Protein AF-V5G9Q6-F1 (afdb_monomer_lite)

Radius of gyration: 32.0 Å; chains: 1; bounding box: 86×67×86 Å

Sequence (748 aa):
MSASTISAAQIDKFTLYQENVLREVGRLIDQWRGGLPEELFAPKRGAFNVWLRMKFRDGGSATIRFPCFGAPMFAEEKVRREVSAMHFLERHTISLYRMFFTTAFTEMHMNHLATQRNDAIESETDCRRKYVARCLFPKLTREHQLCRQDSGPCKLFCDDFRPGNFLANAEHHVVGSVDWEFSYAAPVGFAYSPPFWLLLELPEFWSEGLQNWTHHYEQGLEIFLSLLKEREDVGISRGILTEEHRLSNHMRENWESGDFWLNYAARKSWVFDMVYWAKVDKRFFGDGDFKDRLLLLTEEERDCMDGFIQRKLAEKKEHTSALGPPLQDTGLTYGCDEPENLSGTIDRLLTALKQHQAHLAYIKSDSVNADAFFSSQNLVRFVTSFFQHCYNGDSFVHQASFNVNTVSTAVLLAVILLGAMSASPYDAAIAQEYLTAAEYLVFEDTEFCQLLYSEGNPPRSRSNIELLQAAIIVAYLQYACDQVEIKRRIRTQRFPSLVSVVRSLKLTEAINDTLRSEEFVLQNFVDKETLVRSFLAYIYYDASLTDVLDRIISWVFLADTHFVIFYGCAAQFKIFEADFGLPQHDELFDAVDPLDIERILSQIPNRSKNFSLKSTLRLLMDDSPVQIEEILQDNNSLFALFLIIAALQSILFEIFSLRSCITGLELFTPIDCALDRWKLLWDSFHTCHDFPSASRSGYVMRASIEHWWLAKTLMKRRDLVDQEAGCAADSMNTFHNLVKRLMAEDTN

Structure (mmCIF, N/CA/C/O backbone):
data_AF-V5G9Q6-F1
#
_entry.id   AF-V5G9Q6-F1
#
loop_
_atom_site.group_PDB
_atom_site.id
_atom_site.type_symbol
_atom_site.label_atom_id
_atom_site.label_alt_id
_atom_site.label_comp_id
_atom_site.label_asym_id
_atom_site.label_entity_id
_atom_site.label_seq_id
_atom_site.pdbx_PDB_ins_code
_atom_site.Cartn_x
_atom_site.Cartn_y
_atom_site.Cartn_z
_atom_site.occupancy
_atom_site.B_iso_or_equiv
_atom_site.auth_seq_id
_atom_site.auth_comp_id
_atom_site.auth_asym_id
_atom_site.auth_atom_id
_atom_site.pdbx_PDB_model_num
ATOM 1 N N . MET A 1 1 ? -22.554 -30.509 -15.373 1.00 30.84 1 MET A N 1
ATOM 2 C CA . MET A 1 1 ? -21.409 -29.625 -15.076 1.00 30.84 1 MET A CA 1
ATOM 3 C C . MET A 1 1 ? -21.398 -29.396 -13.578 1.00 30.84 1 MET A C 1
ATOM 5 O O . MET A 1 1 ? -22.423 -29.013 -13.031 1.00 30.84 1 MET A O 1
ATOM 9 N N . SER A 1 2 ? -20.310 -29.806 -12.932 1.00 21.97 2 SER A N 1
ATOM 10 C CA . SER A 1 2 ? -20.097 -29.826 -11.483 1.00 21.97 2 SER A CA 1
ATOM 11 C C . SER A 1 2 ? -19.951 -28.421 -10.901 1.00 21.97 2 SER A C 1
ATOM 13 O O . SER A 1 2 ? -19.544 -27.497 -11.598 1.00 21.97 2 SER A O 1
ATOM 15 N N . ALA A 1 3 ? -20.249 -28.288 -9.609 1.00 26.44 3 ALA A N 1
ATOM 16 C CA . ALA A 1 3 ? -20.157 -27.082 -8.784 1.00 26.44 3 ALA A CA 1
ATOM 17 C C . ALA A 1 3 ? -18.709 -26.574 -8.552 1.00 26.44 3 ALA A C 1
ATOM 19 O O . ALA A 1 3 ? -18.352 -26.189 -7.446 1.00 26.44 3 ALA A O 1
ATOM 20 N N . SER A 1 4 ? -17.858 -26.600 -9.581 1.00 30.27 4 SER A N 1
ATOM 21 C CA . SER A 1 4 ? -16.409 -26.374 -9.495 1.00 30.27 4 SER A CA 1
ATOM 22 C C . SER A 1 4 ? -15.919 -25.077 -10.157 1.00 30.27 4 SER A C 1
ATOM 24 O O . SER A 1 4 ? -14.713 -24.871 -10.230 1.00 30.27 4 SER A O 1
ATOM 26 N N . THR A 1 5 ? -16.802 -24.194 -10.639 1.00 35.69 5 THR A N 1
ATOM 27 C CA . THR A 1 5 ? -16.390 -23.030 -11.462 1.00 35.69 5 THR A CA 1
ATOM 28 C C . THR A 1 5 ? -16.378 -21.686 -10.726 1.00 35.69 5 THR A C 1
ATOM 30 O O . THR A 1 5 ? -15.928 -20.695 -11.283 1.00 35.69 5 THR A O 1
ATOM 33 N N . ILE A 1 6 ? -16.782 -21.631 -9.455 1.00 43.00 6 ILE A N 1
ATOM 34 C CA . ILE A 1 6 ? -16.566 -20.440 -8.620 1.00 43.00 6 ILE A CA 1
ATOM 35 C C . ILE A 1 6 ? -15.650 -20.861 -7.477 1.00 43.00 6 ILE A C 1
ATOM 37 O O . ILE A 1 6 ? -16.090 -21.099 -6.354 1.00 43.00 6 ILE A O 1
ATOM 41 N N . SER A 1 7 ? -14.359 -21.031 -7.778 1.00 35.84 7 SER A N 1
ATOM 42 C CA . SER A 1 7 ? -13.367 -21.067 -6.708 1.00 35.84 7 SER A CA 1
ATOM 43 C C . SER A 1 7 ? -13.382 -19.694 -6.037 1.00 35.84 7 SER A C 1
ATOM 45 O O . SER A 1 7 ? -13.414 -18.658 -6.705 1.00 35.84 7 SER A O 1
ATOM 47 N N . ALA A 1 8 ? -13.360 -19.667 -4.707 1.00 38.88 8 ALA A N 1
ATOM 48 C CA . ALA A 1 8 ? -13.347 -18.447 -3.898 1.00 38.88 8 ALA A CA 1
ATOM 49 C C . ALA A 1 8 ? -12.104 -17.546 -4.133 1.00 38.88 8 ALA A C 1
ATOM 51 O O . ALA A 1 8 ? -11.881 -16.596 -3.390 1.00 38.88 8 ALA A O 1
ATOM 52 N N . ALA A 1 9 ? -11.294 -17.836 -5.157 1.00 37.69 9 ALA A N 1
ATOM 53 C CA . ALA A 1 9 ? -9.983 -17.266 -5.426 1.00 37.69 9 ALA A CA 1
ATOM 54 C C . ALA A 1 9 ? -9.945 -16.248 -6.586 1.00 37.69 9 ALA A C 1
ATOM 56 O O . ALA A 1 9 ? -8.858 -15.796 -6.929 1.00 37.69 9 ALA A O 1
ATOM 57 N N . GLN A 1 10 ? -11.068 -15.898 -7.235 1.00 44.12 10 GLN A N 1
ATOM 58 C CA . GLN A 1 10 ? -11.019 -15.119 -8.493 1.00 44.12 10 GLN A CA 1
ATOM 59 C C . GLN A 1 10 ? -12.007 -13.956 -8.636 1.00 44.12 10 GLN A C 1
ATOM 61 O O . GLN A 1 10 ? -12.236 -13.503 -9.759 1.00 44.12 10 GLN A O 1
ATOM 66 N N . ILE A 1 11 ? -12.571 -13.426 -7.549 1.00 48.81 11 ILE A N 1
ATOM 67 C CA . ILE A 1 11 ? -13.438 -12.247 -7.670 1.00 48.81 11 ILE A CA 1
ATOM 68 C C . ILE A 1 11 ? -12.708 -10.982 -7.207 1.00 48.81 11 ILE A C 1
ATOM 70 O O . ILE A 1 11 ? -12.762 -10.594 -6.043 1.00 48.81 11 ILE A O 1
ATOM 74 N N . ASP A 1 12 ? -11.991 -10.369 -8.151 1.00 49.03 12 ASP A N 1
ATOM 75 C CA . ASP A 1 12 ? -11.420 -9.023 -8.039 1.00 49.03 12 ASP A CA 1
ATOM 76 C C . ASP A 1 12 ? -12.532 -7.945 -8.113 1.00 49.03 12 ASP A C 1
ATOM 78 O O . ASP A 1 12 ? -13.637 -8.191 -8.610 1.00 49.03 12 ASP A O 1
ATOM 82 N N . LYS A 1 13 ? -12.235 -6.738 -7.606 1.00 42.59 13 LYS A N 1
ATOM 83 C CA . LYS A 1 13 ? -13.095 -5.547 -7.478 1.00 42.59 13 LYS A CA 1
ATOM 84 C C . LYS A 1 13 ? -13.897 -5.236 -8.750 1.00 42.59 13 LYS A C 1
ATOM 86 O O . LYS A 1 13 ? -15.014 -4.740 -8.632 1.00 42.59 13 LYS A O 1
ATOM 91 N N . PHE A 1 14 ? -13.366 -5.542 -9.938 1.00 46.47 14 PHE A N 1
ATOM 92 C CA . PHE A 1 14 ? -13.997 -5.242 -11.232 1.00 46.47 14 PHE A CA 1
ATOM 93 C C . PHE A 1 14 ? -14.829 -6.387 -11.810 1.00 46.47 14 PHE A C 1
ATOM 95 O O . PHE A 1 14 ? -15.813 -6.138 -12.506 1.00 46.47 14 PHE A O 1
ATOM 102 N N . THR A 1 15 ? -14.479 -7.640 -11.520 1.00 58.69 15 THR A N 1
ATOM 103 C CA . THR A 1 15 ? -15.142 -8.813 -12.109 1.00 58.69 15 THR A CA 1
ATOM 104 C C . THR A 1 15 ? -16.556 -8.994 -11.556 1.00 58.69 15 THR A C 1
ATOM 106 O O . THR A 1 15 ? -17.457 -9.412 -12.275 1.00 58.69 15 THR A O 1
ATOM 109 N N . LEU A 1 16 ? -16.778 -8.614 -10.294 1.00 58.56 16 LEU A N 1
ATOM 110 C CA . LEU A 1 16 ? -18.051 -8.775 -9.579 1.00 58.56 16 LEU A CA 1
ATOM 111 C C . LEU A 1 16 ? -19.176 -7.856 -10.105 1.00 58.56 16 LEU A C 1
ATOM 113 O O . LEU A 1 16 ? -20.348 -8.163 -9.907 1.00 58.56 16 LEU A O 1
ATOM 117 N N . TYR A 1 17 ? -18.833 -6.755 -10.789 1.00 62.97 17 TYR A N 1
ATOM 118 C CA . TYR A 1 17 ? -19.796 -5.819 -11.393 1.00 62.97 17 TYR A CA 1
ATOM 119 C C . TYR A 1 17 ? -20.100 -6.116 -12.866 1.00 62.97 17 TYR A C 1
ATOM 121 O O . TYR A 1 17 ? -20.950 -5.452 -13.458 1.00 62.97 17 TYR A O 1
ATOM 129 N N . GLN A 1 18 ? -19.430 -7.099 -13.476 1.00 69.19 18 GLN A N 1
ATOM 130 C CA . GLN A 1 18 ? -19.727 -7.481 -14.852 1.00 69.19 18 GLN A CA 1
ATOM 131 C C . GLN A 1 18 ? -21.105 -8.155 -14.925 1.00 69.19 18 GLN A C 1
ATOM 133 O O . GLN A 1 18 ? -21.438 -9.020 -14.113 1.00 69.19 18 GLN A O 1
ATOM 138 N N . GLU A 1 19 ? -21.920 -7.773 -15.910 1.00 72.12 19 GLU A N 1
ATOM 139 C CA . GLU A 1 19 ? -23.313 -8.226 -16.020 1.00 72.12 19 GLU A CA 1
ATOM 140 C C . GLU A 1 19 ? -23.436 -9.757 -16.131 1.00 72.12 19 GLU A C 1
ATOM 142 O O . GLU A 1 19 ? -24.340 -10.360 -15.555 1.00 72.12 19 GLU A O 1
ATOM 147 N N . ASN A 1 20 ? -22.507 -10.409 -16.835 1.00 73.69 20 ASN A N 1
ATOM 148 C CA . ASN A 1 20 ? -22.425 -11.868 -16.938 1.00 73.69 20 ASN A CA 1
ATOM 149 C C . ASN A 1 20 ? -22.177 -12.532 -15.573 1.00 73.69 20 ASN A C 1
ATOM 151 O O . ASN A 1 20 ? -22.866 -13.495 -15.243 1.00 73.69 20 ASN A O 1
ATOM 155 N N . VAL A 1 21 ? -21.265 -11.990 -14.762 1.00 68.56 21 VAL A N 1
ATOM 156 C CA . VAL A 1 21 ? -20.963 -12.497 -13.414 1.00 68.56 21 VAL A CA 1
ATOM 157 C C . VAL A 1 21 ? -22.147 -12.267 -12.478 1.00 68.56 21 VAL A C 1
ATOM 159 O O . VAL A 1 21 ? -22.565 -13.190 -11.785 1.00 68.56 21 VAL A O 1
ATOM 162 N N . LEU A 1 22 ? -22.771 -11.084 -12.514 1.00 74.25 22 LEU A N 1
ATOM 163 C CA . LEU A 1 22 ? -23.996 -10.802 -11.755 1.00 74.25 22 LEU A CA 1
ATOM 164 C C . LEU A 1 22 ? -25.135 -11.760 -12.129 1.00 74.25 22 LEU A C 1
ATOM 166 O O . LEU A 1 22 ? -25.847 -12.245 -11.250 1.00 74.25 22 LEU A O 1
ATOM 170 N N . ARG A 1 23 ? -25.288 -12.086 -13.419 1.00 78.06 23 ARG A N 1
ATOM 171 C CA . ARG A 1 23 ? -26.274 -13.070 -13.895 1.00 78.06 23 ARG A CA 1
ATOM 172 C C . ARG A 1 23 ? -25.967 -14.482 -13.399 1.00 78.06 23 ARG A C 1
ATOM 174 O O . ARG A 1 23 ? -26.899 -15.190 -13.028 1.00 78.06 23 ARG A O 1
ATOM 181 N N . GLU A 1 24 ? -24.706 -14.906 -13.378 1.00 77.50 24 GLU A N 1
ATOM 182 C CA . GLU A 1 24 ? -24.321 -16.218 -12.840 1.00 77.50 24 GLU A CA 1
ATOM 183 C C . GLU A 1 24 ? -24.516 -16.306 -11.327 1.00 77.50 24 GLU A C 1
ATOM 185 O O . GLU A 1 24 ? -25.109 -17.270 -10.841 1.00 77.50 24 GLU A O 1
ATOM 190 N N . VAL A 1 25 ? -24.109 -15.273 -10.588 1.00 71.00 25 VAL A N 1
ATOM 191 C CA . VAL A 1 25 ? -24.344 -15.174 -9.144 1.00 71.00 25 VAL A CA 1
ATOM 192 C C . VAL A 1 25 ? -25.847 -15.169 -8.848 1.00 71.00 25 VAL A C 1
ATOM 194 O O . VAL A 1 25 ? -26.300 -15.905 -7.976 1.00 71.00 25 VAL A O 1
ATOM 197 N N . GLY A 1 26 ? -26.645 -14.420 -9.616 1.00 74.56 26 GLY A N 1
ATOM 198 C CA . GLY A 1 26 ? -28.106 -14.422 -9.514 1.00 74.56 26 GLY A CA 1
ATOM 199 C C . GLY A 1 26 ? -28.721 -15.805 -9.755 1.00 74.56 26 GLY A C 1
ATOM 200 O O . GLY A 1 26 ? -29.536 -16.251 -8.951 1.00 74.56 26 GLY A O 1
ATOM 201 N N . ARG A 1 27 ? -28.283 -16.528 -10.799 1.00 78.25 27 ARG A N 1
ATOM 202 C CA . ARG A 1 27 ? -28.713 -17.920 -11.054 1.00 78.25 27 ARG A CA 1
ATOM 203 C C . ARG A 1 27 ? -28.355 -18.853 -9.903 1.00 78.25 27 ARG A C 1
ATOM 205 O O . ARG A 1 27 ? -29.143 -19.733 -9.581 1.00 78.25 27 ARG A O 1
ATOM 212 N N . LEU A 1 28 ? -27.194 -18.662 -9.279 1.00 70.94 28 LEU A N 1
ATOM 213 C CA . LEU A 1 28 ? -26.784 -19.462 -8.130 1.00 70.94 28 LEU A CA 1
ATOM 214 C C . LEU A 1 28 ? -27.686 -19.194 -6.916 1.00 70.94 28 LEU A C 1
ATOM 216 O O . LEU A 1 28 ? -28.148 -20.143 -6.286 1.00 70.94 28 LEU A O 1
ATOM 220 N N . ILE A 1 29 ? -27.988 -17.926 -6.609 1.00 68.44 29 ILE A N 1
ATOM 221 C CA . ILE A 1 29 ? -28.918 -17.582 -5.519 1.00 68.44 29 ILE A CA 1
ATOM 222 C C . ILE A 1 29 ? -30.312 -18.172 -5.798 1.00 68.44 29 ILE A C 1
ATOM 224 O O . ILE A 1 29 ? -30.946 -18.695 -4.882 1.00 68.44 29 ILE A O 1
ATOM 228 N N . ASP A 1 30 ? -30.779 -18.117 -7.049 1.00 73.69 30 ASP A N 1
ATOM 229 C CA . ASP A 1 30 ? -32.078 -18.659 -7.469 1.00 73.69 30 ASP A CA 1
ATOM 230 C C . ASP A 1 30 ? -32.121 -20.183 -7.316 1.00 73.69 30 ASP A C 1
ATOM 232 O O . ASP A 1 30 ? -33.038 -20.726 -6.704 1.00 73.69 30 ASP A O 1
ATOM 236 N N . GLN A 1 31 ? -31.067 -20.868 -7.767 1.00 71.12 31 GLN A N 1
ATOM 237 C CA . GLN A 1 31 ? -30.927 -22.317 -7.649 1.00 71.12 31 GLN A CA 1
ATOM 238 C C . GLN A 1 31 ? -30.950 -22.796 -6.189 1.00 71.12 31 GLN A C 1
ATOM 240 O O . GLN A 1 31 ? -31.527 -23.845 -5.908 1.00 71.12 31 GLN A O 1
ATOM 245 N N . TRP A 1 32 ? -30.313 -22.060 -5.272 1.00 64.94 32 TRP A N 1
ATOM 246 C CA . TRP A 1 32 ? -30.199 -22.464 -3.867 1.00 64.94 32 TRP A CA 1
ATOM 247 C C . TRP A 1 32 ? -31.392 -22.057 -3.002 1.00 64.94 32 TRP A C 1
ATOM 249 O O . TRP A 1 32 ? -31.785 -22.828 -2.129 1.00 64.94 32 TRP A O 1
ATOM 259 N N . ARG A 1 33 ? -31.970 -20.867 -3.208 1.00 66.75 33 ARG A N 1
ATOM 260 C CA . ARG A 1 33 ? -33.133 -20.417 -2.426 1.00 66.75 33 ARG A CA 1
ATOM 261 C C . ARG A 1 33 ? -34.448 -20.974 -2.984 1.00 66.75 33 ARG A C 1
ATOM 263 O O . ARG A 1 33 ? -35.306 -21.383 -2.205 1.00 66.75 33 ARG A O 1
ATOM 270 N N . GLY A 1 34 ? -34.611 -20.964 -4.309 1.00 58.56 34 GLY A N 1
ATOM 271 C CA . GLY A 1 34 ? -35.888 -21.180 -4.992 1.00 58.56 34 GLY A CA 1
ATOM 272 C C . GLY A 1 34 ? -36.873 -20.007 -4.841 1.00 58.56 34 GLY A C 1
ATOM 273 O O . GLY A 1 34 ? -36.788 -19.209 -3.905 1.00 58.56 34 GLY A O 1
ATOM 274 N N . GLY A 1 35 ? -37.821 -19.889 -5.779 1.00 69.38 35 GLY A N 1
ATOM 275 C CA . GLY A 1 35 ? -38.838 -18.826 -5.827 1.00 69.38 35 GLY A CA 1
ATOM 276 C C . GLY A 1 35 ? -38.859 -18.096 -7.176 1.00 69.38 35 GLY A C 1
ATOM 277 O O . GLY A 1 35 ? -38.248 -18.555 -8.130 1.00 69.38 35 GLY A O 1
ATOM 278 N N . LEU A 1 36 ? -39.581 -16.972 -7.279 1.00 81.00 36 LEU A N 1
ATOM 279 C CA . LEU A 1 36 ? -39.524 -16.087 -8.455 1.00 81.00 36 LEU A CA 1
ATOM 280 C C . LEU A 1 36 ? -38.631 -14.874 -8.144 1.00 81.00 36 LEU A C 1
ATOM 282 O O . LEU A 1 36 ? -39.078 -14.002 -7.385 1.00 81.00 36 LEU A O 1
ATOM 286 N N . PRO A 1 37 ? -37.409 -14.794 -8.711 1.00 82.88 37 PRO A N 1
ATOM 287 C CA . PRO A 1 37 ? -36.541 -13.631 -8.561 1.00 82.88 37 PRO A CA 1
ATOM 288 C C . PRO A 1 37 ? -37.234 -12.360 -9.060 1.00 82.88 37 PRO A C 1
ATOM 290 O O . PRO A 1 37 ? -37.880 -12.354 -10.109 1.00 82.88 37 PRO A O 1
ATOM 293 N N . GLU A 1 38 ? -37.114 -11.281 -8.294 1.00 85.81 38 GLU A N 1
ATOM 294 C CA . GLU A 1 38 ? -37.675 -9.967 -8.618 1.00 85.81 38 GLU A CA 1
ATOM 295 C C . GLU A 1 38 ? -36.564 -8.984 -8.988 1.00 85.81 38 GLU A C 1
ATOM 297 O O . GLU A 1 38 ? -36.615 -8.374 -10.052 1.00 85.81 38 GLU A O 1
ATOM 302 N N . GLU A 1 39 ? -35.544 -8.865 -8.137 1.00 84.88 39 GLU A N 1
ATOM 303 C CA . GLU A 1 39 ? -34.471 -7.883 -8.294 1.00 84.88 39 GLU A CA 1
ATOM 304 C C . GLU A 1 39 ? -33.172 -8.398 -7.666 1.00 84.88 39 GLU A C 1
ATOM 306 O O . GLU A 1 39 ? -33.171 -8.855 -6.522 1.00 84.88 39 GLU A O 1
ATOM 311 N N . LEU A 1 40 ? -32.058 -8.303 -8.395 1.00 81.88 40 LEU A N 1
ATOM 312 C CA . LEU A 1 40 ? -30.712 -8.487 -7.852 1.00 81.88 40 LEU A CA 1
ATOM 313 C C . LEU A 1 40 ? -30.102 -7.105 -7.605 1.00 81.88 40 LEU A C 1
ATOM 315 O O . LEU A 1 40 ? -29.871 -6.350 -8.547 1.00 81.88 40 LEU A O 1
ATOM 319 N N . PHE A 1 41 ? -29.835 -6.779 -6.344 1.00 78.62 41 PHE A N 1
ATOM 320 C CA . PHE A 1 41 ? -29.230 -5.504 -5.974 1.00 78.62 41 PHE A CA 1
ATOM 321 C C . PHE A 1 41 ? -27.739 -5.477 -6.311 1.00 78.62 41 PHE A C 1
ATOM 323 O O . PHE A 1 41 ? -27.054 -6.503 -6.261 1.00 78.62 41 PHE A O 1
ATOM 330 N N . ALA A 1 42 ? -27.230 -4.274 -6.590 1.00 74.56 42 ALA A N 1
ATOM 331 C CA . ALA A 1 42 ? -25.809 -4.051 -6.825 1.00 74.56 42 ALA A CA 1
ATOM 332 C C . ALA A 1 42 ? -24.955 -4.575 -5.650 1.00 74.56 42 ALA A C 1
ATOM 334 O O . ALA A 1 42 ? -25.364 -4.424 -4.489 1.00 74.56 42 ALA A O 1
ATOM 335 N N . PRO A 1 43 ? -23.770 -5.151 -5.928 1.00 74.06 43 PRO A N 1
ATOM 336 C CA . PRO A 1 43 ? -22.868 -5.618 -4.887 1.00 74.06 43 PRO A CA 1
ATOM 337 C C . PRO A 1 43 ? -22.535 -4.530 -3.864 1.00 74.06 43 PRO A C 1
ATOM 339 O O . PRO A 1 43 ? -22.357 -3.359 -4.203 1.00 74.06 43 PRO A O 1
ATOM 342 N N . LYS A 1 44 ? -22.419 -4.922 -2.597 1.00 63.53 44 LYS A N 1
ATOM 343 C CA . LYS A 1 44 ? -21.997 -4.053 -1.493 1.00 63.53 44 LYS A CA 1
ATOM 344 C C . LYS A 1 44 ? -20.739 -4.627 -0.854 1.00 63.53 44 LYS A C 1
ATOM 346 O O . LYS A 1 44 ? -20.656 -5.830 -0.623 1.00 63.53 44 LYS A O 1
ATOM 351 N N . ARG A 1 45 ? -19.750 -3.768 -0.597 1.00 62.69 45 ARG A N 1
ATOM 352 C CA . ARG A 1 45 ? -18.431 -4.146 -0.073 1.00 62.69 45 ARG A CA 1
ATOM 353 C C . ARG A 1 45 ? -18.234 -3.606 1.340 1.00 62.69 45 ARG A C 1
ATOM 355 O O . ARG A 1 45 ? -18.438 -2.420 1.572 1.00 62.69 45 ARG A O 1
ATOM 362 N N . GLY A 1 46 ? -17.793 -4.476 2.242 1.00 57.44 46 GLY A N 1
ATOM 363 C CA . GLY A 1 46 ? -17.198 -4.125 3.531 1.00 57.44 46 GLY A CA 1
ATOM 364 C C . GLY A 1 46 ? -15.677 -4.323 3.521 1.00 57.44 46 GLY A C 1
ATOM 365 O O . GLY A 1 46 ? -15.084 -4.599 2.478 1.00 57.44 46 GLY A O 1
ATOM 366 N N . ALA A 1 47 ? -15.039 -4.219 4.690 1.00 53.31 47 ALA A N 1
ATOM 367 C CA . ALA A 1 47 ? -13.584 -4.359 4.821 1.00 53.31 47 ALA A CA 1
ATOM 368 C C . ALA A 1 47 ? -13.067 -5.739 4.356 1.00 53.31 47 ALA A C 1
ATOM 370 O O . ALA A 1 47 ? -12.092 -5.814 3.611 1.00 53.31 47 ALA A O 1
ATOM 371 N N . PHE A 1 48 ? -13.769 -6.821 4.718 1.00 57.81 48 PHE A N 1
ATOM 372 C CA . PHE A 1 48 ? -13.320 -8.201 4.476 1.00 57.81 48 PHE A CA 1
ATOM 373 C C . PHE A 1 48 ? -14.229 -9.029 3.563 1.00 57.81 48 PHE A C 1
ATOM 375 O O . PHE A 1 48 ? -13.817 -10.102 3.126 1.00 57.81 48 PHE A O 1
ATOM 382 N N . ASN A 1 49 ? -15.443 -8.558 3.261 1.00 67.62 49 ASN A N 1
ATOM 383 C CA . ASN A 1 49 ? -16.436 -9.301 2.483 1.00 67.62 49 ASN A CA 1
ATOM 384 C C . ASN A 1 49 ? -17.156 -8.408 1.460 1.00 67.62 49 ASN A C 1
ATOM 386 O O . ASN A 1 49 ? -17.428 -7.237 1.728 1.00 67.62 49 ASN A O 1
ATOM 390 N N . VAL A 1 50 ? -17.550 -8.991 0.329 1.00 71.56 50 VAL A N 1
ATOM 391 C CA . VAL A 1 50 ? -18.530 -8.434 -0.616 1.00 71.56 50 VAL A CA 1
ATOM 392 C C . VAL A 1 50 ? -19.795 -9.282 -0.570 1.00 71.56 50 VAL A C 1
ATOM 394 O O . VAL A 1 50 ? -19.715 -10.505 -0.475 1.00 71.56 50 VAL A O 1
ATOM 397 N N . TRP A 1 51 ? -20.969 -8.659 -0.648 1.00 70.75 51 TRP A N 1
ATOM 398 C CA . TRP A 1 51 ? -22.245 -9.367 -0.695 1.00 70.75 51 TRP A CA 1
ATOM 399 C C . TRP A 1 51 ? -23.175 -8.851 -1.788 1.00 70.75 51 TRP A C 1
ATOM 401 O O . TRP A 1 51 ? -23.174 -7.665 -2.120 1.00 70.75 51 TRP A O 1
ATOM 411 N N . LEU A 1 52 ? -24.002 -9.750 -2.321 1.00 77.81 52 LEU A N 1
ATOM 412 C CA . LEU A 1 52 ? -25.108 -9.425 -3.221 1.00 77.81 52 LEU A CA 1
ATOM 413 C C . LEU A 1 52 ? -26.405 -9.938 -2.622 1.00 77.81 52 LEU A C 1
ATOM 415 O O . LEU A 1 52 ? -26.448 -11.044 -2.084 1.00 77.81 52 LEU A O 1
ATOM 419 N N . ARG A 1 53 ? -27.467 -9.147 -2.751 1.00 80.44 53 ARG A N 1
ATOM 420 C CA . ARG A 1 53 ? -28.804 -9.488 -2.265 1.00 80.44 53 ARG A CA 1
ATOM 421 C C . ARG A 1 53 ? -29.748 -9.645 -3.448 1.00 80.44 53 ARG A C 1
ATOM 423 O O . ARG A 1 53 ? -29.799 -8.768 -4.300 1.00 80.44 53 ARG A O 1
ATOM 430 N N . MET A 1 54 ? -30.546 -10.705 -3.452 1.00 78.50 54 MET A N 1
ATOM 431 C CA . MET A 1 54 ? -31.636 -10.912 -4.400 1.00 78.50 54 MET A CA 1
ATOM 432 C C . MET A 1 54 ? -32.982 -10.906 -3.677 1.00 78.50 54 MET A C 1
ATOM 434 O O . MET A 1 54 ? -33.185 -11.657 -2.720 1.00 78.50 54 MET A O 1
ATOM 438 N N . LYS A 1 55 ? -33.898 -10.048 -4.126 1.00 79.88 55 LYS A N 1
ATOM 439 C CA . LYS A 1 55 ? -35.299 -9.994 -3.701 1.00 79.88 55 LYS A CA 1
ATOM 440 C C . LYS A 1 55 ? -36.141 -10.910 -4.578 1.00 79.88 55 LYS A C 1
ATOM 442 O O . LYS A 1 55 ? -35.876 -11.055 -5.769 1.00 79.88 55 LYS A O 1
ATOM 447 N N . PHE A 1 56 ? -37.150 -11.522 -3.977 1.00 80.69 56 PHE A N 1
ATOM 448 C CA . PHE A 1 56 ? -38.081 -12.412 -4.651 1.00 80.69 56 PHE A CA 1
ATOM 449 C C . PHE A 1 56 ? -39.509 -11.903 -4.442 1.00 80.69 56 PHE A C 1
ATOM 451 O O . PHE A 1 56 ? -39.802 -11.232 -3.450 1.00 80.69 56 PHE A O 1
ATOM 458 N N . ARG A 1 57 ? -40.407 -12.247 -5.372 1.00 80.62 57 ARG A N 1
ATOM 459 C CA . ARG A 1 57 ? -41.797 -11.750 -5.387 1.00 80.62 57 ARG A CA 1
ATOM 460 C C . ARG A 1 57 ? -42.643 -12.186 -4.190 1.00 80.62 57 ARG A C 1
ATOM 462 O O . ARG A 1 57 ? -43.701 -11.615 -3.955 1.00 80.62 57 ARG A O 1
ATOM 469 N N . ASP A 1 58 ? -42.191 -13.197 -3.456 1.00 73.62 58 ASP A N 1
ATOM 470 C CA . ASP A 1 58 ? -42.802 -13.648 -2.203 1.00 73.62 58 ASP A CA 1
ATOM 471 C C . ASP A 1 58 ? -42.523 -12.697 -1.021 1.00 73.62 58 ASP A C 1
ATOM 473 O O . ASP A 1 58 ? -42.998 -12.934 0.086 1.00 73.62 58 ASP A O 1
ATOM 477 N N . GLY A 1 59 ? -41.757 -11.625 -1.249 1.00 66.25 59 GLY A N 1
ATOM 478 C CA . GLY A 1 59 ? -41.374 -10.637 -0.244 1.00 66.25 59 GLY A CA 1
ATOM 479 C C . GLY A 1 59 ? -40.089 -10.985 0.513 1.00 66.25 59 GLY A C 1
ATOM 480 O O . GLY A 1 59 ? -39.562 -10.132 1.226 1.00 66.25 59 GLY A O 1
ATOM 481 N N . GLY A 1 60 ? -39.539 -12.192 0.349 1.00 65.25 60 GLY A N 1
ATOM 482 C CA . GLY A 1 60 ? -38.280 -12.583 0.983 1.00 65.25 60 GLY A CA 1
ATOM 483 C C . GLY A 1 60 ? -37.049 -12.177 0.168 1.00 65.25 60 GLY A C 1
ATOM 484 O O . GLY A 1 60 ? -37.122 -11.905 -1.035 1.00 65.25 60 GLY A O 1
ATOM 485 N N . SER A 1 61 ? -35.868 -12.223 0.787 1.00 69.69 61 SER A N 1
ATOM 486 C CA . SER A 1 61 ? -34.590 -12.010 0.091 1.00 69.69 61 SER A CA 1
ATOM 487 C C . SER A 1 61 ? -33.522 -13.019 0.494 1.00 69.69 61 SER A C 1
ATOM 489 O O . SER A 1 61 ? -33.509 -13.468 1.634 1.00 69.69 61 SER A O 1
ATOM 491 N N . ALA A 1 62 ? -32.603 -13.320 -0.422 1.00 66.88 62 ALA A N 1
ATOM 492 C CA . ALA A 1 62 ? -31.414 -14.127 -0.159 1.00 66.88 62 ALA A CA 1
ATOM 493 C C . ALA A 1 62 ? -30.145 -13.319 -0.443 1.00 66.88 62 ALA A C 1
ATOM 495 O O . ALA A 1 62 ? -30.131 -12.484 -1.348 1.00 66.88 62 ALA A O 1
ATOM 496 N N . THR A 1 63 ? -29.090 -13.576 0.325 1.00 69.06 63 THR A N 1
ATOM 497 C CA . THR A 1 63 ? -27.801 -12.891 0.201 1.00 69.06 63 THR A CA 1
ATOM 498 C C . THR A 1 63 ? -26.701 -13.922 0.000 1.00 69.06 63 THR A C 1
ATOM 500 O O . THR A 1 63 ? -26.653 -14.914 0.721 1.00 69.06 63 THR A O 1
ATOM 503 N N . ILE A 1 64 ? -25.801 -13.670 -0.946 1.00 68.88 64 ILE A N 1
ATOM 504 C CA . ILE A 1 64 ? -24.567 -14.441 -1.134 1.00 68.88 64 ILE A CA 1
ATOM 505 C C . ILE A 1 64 ? -23.367 -13.556 -0.808 1.00 68.88 64 ILE A C 1
ATOM 507 O O . ILE A 1 64 ? -23.382 -12.359 -1.108 1.00 68.88 64 ILE A O 1
ATOM 511 N N . ARG A 1 65 ? -22.353 -14.125 -0.151 1.00 69.06 65 ARG A N 1
ATOM 512 C CA . ARG A 1 65 ? -21.186 -13.401 0.370 1.00 69.06 65 ARG A CA 1
ATOM 513 C C . ARG A 1 65 ? -19.894 -14.053 -0.120 1.00 69.06 65 ARG A C 1
ATOM 515 O O . ARG A 1 65 ? -19.806 -15.277 -0.169 1.00 69.06 65 ARG A O 1
ATOM 522 N N . PHE A 1 66 ? -18.901 -13.227 -0.433 1.00 67.88 66 PHE A N 1
ATOM 523 C CA . PHE A 1 66 ? -17.556 -13.632 -0.839 1.00 67.88 66 PHE A CA 1
ATOM 524 C C . PHE A 1 66 ? -16.513 -12.881 0.000 1.00 67.88 66 PHE A C 1
ATOM 526 O O . PHE A 1 66 ? -16.710 -11.690 0.256 1.00 67.88 66 PHE A O 1
ATOM 533 N N . PRO A 1 67 ? -15.397 -13.515 0.401 1.00 58.53 67 PRO A N 1
ATOM 534 C CA . PRO A 1 67 ? -14.281 -12.791 0.998 1.00 58.53 67 PRO A CA 1
ATOM 535 C C . PRO A 1 67 ? -13.653 -11.837 -0.032 1.00 58.53 67 PRO A C 1
ATOM 537 O O . PRO A 1 67 ? -13.515 -12.175 -1.206 1.00 58.53 67 PRO A O 1
ATOM 540 N N . CYS A 1 68 ? -13.263 -10.639 0.403 1.00 61.28 68 CYS A N 1
ATOM 541 C CA . CYS A 1 68 ? -12.518 -9.686 -0.420 1.00 61.28 68 CYS A CA 1
ATOM 542 C C . CYS A 1 68 ? -11.139 -10.268 -0.763 1.00 61.28 68 CYS A C 1
ATOM 544 O O . CYS A 1 68 ? -10.380 -10.597 0.143 1.00 61.28 68 CYS A O 1
ATOM 546 N N . PHE A 1 69 ? -10.781 -10.351 -2.044 1.00 54.91 69 PHE A N 1
ATOM 547 C CA . PHE A 1 69 ? -9.457 -10.822 -2.458 1.00 54.91 69 PHE A CA 1
ATOM 548 C C . PHE A 1 69 ? -8.333 -9.953 -1.857 1.00 54.91 69 PHE A C 1
ATOM 550 O O . PHE A 1 69 ? -8.427 -8.726 -1.861 1.00 54.91 69 PHE A O 1
ATOM 557 N N . GLY A 1 70 ? -7.296 -10.590 -1.302 1.00 49.59 70 GLY A N 1
ATOM 558 C CA . GLY A 1 70 ? -6.125 -9.925 -0.712 1.00 49.59 70 GLY A CA 1
ATOM 559 C C . GLY A 1 70 ? -6.327 -9.270 0.664 1.00 49.59 70 GLY A C 1
ATOM 560 O O . GLY A 1 70 ? -5.341 -8.865 1.269 1.00 49.59 70 GLY A O 1
ATOM 561 N N . ALA A 1 71 ? -7.558 -9.178 1.185 1.00 53.97 71 ALA A N 1
ATOM 562 C CA . ALA A 1 71 ? -7.814 -8.576 2.500 1.00 53.97 71 ALA A CA 1
ATOM 563 C C . ALA A 1 71 ? -7.641 -9.570 3.674 1.00 53.97 71 ALA A C 1
ATOM 565 O O . ALA A 1 71 ? -6.883 -9.271 4.595 1.00 53.97 71 ALA A O 1
ATOM 566 N N . PRO A 1 72 ? -8.276 -10.760 3.688 1.00 48.38 72 PRO A N 1
ATOM 567 C CA . PRO A 1 72 ? -7.968 -11.803 4.657 1.00 48.38 72 PRO A CA 1
ATOM 568 C C . PRO A 1 72 ? -6.819 -12.694 4.158 1.00 48.38 72 PRO A C 1
ATOM 570 O O . PRO A 1 72 ? -6.889 -13.259 3.067 1.00 48.38 72 PRO A O 1
ATOM 573 N N . MET A 1 73 ? -5.797 -12.884 5.000 1.00 51.28 73 MET A N 1
ATOM 574 C CA . MET A 1 73 ? -4.625 -13.733 4.719 1.00 51.28 73 MET A CA 1
ATOM 575 C C . MET A 1 73 ? -5.002 -15.190 4.382 1.00 51.28 73 MET A C 1
ATOM 577 O O . MET A 1 73 ? -4.374 -15.808 3.529 1.00 51.28 73 MET A O 1
ATOM 581 N N . PHE A 1 74 ? -6.064 -15.717 5.006 1.00 63.31 74 PHE A N 1
ATOM 582 C CA . PHE A 1 74 ? -6.566 -17.084 4.812 1.00 63.31 74 PHE A CA 1
ATOM 583 C C . PHE A 1 74 ? -8.068 -17.081 4.476 1.00 63.31 74 PHE A C 1
ATOM 585 O O . PHE A 1 74 ? -8.914 -17.489 5.273 1.00 63.31 74 PHE A O 1
ATOM 592 N N . ALA A 1 75 ? -8.414 -16.584 3.283 1.00 57.03 75 ALA A N 1
ATOM 593 C CA . ALA A 1 75 ? -9.800 -16.395 2.837 1.00 57.03 75 ALA A CA 1
ATOM 594 C C . ALA A 1 75 ? -10.662 -17.674 2.890 1.00 57.03 75 ALA A C 1
ATOM 596 O O . ALA A 1 75 ? -11.819 -17.625 3.305 1.00 57.03 75 ALA A O 1
ATOM 597 N N . GLU A 1 76 ? -10.108 -18.824 2.498 1.00 63.22 76 GLU A N 1
ATOM 598 C CA . GLU A 1 76 ? -10.834 -20.099 2.522 1.00 63.22 76 GLU A CA 1
ATOM 599 C C . GLU A 1 76 ? -11.103 -20.583 3.953 1.00 63.22 76 GLU A C 1
ATOM 601 O O . GLU A 1 76 ? -12.210 -21.025 4.268 1.00 63.22 76 GLU A O 1
ATOM 606 N N . GLU A 1 77 ? -10.113 -20.469 4.839 1.00 66.56 77 GLU A N 1
ATOM 607 C CA . GLU A 1 77 ? -10.254 -20.862 6.239 1.00 66.56 77 GLU A CA 1
ATOM 608 C C . GLU A 1 77 ? -11.307 -20.008 6.951 1.00 66.56 77 GLU A C 1
ATOM 610 O O . GLU A 1 77 ? -12.169 -20.545 7.647 1.00 66.56 77 GLU A O 1
ATOM 615 N N . LYS A 1 78 ? -11.291 -18.694 6.704 1.00 70.81 78 LYS A N 1
ATOM 616 C CA . LYS A 1 78 ? -12.303 -17.743 7.177 1.00 70.81 78 LYS A CA 1
ATOM 617 C C . LYS A 1 78 ? -13.722 -18.196 6.803 1.00 70.81 78 LYS A C 1
ATOM 619 O O . LYS A 1 78 ? -14.572 -18.336 7.680 1.00 70.81 78 LYS A O 1
ATOM 624 N N . VAL A 1 79 ? -13.966 -18.496 5.521 1.00 63.56 79 VAL A N 1
ATOM 625 C CA . VAL A 1 79 ? -15.287 -18.947 5.035 1.00 63.56 79 VAL A CA 1
ATOM 626 C C . VAL A 1 79 ? -15.684 -20.290 5.655 1.00 63.56 79 VAL A C 1
ATOM 628 O O . VAL A 1 79 ? -16.818 -20.446 6.106 1.00 63.56 79 VAL A O 1
ATOM 631 N N . ARG A 1 80 ? -14.761 -21.261 5.733 1.00 66.81 80 ARG A N 1
ATOM 632 C CA . ARG A 1 80 ? -15.036 -22.565 6.363 1.00 66.81 80 ARG A CA 1
ATOM 633 C C . ARG A 1 80 ? -15.407 -22.419 7.842 1.00 66.81 80 ARG A C 1
ATOM 635 O O . ARG A 1 80 ? -16.320 -23.113 8.291 1.00 66.81 80 ARG A O 1
ATOM 642 N N . ARG A 1 81 ? -14.742 -21.529 8.589 1.00 68.12 81 ARG A N 1
ATOM 643 C CA . ARG A 1 81 ? -15.058 -21.238 9.999 1.00 68.12 81 ARG A CA 1
ATOM 644 C C . ARG A 1 81 ? -16.445 -20.613 10.148 1.00 68.12 81 ARG A C 1
ATOM 646 O O . ARG A 1 81 ? -17.232 -21.109 10.949 1.00 68.12 81 ARG A O 1
ATOM 653 N N . GLU A 1 82 ? -16.770 -19.604 9.337 1.00 66.38 82 GLU A N 1
ATOM 654 C CA . GLU A 1 82 ? -18.089 -18.953 9.348 1.00 66.38 82 GLU A CA 1
ATOM 655 C C . GLU A 1 82 ? -19.224 -19.950 9.062 1.00 66.38 82 GLU A C 1
ATOM 657 O O . GLU A 1 82 ? -20.164 -20.068 9.847 1.00 66.38 82 GLU A O 1
ATOM 662 N N . VAL A 1 83 ? -19.104 -20.740 7.988 1.00 64.31 83 VAL A N 1
ATOM 663 C CA . VAL A 1 83 ? -20.101 -21.757 7.607 1.00 64.31 83 VAL A CA 1
ATOM 664 C C . VAL A 1 83 ? -20.229 -22.849 8.673 1.00 64.31 83 VAL A C 1
ATOM 666 O O . VAL A 1 83 ? -21.337 -23.294 8.973 1.00 64.31 83 VAL A O 1
ATOM 669 N N . SER A 1 84 ? -19.116 -23.262 9.287 1.00 65.81 84 SER A N 1
ATOM 670 C CA . SER A 1 84 ? -19.135 -24.239 10.383 1.00 65.81 84 SER A CA 1
ATOM 671 C C . SER A 1 84 ? -19.882 -23.700 11.602 1.00 65.81 84 SER A C 1
ATOM 673 O O . SER A 1 84 ? -20.689 -24.426 12.180 1.00 65.81 84 SER A O 1
ATOM 675 N N . ALA A 1 85 ? -19.672 -22.429 11.961 1.00 60.75 85 ALA A N 1
ATOM 676 C CA . ALA A 1 85 ? -20.407 -21.771 13.037 1.00 60.75 85 ALA A CA 1
ATOM 677 C C . ALA A 1 85 ? -21.907 -21.656 12.713 1.00 60.75 85 ALA A C 1
ATOM 679 O O . ALA A 1 85 ? -22.737 -21.952 13.568 1.00 60.75 85 ALA A O 1
ATOM 680 N N . MET A 1 86 ? -22.267 -21.320 11.469 1.00 64.81 86 MET A N 1
ATOM 681 C CA . MET A 1 86 ? -23.666 -21.264 11.023 1.00 64.81 86 MET A CA 1
ATOM 682 C C . MET A 1 86 ? -24.355 -22.639 11.069 1.00 64.81 86 MET A C 1
ATOM 684 O O . MET A 1 86 ? -25.457 -22.745 11.601 1.00 64.81 86 MET A O 1
ATOM 688 N N . HIS A 1 87 ? -23.711 -23.710 10.589 1.00 61.72 87 HIS A N 1
ATOM 689 C CA . HIS A 1 87 ? -24.245 -25.077 10.702 1.00 61.72 87 HIS A CA 1
ATOM 690 C C . HIS A 1 87 ? -24.286 -25.587 12.144 1.00 61.72 87 HIS A C 1
ATOM 692 O O . HIS A 1 87 ? -25.148 -26.392 12.498 1.00 61.72 87 HIS A O 1
ATOM 698 N N . PHE A 1 88 ? -23.349 -25.145 12.982 1.00 62.62 88 PHE A N 1
ATOM 699 C CA . PHE A 1 88 ? -23.365 -25.448 14.405 1.00 62.62 88 PHE A CA 1
ATOM 700 C C . PHE A 1 88 ? -24.571 -24.787 15.086 1.00 62.62 88 PHE A C 1
ATOM 702 O O . PHE A 1 88 ? -25.334 -25.489 15.747 1.00 62.62 88 PHE A O 1
ATOM 709 N N . LEU A 1 89 ? -24.792 -23.487 14.845 1.00 60.38 89 LEU A N 1
ATOM 710 C CA . LEU A 1 89 ? -25.965 -22.730 15.305 1.00 60.38 89 LEU A CA 1
ATOM 711 C C . LEU A 1 89 ? -27.288 -23.339 14.819 1.00 60.38 89 LEU A C 1
ATOM 713 O O . LEU A 1 89 ? -28.261 -23.362 15.566 1.00 60.38 89 LEU A O 1
ATOM 717 N N . GLU A 1 90 ? -27.316 -23.855 13.587 1.00 54.41 90 GLU A N 1
ATOM 718 C CA . GLU A 1 90 ? -28.478 -24.535 13.001 1.00 54.41 90 GLU A CA 1
ATOM 719 C C . GLU A 1 90 ? -28.823 -25.849 13.725 1.00 54.41 90 GLU A C 1
ATOM 721 O O . GLU A 1 90 ? -29.994 -26.213 13.819 1.00 54.41 90 GLU A O 1
ATOM 726 N N . ARG A 1 91 ? -27.819 -26.592 14.214 1.00 52.19 91 ARG A N 1
ATOM 727 C CA . ARG A 1 91 ? -27.992 -28.006 14.598 1.00 52.19 91 ARG A CA 1
ATOM 728 C C . ARG A 1 91 ? -27.838 -28.303 16.085 1.00 52.19 91 ARG A C 1
ATOM 730 O O . ARG A 1 91 ? -28.287 -29.364 16.510 1.00 52.19 91 ARG A O 1
ATOM 737 N N . HIS A 1 92 ? -27.181 -27.451 16.871 1.00 53.88 92 HIS A N 1
ATOM 738 C CA . HIS A 1 92 ? -26.730 -27.853 18.202 1.00 53.88 92 HIS A CA 1
ATOM 739 C C . HIS A 1 92 ? -26.636 -26.721 19.232 1.00 53.88 92 HIS A C 1
ATOM 741 O O . HIS A 1 92 ? -26.092 -25.650 18.991 1.00 53.88 92 HIS A O 1
ATOM 747 N N . THR A 1 93 ? -27.028 -27.058 20.460 1.00 45.69 93 THR A N 1
ATOM 748 C CA . THR A 1 93 ? -26.519 -26.475 21.707 1.00 45.69 93 THR A CA 1
ATOM 749 C C . THR A 1 93 ? -25.499 -27.452 22.300 1.00 45.69 93 THR A C 1
ATOM 751 O O . THR A 1 93 ? -25.907 -28.490 22.821 1.00 45.69 93 THR A O 1
ATOM 754 N N . ILE A 1 94 ? -24.189 -27.183 22.213 1.00 47.12 94 ILE A N 1
ATOM 755 C CA . ILE A 1 94 ? -23.156 -28.086 22.769 1.00 47.12 94 ILE A CA 1
ATOM 756 C C . ILE A 1 94 ? -22.208 -27.375 23.739 1.00 47.12 94 ILE A C 1
ATOM 758 O O . ILE A 1 94 ? -21.784 -26.245 23.514 1.00 47.12 94 ILE A O 1
ATOM 762 N N . SER A 1 95 ? -21.875 -28.129 24.792 1.00 39.91 95 SER A N 1
ATOM 763 C CA . SER A 1 95 ? -20.882 -27.909 25.842 1.00 39.91 95 SER A CA 1
ATOM 764 C C . SER A 1 95 ? -19.478 -28.412 25.471 1.00 39.91 95 SER A C 1
ATOM 766 O O . SER A 1 95 ? -19.351 -29.531 24.973 1.00 39.91 95 SER A O 1
ATOM 768 N N . LEU A 1 96 ? -18.427 -27.676 25.855 1.00 36.62 96 LEU A N 1
ATOM 769 C CA . LEU A 1 96 ? -17.048 -28.181 25.978 1.00 36.62 96 LEU A CA 1
ATOM 770 C C . LEU A 1 96 ? -16.299 -27.492 27.151 1.00 36.62 96 LEU A C 1
ATOM 772 O O . LEU A 1 96 ? -16.847 -26.593 27.778 1.00 36.62 96 LEU A O 1
ATOM 776 N N . TYR A 1 97 ? -15.101 -27.988 27.490 1.00 35.75 97 TYR A N 1
ATOM 777 C CA . TYR A 1 97 ? -14.433 -27.962 28.809 1.00 35.75 97 TYR A CA 1
ATOM 778 C C . TYR A 1 97 ? -13.877 -26.617 29.354 1.00 35.75 97 TYR A C 1
ATOM 780 O O . TYR A 1 97 ? -13.492 -25.710 28.627 1.00 35.75 97 TYR A O 1
ATOM 788 N N . ARG A 1 98 ? -13.747 -26.589 30.695 1.00 45.75 98 ARG A N 1
ATOM 789 C CA . ARG A 1 98 ? -13.830 -25.463 31.656 1.00 45.75 98 ARG A CA 1
ATOM 790 C C . ARG A 1 98 ? -12.499 -24.841 32.153 1.00 45.75 98 ARG A C 1
ATOM 792 O O . ARG A 1 98 ? -12.544 -23.953 32.988 1.00 45.75 98 ARG A O 1
ATOM 799 N N . MET A 1 99 ? -11.319 -25.278 31.693 1.00 37.34 99 MET A N 1
ATOM 800 C CA . MET A 1 99 ? -10.023 -24.821 32.266 1.00 37.34 99 MET A CA 1
ATOM 801 C C . MET A 1 99 ? -8.981 -24.327 31.242 1.00 37.34 99 MET A C 1
ATOM 803 O O . MET A 1 99 ? -7.954 -23.779 31.630 1.00 37.34 99 MET A O 1
ATOM 807 N N . PHE A 1 100 ? -9.239 -24.477 29.939 1.00 41.97 100 PHE A N 1
ATOM 808 C CA . PHE A 1 100 ? -8.287 -24.073 28.894 1.00 41.97 100 PHE A CA 1
ATOM 809 C C . PHE A 1 100 ? -8.340 -22.575 28.564 1.00 41.97 100 PHE A C 1
ATOM 811 O O . PHE A 1 100 ? -7.301 -21.992 28.280 1.00 41.97 100 PHE A O 1
ATOM 818 N N . PHE A 1 101 ? -9.512 -21.933 28.633 1.00 49.16 101 PHE A N 1
ATOM 819 C CA . PHE A 1 101 ? -9.691 -20.563 28.131 1.00 49.16 101 PHE A CA 1
ATOM 820 C C . PHE A 1 101 ? -8.917 -19.515 28.930 1.00 49.16 101 PHE A C 1
ATOM 822 O O . PHE A 1 101 ? -8.165 -18.737 28.353 1.00 49.16 101 PHE A O 1
ATOM 829 N N . THR A 1 102 ? -9.049 -19.522 30.253 1.00 48.06 102 THR A N 1
ATOM 830 C CA . THR A 1 102 ? -8.406 -18.536 31.128 1.00 48.06 102 THR A CA 1
ATOM 831 C C . THR A 1 102 ? -6.880 -18.592 31.031 1.00 48.06 102 THR A C 1
ATOM 833 O O . THR A 1 102 ? -6.234 -17.566 30.831 1.00 48.06 102 THR A O 1
ATOM 836 N N . THR A 1 103 ? -6.306 -19.798 31.073 1.00 49.47 103 THR A N 1
ATOM 837 C CA . THR A 1 103 ? -4.862 -20.013 30.910 1.00 49.47 103 THR A CA 1
ATOM 838 C C . THR A 1 103 ? -4.400 -19.611 29.508 1.00 49.47 103 THR A C 1
ATOM 840 O O . THR A 1 103 ? -3.453 -18.837 29.392 1.00 49.47 103 THR A O 1
ATOM 843 N N . ALA A 1 104 ? -5.121 -20.016 28.455 1.00 53.19 104 ALA A N 1
ATOM 844 C CA . ALA A 1 104 ? -4.773 -19.689 27.073 1.00 53.19 104 ALA A CA 1
ATOM 845 C C . ALA A 1 104 ? -4.794 -18.179 26.787 1.00 53.19 104 ALA A C 1
ATOM 847 O O . ALA A 1 104 ? -3.872 -17.687 26.148 1.00 53.19 104 ALA A O 1
ATOM 848 N N . PHE A 1 105 ? -5.779 -17.419 27.285 1.00 59.00 105 PHE A N 1
ATOM 849 C CA . PHE A 1 105 ? -5.801 -15.958 27.114 1.00 59.00 105 PHE A CA 1
ATOM 850 C C . PHE A 1 105 ? -4.637 -15.280 27.847 1.00 59.00 105 PHE A C 1
ATOM 852 O O . PHE A 1 105 ? -4.021 -14.357 27.316 1.00 59.00 105 PHE A O 1
ATOM 859 N N . THR A 1 106 ? -4.295 -15.748 29.050 1.00 59.25 106 THR A N 1
ATOM 860 C CA . THR A 1 106 ? -3.177 -15.179 29.819 1.00 59.25 106 THR A CA 1
ATOM 861 C C . THR A 1 106 ? -1.818 -15.488 29.185 1.00 59.25 106 THR A C 1
ATOM 863 O O . THR A 1 106 ? -0.986 -14.590 29.052 1.00 59.25 106 THR A O 1
ATOM 866 N N . GLU A 1 107 ? -1.621 -16.718 28.704 1.00 63.75 107 GLU A N 1
ATOM 867 C CA . GLU A 1 107 ? -0.442 -17.109 27.927 1.00 63.75 107 GLU A CA 1
ATOM 868 C C . GLU A 1 107 ? -0.390 -16.359 26.596 1.00 63.75 107 GLU A C 1
ATOM 870 O O . GLU A 1 107 ? 0.683 -15.935 26.180 1.00 63.75 107 GLU A O 1
ATOM 875 N N . MET A 1 108 ? -1.537 -16.116 25.954 1.00 69.06 108 MET A N 1
ATOM 876 C CA . MET A 1 108 ? -1.619 -15.359 24.706 1.00 69.06 108 MET A CA 1
ATOM 877 C C . MET A 1 108 ? -1.110 -13.928 24.871 1.00 69.06 108 MET A C 1
ATOM 879 O O . MET A 1 108 ? -0.383 -13.470 23.999 1.00 69.06 108 MET A O 1
ATOM 883 N N . HIS A 1 109 ? -1.418 -13.224 25.967 1.00 78.25 109 HIS A N 1
ATOM 884 C CA . HIS A 1 109 ? -0.913 -11.856 26.175 1.00 78.25 109 HIS A CA 1
ATOM 885 C C . HIS A 1 109 ? 0.606 -11.812 26.349 1.00 78.25 109 HIS A C 1
ATOM 887 O O . HIS A 1 109 ? 1.263 -10.917 25.809 1.00 78.25 109 HIS A O 1
ATOM 893 N N . MET A 1 110 ? 1.169 -12.784 27.075 1.00 81.19 110 MET A N 1
ATOM 894 C CA . MET A 1 110 ? 2.618 -12.889 27.248 1.00 81.19 110 MET A CA 1
ATOM 895 C C . MET A 1 110 ? 3.307 -13.330 25.954 1.00 81.19 110 MET A C 1
ATOM 897 O O . MET A 1 110 ? 4.301 -12.726 25.557 1.00 81.19 110 MET A O 1
ATOM 901 N N . ASN A 1 111 ? 2.744 -14.313 25.250 1.00 74.62 111 ASN A N 1
ATOM 902 C CA . ASN A 1 111 ? 3.220 -14.756 23.943 1.00 74.62 111 ASN A CA 1
ATOM 903 C C . ASN A 1 111 ? 3.156 -13.620 22.926 1.00 74.62 111 ASN A C 1
ATOM 905 O O . ASN A 1 111 ? 4.148 -13.371 22.260 1.00 74.62 111 ASN A O 1
ATOM 909 N N . HIS A 1 112 ? 2.052 -12.875 22.866 1.00 78.31 112 HIS A N 1
ATOM 910 C CA . HIS A 1 112 ? 1.887 -11.730 21.976 1.00 78.31 112 HIS A CA 1
ATOM 911 C C . HIS A 1 112 ? 2.985 -10.690 22.203 1.00 78.31 112 HIS A C 1
ATOM 913 O O . HIS A 1 112 ? 3.694 -10.352 21.259 1.00 78.31 112 HIS A O 1
ATOM 919 N N . LEU A 1 113 ? 3.212 -10.265 23.454 1.00 83.94 113 LEU A N 1
ATOM 920 C CA . LEU A 1 113 ? 4.316 -9.353 23.763 1.00 83.94 113 LEU A CA 1
ATOM 921 C C . LEU A 1 113 ? 5.673 -9.978 23.415 1.00 83.94 113 LEU A C 1
ATOM 923 O O . LEU A 1 113 ? 6.545 -9.292 22.894 1.00 83.94 113 LEU A O 1
ATOM 927 N N . ALA A 1 114 ? 5.871 -11.270 23.689 1.00 82.06 114 ALA A N 1
ATOM 928 C CA . ALA A 1 114 ? 7.131 -11.966 23.455 1.00 82.06 114 ALA A CA 1
ATOM 929 C C . ALA A 1 114 ? 7.463 -12.144 21.966 1.00 82.06 114 ALA A C 1
ATOM 931 O O . ALA A 1 114 ? 8.640 -12.021 21.614 1.00 82.06 114 ALA A O 1
ATOM 932 N N . THR A 1 115 ? 6.468 -12.392 21.112 1.00 78.25 115 THR A N 1
ATOM 933 C CA . THR A 1 115 ? 6.630 -12.689 19.681 1.00 78.25 115 THR A CA 1
ATOM 934 C C . THR A 1 115 ? 6.463 -11.468 18.791 1.00 78.25 115 THR A C 1
ATOM 936 O O . THR A 1 115 ? 7.020 -11.448 17.696 1.00 78.25 115 THR A O 1
ATOM 939 N N . GLN A 1 116 ? 5.724 -10.444 19.228 1.00 77.00 116 GLN A N 1
ATOM 940 C CA . GLN A 1 116 ? 5.632 -9.187 18.496 1.00 77.00 116 GLN A CA 1
ATOM 941 C C . GLN A 1 116 ? 7.000 -8.501 18.525 1.00 77.00 116 GLN A C 1
ATOM 943 O O . GLN A 1 116 ? 7.463 -8.063 19.579 1.00 77.00 116 GLN A O 1
ATOM 948 N N . ARG A 1 117 ? 7.665 -8.460 17.371 1.00 71.62 117 ARG A N 1
ATOM 949 C CA . ARG A 1 117 ? 8.980 -7.823 17.213 1.00 71.62 117 ARG A CA 1
ATOM 950 C C . ARG A 1 117 ? 8.863 -6.323 16.956 1.00 71.62 117 ARG A C 1
ATOM 952 O O . ARG A 1 117 ? 9.618 -5.541 17.520 1.00 71.62 117 ARG A O 1
ATOM 959 N N . ASN A 1 118 ? 7.875 -5.938 16.155 1.00 69.94 118 ASN A N 1
ATOM 960 C CA . ASN A 1 118 ? 7.730 -4.583 15.635 1.00 69.94 118 ASN A CA 1
ATOM 961 C C . ASN A 1 118 ? 6.765 -3.778 16.513 1.00 69.94 118 ASN A C 1
ATOM 963 O O . ASN A 1 118 ? 5.695 -4.278 16.870 1.00 69.94 118 ASN A O 1
ATOM 967 N N . ASP A 1 119 ? 7.168 -2.560 16.883 1.00 74.69 119 ASP A N 1
ATOM 968 C CA . ASP A 1 119 ? 6.381 -1.584 17.659 1.00 74.69 119 ASP A CA 1
ATOM 969 C C . ASP A 1 119 ? 5.754 -2.133 18.955 1.00 74.69 119 ASP A C 1
ATOM 971 O O . ASP A 1 119 ? 4.759 -1.626 19.466 1.00 74.69 119 ASP A O 1
ATOM 975 N N . ALA A 1 120 ? 6.356 -3.181 19.527 1.00 78.56 120 ALA A N 1
ATOM 976 C CA . ALA A 1 120 ? 5.856 -3.819 20.741 1.00 78.56 120 ALA A CA 1
ATOM 977 C C . ALA A 1 120 ? 6.058 -2.945 21.991 1.00 78.56 120 ALA A C 1
ATOM 979 O O . ALA A 1 120 ? 5.269 -3.017 22.939 1.00 78.56 120 ALA A O 1
ATOM 980 N N . ILE A 1 121 ? 7.129 -2.139 22.013 1.00 85.25 121 ILE A N 1
ATOM 981 C CA . ILE A 1 121 ? 7.537 -1.324 23.164 1.00 85.25 121 ILE A CA 1
ATOM 982 C C . ILE A 1 121 ? 8.014 0.080 22.757 1.00 85.25 121 ILE A C 1
ATOM 984 O O . ILE A 1 121 ? 8.736 0.272 21.774 1.00 85.25 121 ILE A O 1
ATOM 988 N N . GLU A 1 122 ? 7.675 1.080 23.564 1.00 81.62 122 GLU A N 1
ATOM 989 C CA . GLU A 1 122 ? 8.101 2.470 23.359 1.00 81.62 122 GLU A CA 1
ATOM 990 C C . GLU A 1 122 ? 9.440 2.767 24.041 1.00 81.62 122 GLU A C 1
ATOM 992 O O . GLU A 1 122 ? 10.317 3.415 23.471 1.00 81.62 122 GLU A O 1
ATOM 997 N N . SER A 1 123 ? 9.639 2.233 25.242 1.00 86.94 123 SER A N 1
ATOM 998 C CA . SER A 1 123 ? 10.829 2.448 26.064 1.00 86.94 123 SER A CA 1
ATOM 999 C C . SER A 1 123 ? 11.114 1.231 26.941 1.00 86.94 123 SER A C 1
ATOM 1001 O O . SER A 1 123 ? 10.292 0.320 27.055 1.00 86.94 123 SER A O 1
ATOM 1003 N N . GLU A 1 124 ? 12.269 1.224 27.605 1.00 89.12 124 GLU A N 1
ATOM 1004 C CA . GLU A 1 124 ? 12.574 0.234 28.640 1.00 89.12 124 GLU A CA 1
ATOM 1005 C C . GLU A 1 124 ? 11.506 0.232 29.747 1.00 89.12 124 GLU A C 1
ATOM 1007 O O . GLU A 1 124 ? 11.024 -0.823 30.157 1.00 89.12 124 GLU A O 1
ATOM 1012 N N . THR A 1 125 ? 11.089 1.422 30.189 1.00 88.50 125 THR A N 1
ATOM 1013 C CA . THR A 1 125 ? 10.050 1.598 31.210 1.00 88.50 125 THR A CA 1
ATOM 1014 C C . THR A 1 125 ? 8.701 1.060 30.742 1.00 88.50 125 THR A C 1
ATOM 1016 O O . THR A 1 125 ? 8.017 0.382 31.507 1.00 88.50 125 THR A O 1
ATOM 1019 N N . ASP A 1 126 ? 8.328 1.316 29.487 1.00 89.88 126 ASP A N 1
ATOM 1020 C CA . ASP A 1 126 ? 7.120 0.750 28.880 1.00 89.88 126 ASP A CA 1
ATOM 1021 C C . ASP A 1 126 ? 7.199 -0.784 28.822 1.00 89.88 126 ASP A C 1
ATOM 1023 O O . ASP A 1 126 ? 6.292 -1.467 29.292 1.00 89.88 126 ASP A O 1
ATOM 1027 N N . CYS A 1 127 ? 8.329 -1.341 28.374 1.00 90.06 127 CYS A N 1
ATOM 1028 C CA . CYS A 1 127 ? 8.556 -2.787 28.356 1.00 90.06 127 CYS A CA 1
ATOM 1029 C C . CYS A 1 127 ? 8.435 -3.409 29.754 1.00 90.06 127 CYS A C 1
ATOM 1031 O O . CYS A 1 127 ? 7.775 -4.437 29.913 1.00 90.06 127 CYS A O 1
ATOM 1033 N N . ARG A 1 128 ? 9.031 -2.776 30.776 1.00 92.25 128 ARG A N 1
ATOM 1034 C CA . ARG A 1 128 ? 8.916 -3.197 32.182 1.00 92.25 128 ARG A CA 1
ATOM 1035 C C . ARG A 1 128 ? 7.455 -3.213 32.617 1.00 92.25 128 ARG A C 1
ATOM 1037 O O . ARG A 1 128 ? 6.988 -4.217 33.143 1.00 92.25 128 ARG A O 1
ATOM 1044 N N . ARG A 1 129 ? 6.705 -2.140 32.356 1.00 91.81 129 ARG A N 1
ATOM 1045 C CA . ARG A 1 129 ? 5.276 -2.066 32.701 1.00 91.81 129 ARG A CA 1
ATOM 1046 C C . ARG A 1 129 ? 4.460 -3.147 31.995 1.00 91.81 129 ARG A C 1
ATOM 1048 O O . ARG A 1 129 ? 3.696 -3.852 32.650 1.00 91.81 129 ARG A O 1
ATOM 1055 N N . LYS A 1 130 ? 4.660 -3.322 30.690 1.00 92.12 130 LYS A N 1
ATOM 1056 C CA . LYS A 1 130 ? 3.981 -4.338 29.877 1.00 92.12 130 LYS A CA 1
ATOM 1057 C C . LYS A 1 130 ? 4.256 -5.758 30.372 1.00 92.12 130 LYS A C 1
ATOM 1059 O O . LYS A 1 130 ? 3.323 -6.557 30.470 1.00 92.12 130 LYS A O 1
ATOM 1064 N N . TYR A 1 131 ? 5.509 -6.057 30.718 1.00 91.56 131 TYR A N 1
ATOM 1065 C CA . TYR A 1 131 ? 5.926 -7.347 31.269 1.00 91.56 131 TYR A CA 1
ATOM 1066 C C . TYR A 1 131 ? 5.256 -7.621 32.620 1.00 91.56 131 TYR A C 1
ATOM 1068 O O . TYR A 1 131 ? 4.589 -8.641 32.782 1.00 91.56 131 TYR A O 1
ATOM 1076 N N . VAL A 1 132 ? 5.343 -6.674 33.562 1.00 92.50 132 VAL A N 1
ATOM 1077 C CA . VAL A 1 132 ? 4.746 -6.821 34.901 1.00 92.50 132 VAL A CA 1
ATOM 1078 C C . VAL A 1 132 ? 3.240 -7.049 34.815 1.00 92.50 132 VAL A C 1
ATOM 1080 O O . VAL A 1 132 ? 2.735 -7.982 35.436 1.00 92.50 132 VAL A O 1
ATOM 1083 N N . ALA A 1 133 ? 2.524 -6.267 34.002 1.00 90.81 133 ALA A N 1
ATOM 1084 C CA . ALA A 1 133 ? 1.085 -6.445 33.817 1.00 90.81 133 ALA A CA 1
ATOM 1085 C C . ALA A 1 133 ? 0.736 -7.869 33.340 1.00 90.81 133 ALA A C 1
ATOM 1087 O O . ALA A 1 133 ? -0.213 -8.473 33.834 1.00 90.81 133 ALA A O 1
ATOM 1088 N N . ARG A 1 134 ? 1.540 -8.450 32.440 1.00 88.88 134 ARG A N 1
ATOM 1089 C CA . ARG A 1 134 ? 1.327 -9.797 31.878 1.00 88.88 134 ARG A CA 1
ATOM 1090 C C . ARG A 1 134 ? 1.764 -10.936 32.802 1.00 88.88 134 ARG A C 1
ATOM 1092 O O . ARG A 1 134 ? 1.220 -12.026 32.677 1.00 88.88 134 ARG A O 1
ATOM 1099 N N . CYS A 1 135 ? 2.660 -10.697 33.758 1.00 86.94 135 CYS A N 1
ATOM 1100 C CA . CYS A 1 135 ? 2.961 -11.652 34.835 1.00 86.94 135 CYS A CA 1
ATOM 1101 C C . CYS A 1 135 ? 1.901 -11.634 35.947 1.00 86.94 135 CYS A C 1
ATOM 1103 O O . CYS A 1 135 ? 1.583 -12.667 36.538 1.00 86.94 135 CYS A O 1
ATOM 1105 N N . LEU A 1 136 ? 1.333 -10.462 36.246 1.00 87.56 136 LEU A N 1
ATOM 1106 C CA . LEU A 1 136 ? 0.332 -10.316 37.305 1.00 87.56 136 LEU A CA 1
ATOM 1107 C C . LEU A 1 136 ? -1.076 -10.708 36.853 1.00 87.56 136 LEU A C 1
ATOM 1109 O O . LEU A 1 136 ? -1.828 -11.288 37.633 1.00 87.56 136 LEU A O 1
ATOM 1113 N N . PHE A 1 137 ? -1.427 -10.473 35.590 1.00 84.19 137 PHE A N 1
ATOM 1114 C CA . PHE A 1 137 ? -2.746 -10.813 35.059 1.00 84.19 137 PHE A CA 1
ATOM 1115 C C . PHE A 1 137 ? -3.134 -12.300 35.211 1.00 84.19 137 PHE A C 1
ATOM 1117 O O . PHE A 1 137 ? -4.236 -12.563 35.696 1.00 84.19 137 PHE A O 1
ATOM 1124 N N . PRO A 1 138 ? -2.265 -13.296 34.931 1.00 72.12 138 PRO A N 1
ATOM 1125 C CA . PRO A 1 138 ? -2.561 -14.697 35.224 1.00 72.12 138 PRO A CA 1
ATOM 1126 C C . PRO A 1 138 ? -2.911 -14.951 36.696 1.00 72.12 138 PRO A C 1
ATOM 1128 O O . PRO A 1 138 ? -3.818 -15.737 36.975 1.00 72.12 138 PRO A O 1
ATOM 1131 N N . LYS A 1 139 ? -2.241 -14.274 37.640 1.00 76.81 139 LYS A N 1
ATOM 1132 C CA . LYS A 1 139 ? -2.492 -14.421 39.086 1.00 76.81 139 LYS A CA 1
ATOM 1133 C C . LYS A 1 139 ? -3.904 -13.952 39.436 1.00 76.81 139 LYS A C 1
ATOM 1135 O O . LYS A 1 139 ? -4.638 -14.688 40.090 1.00 76.81 139 LYS A O 1
ATOM 1140 N N . LEU A 1 140 ? -4.336 -12.827 38.855 1.00 73.00 140 LEU A N 1
ATOM 1141 C CA . LEU A 1 140 ? -5.712 -12.333 38.977 1.00 73.00 140 LEU A CA 1
ATOM 1142 C C . LEU A 1 140 ? -6.734 -13.358 38.491 1.00 73.00 140 LEU A C 1
ATOM 1144 O O . LEU A 1 140 ? -7.706 -13.654 39.180 1.00 73.00 140 LEU A O 1
ATOM 1148 N N . THR A 1 141 ? -6.506 -13.930 37.310 1.00 61.72 141 THR A N 1
ATOM 1149 C CA . THR A 1 141 ? -7.470 -14.865 36.722 1.00 61.72 141 THR A CA 1
ATOM 1150 C C . THR A 1 141 ? -7.592 -16.189 37.485 1.00 61.72 141 THR A C 1
ATOM 1152 O O . THR A 1 141 ? -8.659 -16.804 37.461 1.00 61.72 141 THR A O 1
ATOM 1155 N N . ARG A 1 142 ? -6.531 -16.615 38.189 1.00 61.00 142 ARG A N 1
ATOM 1156 C CA . ARG A 1 142 ? -6.520 -17.827 39.028 1.00 61.00 142 ARG A CA 1
ATOM 1157 C C . ARG A 1 142 ? -7.160 -17.598 40.395 1.00 61.00 142 ARG A C 1
ATOM 1159 O O . ARG A 1 142 ? -7.872 -18.474 40.875 1.00 61.00 142 ARG A O 1
ATOM 1166 N N . GLU A 1 143 ? -6.909 -16.445 41.012 1.00 59.84 143 GLU A N 1
ATOM 1167 C CA . GLU A 1 143 ? -7.369 -16.134 42.372 1.00 59.84 143 GLU A CA 1
ATOM 1168 C C . GLU A 1 143 ? -8.801 -15.589 42.407 1.00 59.84 143 GLU A C 1
ATOM 1170 O O . GLU A 1 143 ? -9.546 -15.875 43.345 1.00 59.84 143 GLU A O 1
ATOM 1175 N N . HIS A 1 144 ? -9.212 -14.843 41.378 1.00 56.28 144 HIS A N 1
ATOM 1176 C CA . HIS A 1 144 ? -10.470 -14.094 41.399 1.00 56.28 144 HIS A CA 1
ATOM 1177 C C . HIS A 1 144 ? -11.549 -14.589 40.432 1.00 56.28 144 HIS A C 1
ATOM 1179 O O . HIS A 1 144 ? -12.658 -14.075 40.525 1.00 56.28 144 HIS A O 1
ATOM 1185 N N . GLN A 1 145 ? -11.259 -15.608 39.604 1.00 54.97 145 GLN A N 1
ATOM 1186 C CA . GLN A 1 145 ? -12.138 -16.195 38.573 1.00 54.97 145 GLN A CA 1
ATOM 1187 C C . GLN A 1 145 ? -12.712 -15.140 37.606 1.00 54.97 145 GLN A C 1
ATOM 1189 O O . GLN A 1 145 ? -13.505 -14.287 37.988 1.00 54.97 145 GLN A O 1
ATOM 1194 N N . LEU A 1 146 ? -12.360 -15.214 36.315 1.00 54.81 146 LEU A N 1
ATOM 1195 C CA . LEU A 1 146 ? -12.876 -14.284 35.290 1.00 54.81 146 LEU A CA 1
ATOM 1196 C C . LEU A 1 146 ? -14.415 -14.197 35.286 1.00 54.81 146 LEU A C 1
ATOM 1198 O O . LEU A 1 146 ? -14.971 -13.165 34.913 1.00 54.81 146 LEU A O 1
ATOM 1202 N N . CYS A 1 147 ? -15.112 -15.263 35.697 1.00 53.62 147 CYS A N 1
ATOM 1203 C CA . CYS A 1 147 ? -16.564 -15.303 35.798 1.00 53.62 147 CYS A CA 1
ATOM 1204 C C . CYS A 1 147 ? -17.014 -16.021 37.088 1.00 53.62 147 CYS A C 1
ATOM 1206 O O . CYS A 1 147 ? -16.778 -17.212 37.272 1.00 53.62 147 CYS A O 1
ATOM 1208 N N . ARG A 1 148 ? -17.769 -15.332 37.961 1.00 52.41 148 ARG A N 1
ATOM 1209 C CA . ARG A 1 148 ? -18.334 -15.910 39.207 1.00 52.41 148 ARG A CA 1
ATOM 1210 C C . ARG A 1 148 ? -19.231 -17.141 38.989 1.00 52.41 148 ARG A C 1
ATOM 1212 O O . ARG A 1 148 ? -19.442 -17.916 39.917 1.00 52.41 148 ARG A O 1
ATOM 1219 N N . GLN A 1 149 ? -19.774 -17.315 37.782 1.00 53.19 149 GLN A N 1
ATOM 1220 C CA . GLN A 1 149 ? -20.611 -18.451 37.377 1.00 53.19 149 GLN A CA 1
ATOM 1221 C C . GLN A 1 149 ? -19.915 -19.339 36.331 1.00 53.19 149 GLN A C 1
ATOM 1223 O O . GLN A 1 149 ? -20.518 -19.786 35.358 1.00 53.19 149 GLN A O 1
ATOM 1228 N N . ASP A 1 150 ? -18.636 -19.641 36.547 1.00 51.66 150 ASP A N 1
ATOM 1229 C CA . ASP A 1 150 ? -17.849 -20.559 35.710 1.00 51.66 150 ASP A CA 1
ATOM 1230 C C . ASP A 1 150 ? -18.301 -22.035 35.785 1.00 51.66 150 ASP A C 1
ATOM 1232 O O . ASP A 1 150 ? -17.598 -22.928 35.319 1.00 51.66 150 ASP A O 1
ATOM 1236 N N . SER A 1 151 ? -19.444 -22.353 36.403 1.00 50.25 151 SER A N 1
ATOM 1237 C CA . SER A 1 151 ? -19.945 -23.724 36.594 1.00 50.25 151 SER A CA 1
ATOM 1238 C C . SER A 1 151 ? -20.823 -24.258 35.455 1.00 50.25 151 SER A C 1
ATOM 1240 O O . SER A 1 151 ? -21.125 -25.453 35.455 1.00 50.25 151 SER A O 1
ATOM 1242 N N . GLY A 1 152 ? -21.217 -23.418 34.492 1.00 55.16 152 GLY A N 1
ATOM 1243 C CA . GLY A 1 152 ? -22.062 -23.802 33.354 1.00 55.16 152 GLY A CA 1
ATOM 1244 C C . GLY A 1 152 ? -21.286 -24.311 32.124 1.00 55.16 152 GLY A C 1
ATOM 1245 O O . GLY A 1 152 ? -20.087 -24.064 32.000 1.00 55.16 152 GLY A O 1
ATOM 1246 N N . PRO A 1 153 ? -21.945 -25.017 31.183 1.00 60.41 153 PRO A N 1
ATOM 1247 C CA . PRO A 1 153 ? -21.326 -25.413 29.916 1.00 60.41 153 PRO A CA 1
ATOM 1248 C C . PRO A 1 153 ? -20.934 -24.185 29.081 1.00 60.41 153 PRO A C 1
ATOM 1250 O O . PRO A 1 153 ? -21.697 -23.216 29.030 1.00 60.41 153 PRO A O 1
ATOM 1253 N N . CYS A 1 154 ? -19.790 -24.240 28.381 1.00 65.94 154 CYS A N 1
ATOM 1254 C CA . CYS A 1 154 ? -19.430 -23.202 27.412 1.00 65.94 154 CYS A CA 1
ATOM 1255 C C . CYS A 1 154 ? -20.547 -23.012 26.374 1.00 65.94 154 CYS A C 1
ATOM 1257 O O . CYS A 1 154 ? -21.201 -23.973 25.960 1.00 65.94 154 CYS A O 1
ATOM 1259 N N . LYS A 1 155 ? -20.760 -21.761 25.968 1.00 72.56 155 LYS A N 1
ATOM 1260 C CA . LYS A 1 155 ? -21.739 -21.342 24.962 1.00 72.56 155 LYS A CA 1
ATOM 1261 C C . LYS A 1 155 ? -21.004 -20.783 23.752 1.00 72.56 155 LYS A C 1
ATOM 1263 O O . LYS A 1 155 ? -19.874 -20.322 23.880 1.00 72.56 155 LYS A O 1
ATOM 1268 N N . LEU A 1 156 ? -21.633 -20.822 22.580 1.00 77.25 156 LEU A N 1
ATOM 1269 C CA . LEU A 1 156 ? -21.078 -20.128 21.423 1.00 77.25 156 LEU A CA 1
ATOM 1270 C C . LEU A 1 156 ? -21.078 -18.622 21.704 1.00 77.25 156 LEU A C 1
ATOM 1272 O O . LEU A 1 156 ? -22.108 -18.059 22.069 1.00 77.25 156 LEU A O 1
ATOM 1276 N N . PHE A 1 157 ? -19.924 -17.995 21.539 1.00 80.50 157 PHE A N 1
ATOM 1277 C CA . PHE A 1 157 ? -19.711 -16.572 21.735 1.00 80.50 157 PHE A CA 1
ATOM 1278 C C . PHE A 1 157 ? -18.971 -16.003 20.529 1.00 80.50 157 PHE A C 1
ATOM 1280 O O . PHE A 1 157 ? -18.142 -16.685 19.932 1.00 80.50 157 PHE A O 1
ATOM 1287 N N . CYS A 1 158 ? -19.276 -14.758 20.176 1.00 84.06 158 CYS A N 1
ATOM 1288 C CA . CYS A 1 158 ? -18.648 -14.051 19.070 1.00 84.06 158 CYS A CA 1
ATOM 1289 C C . CYS A 1 158 ? -18.219 -12.663 19.557 1.00 84.06 158 CYS A C 1
ATOM 1291 O O . CYS A 1 158 ? -19.056 -11.849 19.948 1.00 84.06 158 CYS A O 1
ATOM 1293 N N . ASP A 1 159 ? -16.911 -12.398 19.538 1.00 79.44 159 ASP A N 1
ATOM 1294 C CA . ASP A 1 159 ? -16.340 -11.120 19.987 1.00 79.44 159 ASP A CA 1
ATOM 1295 C C . ASP A 1 159 ? -16.779 -9.923 19.139 1.00 79.44 159 ASP A C 1
ATOM 1297 O O . ASP A 1 159 ? -16.793 -8.791 19.629 1.00 79.44 159 ASP A O 1
ATOM 1301 N N . ASP A 1 160 ? -17.157 -10.173 17.885 1.00 82.75 160 ASP A N 1
ATOM 1302 C CA . ASP A 1 160 ? -17.599 -9.150 16.941 1.00 82.75 160 ASP A CA 1
ATOM 1303 C C . ASP A 1 160 ? -19.131 -9.082 16.816 1.00 82.75 160 ASP A C 1
ATOM 1305 O O . ASP A 1 160 ? -19.675 -8.575 15.843 1.00 82.75 160 ASP A O 1
ATOM 1309 N N . PHE A 1 161 ? -19.886 -9.572 17.802 1.00 83.62 161 PHE A N 1
ATOM 1310 C CA . PHE A 1 161 ? -21.350 -9.513 17.765 1.00 83.62 161 PHE A CA 1
ATOM 1311 C C . PHE A 1 161 ? -21.873 -8.091 18.059 1.00 83.62 161 PHE A C 1
ATOM 1313 O O . PHE A 1 161 ? -22.218 -7.751 19.194 1.00 83.62 161 PHE A O 1
ATOM 1320 N N . ARG A 1 162 ? -21.891 -7.234 17.028 1.00 84.88 162 ARG A N 1
ATOM 1321 C CA . ARG A 1 162 ? -22.187 -5.787 17.096 1.00 84.88 162 ARG A CA 1
ATOM 1322 C C . ARG A 1 162 ? -23.195 -5.333 16.025 1.00 84.88 162 ARG A C 1
ATOM 1324 O O . ARG A 1 162 ? -23.415 -6.075 15.072 1.00 84.88 162 ARG A O 1
ATOM 1331 N N . PRO A 1 163 ? -23.785 -4.119 16.113 1.00 84.12 163 PRO A N 1
ATOM 1332 C CA . PRO A 1 163 ? -24.842 -3.654 15.207 1.00 84.12 163 PRO A CA 1
ATOM 1333 C C . PRO A 1 163 ? -24.503 -3.760 13.719 1.00 84.12 163 PRO A C 1
ATOM 1335 O O . PRO A 1 163 ? -25.375 -4.090 12.924 1.00 84.12 163 PRO A O 1
ATOM 1338 N N . GLY A 1 164 ? -23.232 -3.552 13.352 1.00 82.44 164 GLY A N 1
ATOM 1339 C CA . GLY A 1 164 ? -22.755 -3.695 11.971 1.00 82.44 164 GLY A CA 1
ATOM 1340 C C . GLY A 1 164 ? -22.934 -5.096 11.370 1.00 82.44 164 GLY A C 1
ATOM 1341 O O . GLY A 1 164 ? -22.916 -5.229 10.150 1.00 82.44 164 GLY A O 1
ATOM 1342 N N . ASN A 1 165 ? -23.170 -6.111 12.207 1.00 85.38 165 ASN A N 1
ATOM 1343 C CA . ASN A 1 165 ? -23.304 -7.513 11.817 1.00 85.38 165 ASN A CA 1
ATOM 1344 C C . ASN A 1 165 ? -24.761 -8.010 11.818 1.00 85.38 165 ASN A C 1
ATOM 1346 O O . ASN A 1 165 ? -25.012 -9.201 11.625 1.00 85.38 165 ASN A O 1
ATOM 1350 N N . PHE A 1 166 ? -25.742 -7.114 11.981 1.00 83.19 166 PHE A N 1
ATOM 1351 C CA . PHE A 1 166 ? -27.166 -7.435 11.869 1.00 83.19 166 PHE A CA 1
ATOM 1352 C C . PHE A 1 166 ? -27.793 -6.824 10.619 1.00 83.19 166 PHE A C 1
ATOM 1354 O O . PHE A 1 166 ? -27.554 -5.672 10.262 1.00 83.19 166 PHE A O 1
ATOM 1361 N N . LEU A 1 167 ? -28.658 -7.598 9.971 1.00 79.56 167 LEU A N 1
ATOM 1362 C CA . LEU A 1 167 ? -29.470 -7.150 8.848 1.00 79.56 167 LEU A CA 1
ATOM 1363 C C . LEU A 1 167 ? -30.852 -6.759 9.363 1.00 79.56 167 LEU A C 1
ATOM 1365 O O . LEU A 1 167 ? -31.497 -7.555 10.044 1.00 79.56 167 LEU A O 1
ATOM 1369 N N . ALA A 1 168 ? -31.325 -5.568 8.997 1.00 81.19 168 ALA A N 1
ATOM 1370 C CA . ALA A 1 168 ? -32.668 -5.097 9.316 1.00 81.19 168 ALA A CA 1
ATOM 1371 C C . ALA A 1 168 ? -33.513 -4.901 8.047 1.00 81.19 168 ALA A C 1
ATOM 1373 O O . ALA A 1 168 ? -32.983 -4.578 6.980 1.00 81.19 168 ALA A O 1
ATOM 1374 N N . ASN A 1 169 ? -34.826 -5.111 8.152 1.00 79.31 169 ASN A N 1
ATOM 1375 C CA . ASN A 1 169 ? -35.772 -4.764 7.090 1.00 79.31 169 ASN A CA 1
ATOM 1376 C C . ASN A 1 169 ? -36.179 -3.277 7.144 1.00 79.31 169 ASN A C 1
ATOM 1378 O O . ASN A 1 169 ? -35.673 -2.512 7.965 1.00 79.31 169 ASN A O 1
ATOM 1382 N N . ALA A 1 170 ? -37.073 -2.859 6.241 1.00 79.94 170 ALA A N 1
ATOM 1383 C CA . ALA A 1 170 ? -37.522 -1.468 6.137 1.00 79.94 170 ALA A CA 1
ATOM 1384 C C . ALA A 1 170 ? -38.260 -0.978 7.396 1.00 79.94 170 ALA A C 1
ATOM 1386 O O . ALA A 1 170 ? -38.276 0.214 7.678 1.00 79.94 170 ALA A O 1
ATOM 1387 N N . GLU A 1 171 ? -38.820 -1.900 8.178 1.00 84.62 171 GLU A N 1
ATOM 1388 C CA . GLU A 1 171 ? -39.493 -1.638 9.449 1.00 84.62 171 GLU A CA 1
ATOM 1389 C C . GLU A 1 171 ? -38.541 -1.742 10.657 1.00 84.62 171 GLU A C 1
ATOM 1391 O O . GLU A 1 171 ? -38.997 -1.786 11.797 1.00 84.62 171 GLU A O 1
ATOM 1396 N N . HIS A 1 172 ? -37.225 -1.799 10.421 1.00 77.25 172 HIS A N 1
ATOM 1397 C CA . HIS A 1 172 ? -36.175 -1.943 11.437 1.00 77.25 172 HIS A CA 1
ATOM 1398 C C . HIS A 1 172 ? -36.232 -3.245 12.256 1.00 77.25 172 HIS A C 1
ATOM 1400 O O . HIS A 1 172 ? -35.617 -3.344 13.319 1.00 77.25 172 HIS A O 1
ATOM 1406 N N . HIS A 1 173 ? -36.915 -4.278 11.760 1.00 78.56 173 HIS A N 1
ATOM 1407 C CA . HIS A 1 173 ? -36.855 -5.608 12.356 1.00 78.56 173 HIS A CA 1
ATOM 1408 C C . HIS A 1 173 ? -35.584 -6.328 11.915 1.00 78.56 173 HIS A C 1
ATOM 1410 O O . HIS A 1 173 ? -35.266 -6.365 10.725 1.00 78.56 173 HIS A O 1
ATOM 1416 N N . VAL A 1 174 ? -34.884 -6.942 12.868 1.00 78.31 174 VAL A N 1
ATOM 1417 C CA . VAL A 1 174 ? -33.726 -7.797 12.586 1.00 78.31 174 VAL A CA 1
ATOM 1418 C C . VAL A 1 174 ? -34.197 -9.039 11.826 1.00 78.31 174 VAL A C 1
ATOM 1420 O O . VAL A 1 174 ? -35.029 -9.796 12.319 1.00 78.31 174 VAL A O 1
ATOM 1423 N N . VAL A 1 175 ? -33.662 -9.241 10.623 1.00 78.50 175 VAL A N 1
ATOM 1424 C CA . VAL A 1 175 ? -33.993 -10.360 9.721 1.00 78.50 175 VAL A CA 1
ATOM 1425 C C . VAL A 1 175 ? -32.841 -11.343 9.533 1.00 78.50 175 VAL A C 1
ATOM 1427 O O . VAL A 1 175 ? -33.021 -12.390 8.917 1.00 78.50 175 VAL A O 1
ATOM 1430 N N . GLY A 1 176 ? -31.654 -11.028 10.052 1.00 76.00 176 GLY A N 1
ATOM 1431 C CA . GLY A 1 176 ? -30.511 -11.931 10.010 1.00 76.00 176 GLY A CA 1
ATOM 1432 C C . GLY A 1 176 ? -29.281 -11.362 10.703 1.00 76.00 176 GLY A C 1
ATOM 1433 O O . GLY A 1 176 ? -29.225 -10.175 11.025 1.00 76.00 176 GLY A O 1
ATOM 1434 N N . SER A 1 177 ? -28.290 -12.221 10.901 1.00 79.12 177 SER A N 1
ATOM 1435 C CA . SER A 1 177 ? -26.987 -11.888 11.474 1.00 79.12 177 SER A CA 1
ATOM 1436 C C . SER A 1 177 ? -25.872 -12.562 10.677 1.00 79.12 177 SER A C 1
ATOM 1438 O O . SER A 1 177 ? -26.044 -13.672 10.163 1.00 79.12 177 SER A O 1
ATOM 1440 N N . VAL A 1 178 ? -24.739 -11.880 10.560 1.00 81.12 178 VAL A N 1
ATOM 1441 C CA . VAL A 1 178 ? -23.606 -12.252 9.702 1.00 81.12 178 VAL A CA 1
ATOM 1442 C C . VAL A 1 178 ? -22.278 -12.158 10.470 1.00 81.12 178 VAL A C 1
ATOM 1444 O O . VAL A 1 178 ? -22.273 -11.709 11.610 1.00 81.12 178 VAL A O 1
ATOM 1447 N N . ASP A 1 179 ? -21.165 -12.560 9.845 1.00 77.69 179 ASP A N 1
ATOM 1448 C CA . ASP A 1 179 ? -19.794 -12.428 10.384 1.00 77.69 179 ASP A CA 1
ATOM 1449 C C . ASP A 1 179 ? -19.498 -13.323 11.599 1.00 77.69 179 ASP A C 1
ATOM 1451 O O . ASP A 1 179 ? -18.934 -12.927 12.616 1.00 77.69 179 ASP A O 1
ATOM 1455 N N . TRP A 1 180 ? -19.841 -14.606 11.470 1.00 78.00 180 TRP A N 1
ATOM 1456 C CA . TRP A 1 180 ? -19.658 -15.602 12.532 1.00 78.00 180 TRP A CA 1
ATOM 1457 C C . TRP A 1 180 ? -18.249 -16.223 12.596 1.00 78.00 180 TRP A C 1
ATOM 1459 O O . TRP A 1 180 ? -18.012 -17.113 13.412 1.00 78.00 180 TRP A O 1
ATOM 1469 N N . GLU A 1 181 ? -17.302 -15.793 11.763 1.00 71.31 181 GLU A N 1
ATOM 1470 C CA . GLU A 1 181 ? -15.968 -16.410 11.612 1.00 71.31 181 GLU A CA 1
ATOM 1471 C C . GLU A 1 181 ? -15.073 -16.365 12.855 1.00 71.31 181 GLU A C 1
ATOM 1473 O O . GLU A 1 181 ? -14.182 -17.203 13.004 1.00 71.31 181 GLU A O 1
ATOM 1478 N N . PHE A 1 182 ? -15.336 -15.422 13.761 1.00 74.19 182 PHE A N 1
ATOM 1479 C CA . PHE A 1 182 ? -14.651 -15.285 15.047 1.00 74.19 182 PHE A CA 1
ATOM 1480 C C . PHE A 1 182 ? -15.459 -15.876 16.207 1.00 74.19 182 PHE A C 1
ATOM 1482 O O . PHE A 1 182 ? -15.274 -15.485 17.358 1.00 74.19 182 PHE A O 1
ATOM 1489 N N . SER A 1 183 ? -16.383 -16.797 15.919 1.00 80.50 183 SER A N 1
ATOM 1490 C CA . SER A 1 183 ? -17.163 -17.469 16.957 1.00 80.50 183 SER A CA 1
ATOM 1491 C C . SER A 1 183 ? -16.406 -18.649 17.548 1.00 80.50 183 SER A C 1
ATOM 1493 O O . SER A 1 183 ? -15.830 -19.463 16.828 1.00 80.50 183 SER A O 1
ATOM 1495 N N . TYR A 1 184 ? -16.452 -18.780 18.867 1.00 73.81 184 TYR A N 1
ATOM 1496 C CA . TYR A 1 184 ? -15.825 -19.873 19.601 1.00 73.81 184 TYR A CA 1
ATOM 1497 C C . TYR A 1 184 ? -16.679 -20.266 20.806 1.00 73.81 184 TYR A C 1
ATOM 1499 O O . TYR A 1 184 ? -17.570 -19.535 21.233 1.00 73.81 184 TYR A O 1
ATOM 1507 N N . ALA A 1 185 ? -16.442 -21.458 21.349 1.00 75.06 185 ALA A N 1
ATOM 1508 C CA . ALA A 1 185 ? -17.047 -21.842 22.617 1.00 75.06 185 ALA A CA 1
ATOM 1509 C C . ALA A 1 185 ? -16.388 -21.024 23.734 1.00 75.06 185 ALA A C 1
ATOM 1511 O O . ALA A 1 185 ? -15.186 -21.133 23.915 1.00 75.06 185 ALA A O 1
ATOM 1512 N N . ALA A 1 186 ? -17.143 -20.225 24.479 1.00 74.00 186 ALA A N 1
ATOM 1513 C CA . ALA A 1 186 ? -16.634 -19.424 25.588 1.00 74.00 186 ALA A CA 1
ATOM 1514 C C . ALA A 1 186 ? -17.418 -19.708 26.878 1.00 74.00 186 ALA A C 1
ATOM 1516 O O . ALA A 1 186 ? -18.549 -20.207 26.820 1.00 74.00 186 ALA A O 1
ATOM 1517 N N . PRO A 1 187 ? -16.857 -19.404 28.060 1.00 73.44 187 PRO A N 1
ATOM 1518 C CA . PRO A 1 187 ? -17.620 -19.404 29.302 1.00 73.44 187 PRO A CA 1
ATOM 1519 C C . PRO A 1 187 ? -18.862 -18.514 29.188 1.00 73.44 187 PRO A C 1
ATOM 1521 O O . PRO A 1 187 ? -18.811 -17.429 28.607 1.00 73.44 187 PRO A O 1
ATOM 1524 N N . VAL A 1 188 ? -19.980 -18.951 29.776 1.00 74.88 188 VAL A N 1
ATOM 1525 C CA . VAL A 1 188 ? -21.244 -18.193 29.736 1.00 74.88 188 VAL A CA 1
ATOM 1526 C C . VAL A 1 188 ? -21.093 -16.778 30.300 1.00 74.88 188 VAL A C 1
ATOM 1528 O O . VAL A 1 188 ? -21.746 -15.856 29.824 1.00 74.88 188 VAL A O 1
ATOM 1531 N N . GLY A 1 189 ? -20.170 -16.574 31.244 1.00 74.06 189 GLY A N 1
ATOM 1532 C CA . GLY A 1 189 ? -19.941 -15.263 31.838 1.00 74.06 189 GLY A CA 1
ATOM 1533 C C . GLY A 1 189 ? -19.386 -14.205 30.879 1.00 74.06 189 GLY A C 1
ATOM 1534 O O . GLY A 1 189 ? -19.484 -13.021 31.185 1.00 74.06 189 GLY A O 1
ATOM 1535 N N . PHE A 1 190 ? -18.903 -14.573 29.686 1.00 78.88 190 PHE A N 1
ATOM 1536 C CA . PHE A 1 190 ? -18.604 -13.581 28.643 1.00 78.88 190 PHE A CA 1
ATOM 1537 C C . PHE A 1 190 ? -19.880 -12.923 28.105 1.00 78.88 190 PHE A C 1
ATOM 1539 O O . PHE A 1 190 ? -19.881 -11.726 27.829 1.00 78.88 190 PHE A O 1
ATOM 1546 N N . ALA A 1 191 ? -20.988 -13.670 28.027 1.00 81.62 191 ALA A N 1
ATOM 1547 C CA . ALA A 1 191 ? -22.293 -13.125 27.653 1.00 81.62 191 ALA A CA 1
ATOM 1548 C C . ALA A 1 191 ? -22.893 -12.222 28.744 1.00 81.62 191 ALA A C 1
ATOM 1550 O O . ALA A 1 191 ? -23.823 -11.467 28.473 1.00 81.62 191 ALA A O 1
ATOM 1551 N N . TYR A 1 192 ? -22.362 -12.282 29.970 1.00 86.25 192 TYR A N 1
ATOM 1552 C CA . TYR A 1 192 ? -22.758 -11.392 31.059 1.00 86.25 192 TYR A CA 1
ATOM 1553 C C . TYR A 1 192 ? -22.061 -10.043 30.996 1.00 86.25 192 TYR A C 1
ATOM 1555 O O . TYR A 1 192 ? -22.444 -9.148 31.733 1.00 86.25 192 TYR A O 1
ATOM 1563 N N . SER A 1 193 ? -21.051 -9.856 30.147 1.00 88.88 193 SER A N 1
ATOM 1564 C CA . SER A 1 193 ? -20.523 -8.517 29.931 1.00 88.88 193 SER A CA 1
ATOM 1565 C C . SER A 1 193 ? -21.477 -7.714 29.049 1.00 88.88 193 SER A C 1
ATOM 1567 O O . SER A 1 193 ? -21.884 -8.207 27.994 1.00 88.88 193 SER A O 1
ATOM 1569 N N . PRO A 1 194 ? -21.840 -6.480 29.447 1.00 92.44 194 PRO A N 1
ATOM 1570 C CA . PRO A 1 194 ? -22.678 -5.642 28.608 1.00 92.44 194 PRO A CA 1
ATOM 1571 C C . PRO A 1 194 ? -21.995 -5.338 27.263 1.00 92.44 194 PRO A C 1
ATOM 1573 O O . PRO A 1 194 ? -20.760 -5.380 27.171 1.00 92.44 194 PRO A O 1
ATOM 1576 N N . PRO A 1 195 ? -22.769 -5.028 26.208 1.00 91.25 195 PRO A N 1
ATOM 1577 C CA . PRO A 1 195 ? -22.207 -4.820 24.882 1.00 91.25 195 PRO A CA 1
ATOM 1578 C C . PRO A 1 195 ? -21.296 -3.589 24.840 1.00 91.25 195 PRO A C 1
ATOM 1580 O O . PRO A 1 195 ? -21.754 -2.463 24.966 1.00 91.25 195 PRO A O 1
ATOM 1583 N N . PHE A 1 196 ? -20.005 -3.776 24.571 1.00 89.25 196 PHE A N 1
ATOM 1584 C CA . PHE A 1 196 ? -19.026 -2.676 24.550 1.00 89.25 196 PHE A CA 1
ATOM 1585 C C . PHE A 1 196 ? -19.317 -1.585 23.499 1.00 89.25 196 PHE A C 1
ATOM 1587 O O . PHE A 1 196 ? -18.705 -0.525 23.519 1.00 89.25 196 PHE A O 1
ATOM 1594 N N . TRP A 1 197 ? -20.227 -1.842 22.559 1.00 90.25 197 TRP A N 1
ATOM 1595 C CA . TRP A 1 197 ? -20.521 -1.002 21.400 1.00 90.25 197 TRP A CA 1
ATOM 1596 C C . TRP A 1 197 ? -21.744 -0.089 21.572 1.00 90.25 197 TRP A C 1
ATOM 1598 O O . TRP A 1 197 ? -22.180 0.494 20.582 1.00 90.25 197 TRP A O 1
ATOM 1608 N N . LEU A 1 198 ? -22.311 0.063 22.778 1.00 92.19 198 LEU A N 1
ATOM 1609 C CA . LEU A 1 198 ? -23.503 0.907 22.999 1.00 92.19 198 LEU A CA 1
ATOM 1610 C C . LEU A 1 198 ? -23.330 2.362 22.526 1.00 92.19 198 LEU A C 1
ATOM 1612 O O . LEU A 1 198 ? -24.296 2.966 22.069 1.00 92.19 198 LEU A O 1
ATOM 1616 N N . LEU A 1 199 ? -22.111 2.904 22.596 1.00 91.19 199 LEU A N 1
ATOM 1617 C CA . LEU A 1 199 ? -21.783 4.249 22.106 1.00 91.19 199 LEU A CA 1
ATOM 1618 C C . LEU A 1 199 ? -21.321 4.285 20.641 1.00 91.19 199 LEU A C 1
ATOM 1620 O O . LEU A 1 199 ? -20.991 5.352 20.137 1.00 91.19 199 LEU A O 1
ATOM 1624 N N . LEU A 1 200 ? -21.268 3.133 19.963 1.00 89.56 200 LEU A N 1
ATOM 1625 C CA . LEU A 1 200 ? -2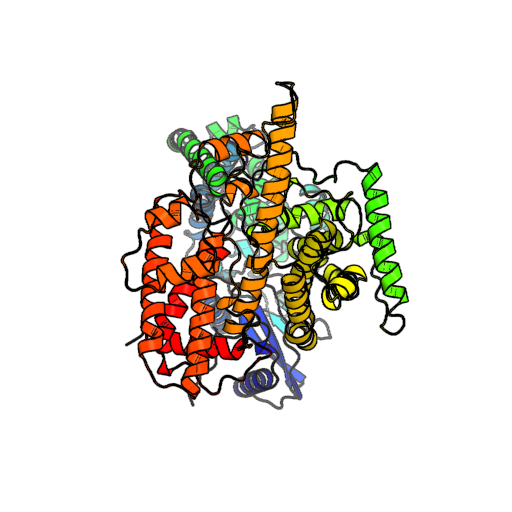0.731 2.915 18.611 1.00 89.56 200 LEU A CA 1
ATOM 1626 C C . LEU A 1 200 ? -19.229 3.206 18.425 1.00 89.56 200 LEU A C 1
ATOM 1628 O O . LEU A 1 200 ? -18.638 2.635 17.509 1.00 89.56 200 LEU A O 1
ATOM 1632 N N . GLU A 1 201 ? -18.612 3.983 19.317 1.00 87.94 201 GLU A N 1
ATOM 1633 C CA . GLU A 1 201 ? -17.172 4.244 19.389 1.00 87.94 201 GLU A CA 1
ATOM 1634 C C . GLU A 1 201 ? -16.522 3.504 20.570 1.00 87.94 201 GLU A C 1
ATOM 1636 O O . GLU A 1 201 ? -17.108 3.393 21.655 1.00 87.94 201 GLU A O 1
ATOM 1641 N N . LEU A 1 202 ? -15.312 2.981 20.361 1.00 87.75 202 LEU A N 1
ATOM 1642 C CA . LEU A 1 202 ? -14.598 2.185 21.365 1.00 87.75 202 LEU A CA 1
ATOM 1643 C C . LEU A 1 202 ? -13.874 3.074 22.390 1.00 87.75 202 LEU A C 1
ATOM 1645 O O . LEU A 1 202 ? -13.454 4.182 22.053 1.00 87.75 202 LEU A O 1
ATOM 1649 N N . PRO A 1 203 ? -13.675 2.597 23.635 1.00 88.81 203 PRO A N 1
ATOM 1650 C CA . PRO A 1 203 ? -13.037 3.391 24.683 1.00 88.81 203 PRO A CA 1
ATOM 1651 C C . PRO A 1 203 ? -11.619 3.852 24.323 1.00 88.81 203 PRO A C 1
ATOM 1653 O O . PRO A 1 203 ? -11.211 4.931 24.740 1.00 88.81 203 PRO A O 1
ATOM 1656 N N . GLU A 1 204 ? -10.872 3.059 23.552 1.00 87.31 204 GLU A N 1
ATOM 1657 C CA . GLU A 1 204 ? -9.518 3.400 23.099 1.00 87.31 204 GLU A CA 1
ATOM 1658 C C . GLU A 1 204 ? -9.445 4.491 22.022 1.00 87.31 204 GLU A C 1
ATOM 1660 O O . GLU A 1 204 ? -8.391 5.098 21.852 1.00 87.31 204 GLU A O 1
ATOM 1665 N N . PHE A 1 205 ? -10.544 4.757 21.313 1.00 85.62 205 PHE A N 1
ATOM 1666 C CA . PHE A 1 205 ? -10.618 5.780 20.262 1.00 85.62 205 PHE A CA 1
ATOM 1667 C C . PHE A 1 205 ? -11.381 7.030 20.711 1.00 85.62 205 PHE A C 1
ATOM 1669 O O . PHE A 1 205 ? -11.524 7.987 19.952 1.00 85.62 205 PHE A O 1
ATOM 1676 N N . TRP A 1 206 ? -11.851 7.053 21.959 1.00 89.00 206 TRP A N 1
ATOM 1677 C CA . TRP A 1 206 ? -12.587 8.181 22.506 1.00 89.00 206 TRP A CA 1
ATOM 1678 C C . TRP A 1 206 ? -11.650 9.354 22.813 1.00 89.00 206 TRP A C 1
ATOM 1680 O O . TRP A 1 206 ? -10.835 9.290 23.735 1.00 89.00 206 TRP A O 1
ATOM 1690 N N . SER A 1 207 ? -11.787 10.451 22.067 1.00 86.19 207 SER A N 1
ATOM 1691 C CA . SER A 1 207 ? -10.881 11.609 22.135 1.00 86.19 207 SER A CA 1
ATOM 1692 C C . SER A 1 207 ? -10.813 12.273 23.514 1.00 86.19 207 SER A C 1
ATOM 1694 O O . SER A 1 207 ? -9.771 12.799 23.892 1.00 86.19 207 SER A O 1
ATOM 1696 N N . GLU A 1 208 ? -11.904 12.236 24.284 1.00 89.88 208 GLU A N 1
ATOM 1697 C CA . GLU A 1 208 ? -11.975 12.807 25.640 1.00 89.88 208 GLU A CA 1
ATOM 1698 C C . GLU A 1 208 ? -11.485 11.836 26.735 1.00 89.88 208 GLU A C 1
ATOM 1700 O O . GLU A 1 208 ? -11.510 12.153 27.926 1.00 89.88 208 GLU A O 1
ATOM 1705 N N . GLY A 1 209 ? -11.019 10.647 26.342 1.00 88.06 209 GLY A N 1
ATOM 1706 C CA . GLY A 1 209 ? -10.408 9.655 27.219 1.00 88.06 209 GLY A CA 1
ATOM 1707 C C . GLY A 1 209 ? -11.380 8.678 27.891 1.00 88.06 209 GLY A C 1
ATOM 1708 O O . GLY A 1 209 ? -12.605 8.819 27.871 1.00 88.06 209 GLY A O 1
ATOM 1709 N N . LEU A 1 210 ? -10.797 7.661 28.534 1.00 90.81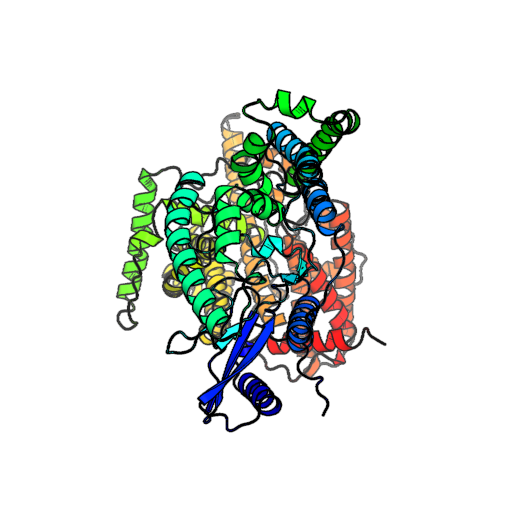 210 LEU A N 1
ATOM 1710 C CA . LEU A 1 210 ? -11.503 6.494 29.074 1.00 90.81 210 LEU A CA 1
ATOM 1711 C C . LEU A 1 210 ? -12.554 6.839 30.142 1.00 90.81 210 LEU A C 1
ATOM 1713 O O . LEU A 1 210 ? -13.611 6.206 30.204 1.00 90.81 210 LEU A O 1
ATOM 1717 N N . GLN A 1 211 ? -12.279 7.813 31.015 1.00 91.69 211 GLN A N 1
ATOM 1718 C CA . GLN A 1 211 ? -13.219 8.242 32.056 1.00 91.69 211 GLN A CA 1
ATOM 1719 C C . GLN A 1 211 ? -14.470 8.883 31.455 1.00 91.69 211 GLN A C 1
ATOM 1721 O O . GLN A 1 211 ? -15.577 8.557 31.881 1.00 91.69 211 GLN A O 1
ATOM 1726 N N . ASN A 1 212 ? -14.296 9.749 30.457 1.00 94.94 212 ASN A N 1
ATOM 1727 C CA . ASN A 1 212 ? -15.406 10.400 29.775 1.00 94.94 212 ASN A CA 1
ATOM 1728 C C . ASN A 1 212 ? -16.260 9.371 29.016 1.00 94.94 212 ASN A C 1
ATOM 1730 O O . ASN A 1 212 ? -17.477 9.335 29.190 1.00 94.94 212 ASN A O 1
ATOM 1734 N N . TRP A 1 213 ? -15.617 8.437 28.305 1.00 95.44 213 TRP A N 1
ATOM 1735 C CA . TRP A 1 213 ? -16.311 7.313 27.671 1.00 95.44 213 TRP A CA 1
ATOM 1736 C C . TRP A 1 213 ? -17.127 6.494 28.679 1.00 95.44 213 TRP A C 1
ATOM 1738 O O . TRP A 1 213 ? -18.296 6.205 28.440 1.00 95.44 213 TRP A O 1
ATOM 1748 N N . THR A 1 214 ? -16.539 6.169 29.842 1.00 95.06 214 THR A N 1
ATOM 1749 C CA . THR A 1 214 ? -17.221 5.412 30.912 1.00 95.06 214 THR A CA 1
ATOM 1750 C C . THR A 1 214 ? -18.503 6.130 31.351 1.00 95.06 214 THR A C 1
ATOM 1752 O O . THR A 1 214 ? -19.544 5.493 31.478 1.00 95.06 214 THR A O 1
ATOM 1755 N N . HIS A 1 215 ? -18.443 7.455 31.526 1.00 95.19 215 HIS A N 1
ATOM 1756 C CA . HIS A 1 215 ? -19.584 8.269 31.947 1.00 95.19 215 HIS A CA 1
ATOM 1757 C C . HIS A 1 215 ? -20.734 8.258 30.928 1.00 95.19 215 HIS A C 1
ATOM 1759 O O . HIS A 1 215 ? -21.895 8.100 31.305 1.00 95.19 215 HIS A O 1
ATOM 1765 N N . HIS A 1 216 ? -20.430 8.398 29.635 1.00 95.69 216 HIS A N 1
ATOM 1766 C CA . HIS A 1 216 ? -21.450 8.314 28.586 1.00 95.69 216 HIS A CA 1
ATOM 1767 C C . HIS A 1 216 ? -21.997 6.894 28.425 1.00 95.69 216 HIS A C 1
ATOM 1769 O O . HIS A 1 216 ? -23.196 6.709 28.205 1.00 95.69 216 HIS A O 1
ATOM 1775 N N . TYR A 1 217 ? -21.137 5.886 28.574 1.00 96.56 217 TYR A N 1
ATOM 1776 C CA . TYR A 1 217 ? -21.518 4.489 28.427 1.00 96.56 217 TYR A CA 1
ATOM 1777 C C . TYR A 1 217 ? -22.505 4.071 29.515 1.00 96.56 217 TYR A C 1
ATOM 1779 O O . TYR A 1 217 ? -23.490 3.409 29.206 1.00 96.56 217 TYR A O 1
ATOM 1787 N N . GLU A 1 218 ? -22.302 4.513 30.759 1.00 96.12 218 GLU A N 1
ATOM 1788 C CA . GLU A 1 218 ? -23.226 4.264 31.874 1.00 96.12 218 GLU A CA 1
ATOM 1789 C C . GLU A 1 218 ? -24.649 4.745 31.575 1.00 96.12 218 GLU A C 1
ATOM 1791 O O . GLU A 1 218 ? -25.613 4.022 31.822 1.00 96.12 218 GLU A O 1
ATOM 1796 N N . GLN A 1 219 ? -24.794 5.922 30.963 1.00 95.06 219 GLN A N 1
ATOM 1797 C CA . GLN A 1 219 ? -26.107 6.456 30.591 1.00 95.06 219 GLN A CA 1
ATOM 1798 C C . GLN A 1 219 ? -26.796 5.581 29.533 1.00 95.06 219 GLN A C 1
ATOM 1800 O O . GLN A 1 219 ? -27.984 5.275 29.652 1.00 95.06 219 GLN A O 1
ATOM 1805 N N . GLY A 1 220 ? -26.051 5.146 28.511 1.00 95.00 220 GLY A N 1
ATOM 1806 C CA . GLY A 1 220 ? -26.565 4.243 27.479 1.00 95.00 220 GLY A CA 1
ATOM 1807 C C . GLY A 1 220 ? -26.878 2.842 28.015 1.00 95.00 220 GLY A C 1
ATOM 1808 O O . GLY A 1 220 ? -27.879 2.234 27.626 1.00 95.00 220 GLY A O 1
ATOM 1809 N N . LEU A 1 221 ? -26.058 2.349 28.944 1.00 96.75 221 LEU A N 1
ATOM 1810 C CA . LEU A 1 221 ? -26.216 1.049 29.582 1.00 96.75 221 LEU A CA 1
A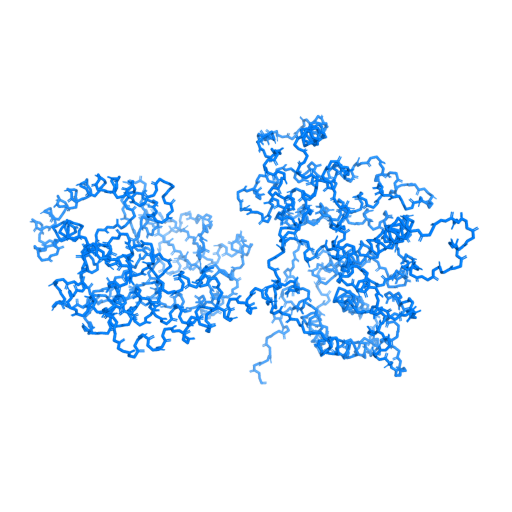TOM 1811 C C . LEU A 1 221 ? -27.522 0.972 30.373 1.00 96.75 221 LEU A C 1
ATOM 1813 O O . LEU A 1 221 ? -28.247 -0.009 30.235 1.00 96.75 221 LEU A O 1
ATOM 1817 N N . GLU A 1 222 ? -27.876 2.006 31.137 1.00 96.12 222 GLU A N 1
ATOM 1818 C CA . GLU A 1 222 ? -29.137 2.022 31.890 1.00 96.12 222 GLU A CA 1
ATOM 1819 C C . GLU A 1 222 ? -30.369 1.893 30.988 1.00 96.12 222 GLU A C 1
ATOM 1821 O O . GLU A 1 222 ? -31.300 1.138 31.291 1.00 96.12 222 GLU A O 1
ATOM 1826 N N . ILE A 1 223 ? -30.356 2.570 29.837 1.00 95.94 223 ILE A N 1
ATOM 1827 C CA . ILE A 1 223 ? -31.439 2.488 28.852 1.00 95.94 223 ILE A CA 1
ATOM 1828 C C . ILE A 1 223 ? -31.501 1.073 28.270 1.00 95.94 223 ILE A C 1
ATOM 1830 O O . ILE A 1 223 ? -32.572 0.462 28.221 1.00 95.94 223 ILE A O 1
ATOM 1834 N N . PHE A 1 224 ? -30.348 0.534 27.868 1.00 95.69 224 PHE A N 1
ATOM 1835 C CA . PHE A 1 224 ? -30.244 -0.801 27.292 1.00 95.69 224 PHE A CA 1
ATOM 1836 C C . PHE A 1 224 ? -30.729 -1.886 28.258 1.00 95.69 224 PHE A C 1
ATOM 1838 O O . PHE A 1 224 ? -31.558 -2.710 27.882 1.00 95.69 224 PHE A O 1
ATOM 1845 N N . LEU A 1 225 ? -30.264 -1.867 29.509 1.00 97.06 225 LEU A N 1
ATOM 1846 C CA . LEU A 1 225 ? -30.645 -2.844 30.528 1.00 97.06 225 LEU A CA 1
ATOM 1847 C C . LEU A 1 225 ? -32.136 -2.772 30.860 1.00 97.06 225 LEU A C 1
ATOM 1849 O O . LEU A 1 225 ? -32.764 -3.812 31.059 1.00 97.06 225 LEU A O 1
ATOM 1853 N N . SER A 1 226 ? -32.709 -1.566 30.893 1.00 96.25 226 SER A N 1
ATOM 1854 C CA . SER A 1 226 ? -34.145 -1.381 31.129 1.00 96.25 226 SER A CA 1
ATOM 1855 C C . SER A 1 226 ? -34.983 -2.024 30.023 1.00 96.25 226 SER A C 1
ATOM 1857 O O . SER A 1 226 ? -35.909 -2.783 30.309 1.00 96.25 226 SER A O 1
ATOM 1859 N N . LEU A 1 227 ? -34.615 -1.778 28.762 1.00 95.25 227 LEU A N 1
ATOM 1860 C CA . LEU A 1 227 ? -35.297 -2.353 27.599 1.00 95.25 227 LEU A CA 1
ATOM 1861 C C . LEU A 1 227 ? -35.078 -3.865 27.487 1.00 95.25 227 LEU A C 1
ATOM 1863 O O . LEU A 1 227 ? -36.014 -4.602 27.179 1.00 95.25 227 LEU A O 1
ATOM 1867 N N . LEU A 1 228 ? -33.854 -4.337 27.736 1.00 95.31 228 LEU A N 1
ATOM 1868 C CA . LEU A 1 228 ? -33.524 -5.758 27.718 1.00 95.31 228 LEU A CA 1
ATOM 1869 C C . LEU A 1 228 ? -34.385 -6.513 28.732 1.00 95.31 228 LEU A C 1
ATOM 1871 O O . LEU A 1 228 ? -35.031 -7.491 28.364 1.00 95.31 228 LEU A O 1
ATOM 1875 N N . LYS A 1 229 ? -34.483 -5.995 29.960 1.00 96.38 229 LYS A N 1
ATOM 1876 C CA . LYS A 1 229 ? -35.310 -6.584 31.014 1.00 96.38 229 LYS A CA 1
ATOM 1877 C C . LYS A 1 229 ? -36.783 -6.684 30.614 1.00 96.38 229 LYS A C 1
ATOM 1879 O O . LYS A 1 229 ? -37.384 -7.737 30.792 1.00 96.38 229 LYS A O 1
ATOM 1884 N N . GLU A 1 230 ? -37.354 -5.626 30.035 1.00 96.56 230 GLU A N 1
ATOM 1885 C CA . GLU A 1 230 ? -38.745 -5.635 29.556 1.00 96.56 230 GLU A CA 1
ATOM 1886 C C . GLU A 1 230 ? -38.971 -6.734 28.503 1.00 96.56 230 GLU A C 1
ATOM 1888 O O . GLU A 1 230 ? -39.960 -7.470 28.545 1.00 96.56 230 GLU A O 1
ATOM 1893 N N . ARG A 1 231 ? -38.035 -6.890 27.559 1.00 93.75 231 ARG A N 1
ATOM 1894 C CA . ARG A 1 231 ? -38.121 -7.924 26.517 1.00 93.75 231 ARG A CA 1
ATOM 1895 C C . ARG A 1 231 ? -37.928 -9.331 27.071 1.00 93.75 231 ARG A C 1
ATOM 1897 O O . ARG A 1 231 ? -38.624 -10.246 26.629 1.00 93.75 231 ARG A O 1
ATOM 1904 N N . GLU A 1 232 ? -37.039 -9.500 28.042 1.00 95.38 232 GLU A N 1
ATOM 1905 C CA . GLU A 1 232 ? -36.854 -10.754 28.772 1.00 95.38 232 GLU A CA 1
ATOM 1906 C C . GLU A 1 232 ? -38.121 -11.134 29.549 1.00 95.38 232 GLU A C 1
ATOM 1908 O O . GLU A 1 232 ? -38.570 -12.271 29.431 1.00 95.38 232 GLU A O 1
ATOM 1913 N N . ASP A 1 233 ? -38.766 -10.189 30.246 1.00 95.81 233 ASP A N 1
ATOM 1914 C CA . ASP A 1 233 ? -40.028 -10.408 30.974 1.00 95.81 233 ASP A CA 1
ATOM 1915 C C . ASP A 1 233 ? -41.147 -10.893 30.033 1.00 95.81 233 ASP A C 1
ATOM 1917 O O . ASP A 1 233 ? -41.873 -11.854 30.324 1.00 95.81 233 ASP A O 1
ATOM 1921 N N . VAL A 1 234 ? -41.261 -10.280 28.849 1.00 95.19 234 VAL A N 1
ATOM 1922 C CA . VAL A 1 234 ? -42.193 -10.731 27.803 1.00 95.19 234 VAL A CA 1
ATOM 1923 C C . VAL A 1 234 ? -41.827 -12.132 27.298 1.00 95.19 234 VAL A C 1
ATOM 1925 O O . VAL A 1 234 ? -42.713 -12.963 27.100 1.00 95.19 234 VAL A O 1
ATOM 1928 N N . GLY A 1 235 ? -40.541 -12.428 27.101 1.00 91.50 235 GLY A N 1
ATOM 1929 C CA . GLY A 1 235 ? -40.075 -13.753 26.682 1.00 91.50 235 GLY A CA 1
ATOM 1930 C C . GLY A 1 235 ? -40.365 -14.845 27.716 1.00 91.50 235 GLY A C 1
ATOM 1931 O O . GLY A 1 235 ? -40.815 -15.933 27.350 1.00 91.50 235 GLY A O 1
ATOM 1932 N N . ILE A 1 236 ? -40.175 -14.539 29.000 1.00 94.44 236 ILE A N 1
ATOM 1933 C CA . ILE A 1 236 ? -40.412 -15.452 30.124 1.00 94.44 236 ILE A CA 1
ATOM 1934 C C . ILE A 1 236 ? -41.907 -15.704 30.312 1.00 94.44 236 ILE A C 1
ATOM 1936 O O . ILE A 1 236 ? -42.329 -16.855 30.406 1.00 94.44 236 ILE A O 1
ATOM 1940 N N . SER A 1 237 ? -42.740 -14.659 30.266 1.00 94.50 237 SER A N 1
ATOM 1941 C CA . SER A 1 237 ? -44.203 -14.817 30.354 1.00 94.50 237 SER A CA 1
ATOM 1942 C C . SER A 1 237 ? -44.797 -15.645 29.207 1.00 94.50 237 SER A C 1
ATOM 1944 O O . SER A 1 237 ? -45.819 -16.306 29.388 1.00 94.50 237 SER A O 1
ATOM 1946 N N . ARG A 1 238 ? -44.145 -15.655 28.036 1.00 93.88 238 ARG A N 1
ATOM 1947 C CA . ARG A 1 238 ? -44.513 -16.489 26.879 1.00 93.88 238 ARG A CA 1
ATOM 1948 C C . ARG A 1 238 ? -43.900 -17.894 26.906 1.00 93.88 238 ARG A C 1
ATOM 1950 O O . ARG A 1 238 ? -44.167 -18.669 25.992 1.00 93.88 238 ARG A O 1
ATOM 1957 N N . GLY A 1 239 ? -43.074 -18.218 27.903 1.00 90.50 239 GLY A N 1
ATOM 1958 C CA . GLY A 1 239 ? -42.363 -19.496 28.002 1.00 90.50 239 GLY A CA 1
ATOM 1959 C C . GLY A 1 239 ? -41.275 -19.702 26.940 1.00 90.50 239 GLY A C 1
ATOM 1960 O O . GLY A 1 239 ? -40.850 -20.832 26.724 1.00 90.50 239 GLY A O 1
ATOM 1961 N N . ILE A 1 240 ? -40.841 -18.632 26.262 1.00 88.56 240 ILE A N 1
ATOM 1962 C CA . ILE A 1 240 ? -39.743 -18.661 25.278 1.00 88.56 240 ILE A CA 1
ATOM 1963 C C . ILE A 1 240 ? -38.391 -18.652 26.003 1.00 88.56 240 ILE A C 1
ATOM 1965 O O . ILE A 1 240 ? -37.440 -19.291 25.561 1.00 88.56 240 ILE A O 1
ATOM 1969 N N . LEU A 1 241 ? -38.320 -17.926 27.120 1.00 88.75 241 LEU A N 1
ATOM 1970 C CA . LEU A 1 241 ? -37.151 -17.825 27.988 1.00 88.75 241 LEU A CA 1
ATOM 1971 C C . LEU A 1 241 ? -37.492 -18.343 29.388 1.00 88.75 241 LEU A C 1
ATOM 1973 O O . LEU A 1 241 ? -38.654 -18.403 29.787 1.00 88.75 241 LEU A O 1
ATOM 1977 N N . THR A 1 242 ? -36.459 -18.683 30.149 1.00 89.12 242 THR A N 1
ATOM 1978 C CA . THR A 1 242 ? -36.556 -18.949 31.593 1.00 89.12 242 THR A CA 1
ATOM 1979 C C . THR A 1 242 ? -35.751 -17.894 32.345 1.00 89.12 242 THR A C 1
ATOM 1981 O O . THR A 1 242 ? -34.917 -17.219 31.743 1.00 89.12 242 THR A O 1
ATOM 1984 N N . GLU A 1 243 ? -35.958 -17.768 33.656 1.00 88.75 243 GLU A N 1
ATOM 1985 C CA . GLU A 1 243 ? -35.179 -16.837 34.491 1.00 88.75 243 GLU A CA 1
ATOM 1986 C C . GLU A 1 243 ? -33.662 -17.093 34.424 1.00 88.75 243 GLU A C 1
ATOM 1988 O O . GLU A 1 243 ? -32.878 -16.158 34.526 1.00 88.75 243 GLU A O 1
ATOM 1993 N N . GLU A 1 244 ? -33.232 -18.330 34.156 1.00 82.25 244 GLU A N 1
ATOM 1994 C CA . GLU A 1 244 ? -31.813 -18.672 33.963 1.00 82.25 244 GLU A CA 1
ATOM 1995 C C . GLU A 1 244 ? -31.192 -18.029 32.711 1.00 82.25 244 GLU A C 1
ATOM 1997 O O . GLU A 1 244 ? -29.973 -17.918 32.614 1.00 82.25 244 GLU A O 1
ATOM 2002 N N . HIS A 1 245 ? -32.011 -17.610 31.743 1.00 82.69 245 HIS A N 1
ATOM 2003 C CA . HIS A 1 245 ? -31.554 -16.950 30.519 1.00 82.69 245 HIS A CA 1
ATOM 2004 C C . HIS A 1 245 ? -31.483 -15.422 30.650 1.00 82.69 245 HIS A C 1
ATOM 2006 O O . HIS A 1 245 ? -31.107 -14.757 29.686 1.00 82.69 245 HIS A O 1
ATOM 2012 N N . ARG A 1 246 ? -31.870 -14.852 31.799 1.00 89.56 246 ARG A N 1
ATOM 2013 C CA . ARG A 1 246 ? -31.933 -13.402 31.999 1.00 89.56 246 ARG A CA 1
ATOM 2014 C C . ARG A 1 246 ? -30.530 -12.799 32.072 1.00 89.56 246 ARG A C 1
ATOM 2016 O O . ARG A 1 246 ? -29.779 -13.062 33.006 1.00 89.56 246 ARG A O 1
ATOM 2023 N N . LEU A 1 247 ? -30.196 -11.932 31.123 1.00 91.38 247 LEU A N 1
ATOM 2024 C CA . LEU A 1 247 ? -28.897 -11.272 31.027 1.00 91.38 247 LEU A CA 1
ATOM 2025 C C . LEU A 1 247 ? -28.890 -9.893 31.686 1.00 91.38 247 LEU A C 1
ATOM 2027 O O . LEU A 1 247 ? -27.835 -9.475 32.158 1.00 91.38 247 LEU A O 1
ATOM 2031 N N . SER A 1 248 ? -30.030 -9.196 31.778 1.00 94.81 248 SER A N 1
ATOM 2032 C CA . SER A 1 248 ? -30.075 -7.813 32.283 1.00 94.81 248 SER A CA 1
ATOM 2033 C C . SER A 1 248 ? -29.429 -7.640 33.665 1.00 94.81 248 SER A C 1
ATOM 2035 O O . SER A 1 248 ? -28.682 -6.691 33.897 1.00 94.81 248 SER A O 1
ATOM 2037 N N . ASN A 1 249 ? -29.700 -8.561 34.596 1.00 91.75 249 ASN A N 1
ATOM 2038 C CA . ASN A 1 249 ? -29.166 -8.489 35.958 1.00 91.75 249 ASN A CA 1
ATOM 2039 C C . ASN A 1 249 ? -27.672 -8.822 35.976 1.00 91.75 249 ASN A C 1
ATOM 2041 O O . ASN A 1 249 ? -26.890 -8.113 36.603 1.00 91.75 249 ASN A O 1
ATOM 2045 N N . HIS A 1 250 ? -27.266 -9.845 35.224 1.00 90.31 250 HIS A N 1
ATOM 2046 C CA . HIS A 1 250 ? -25.865 -10.232 35.112 1.00 90.31 250 HIS A CA 1
ATOM 2047 C C . HIS A 1 250 ? -25.007 -9.137 34.471 1.00 90.31 250 HIS A C 1
ATOM 2049 O O . HIS A 1 250 ? -23.918 -8.862 34.964 1.00 90.31 250 HIS A O 1
ATOM 2055 N N . MET A 1 251 ? -25.510 -8.462 33.435 1.00 94.31 251 MET A N 1
ATOM 2056 C CA . MET A 1 251 ? -24.829 -7.336 32.790 1.00 94.31 251 MET A CA 1
ATOM 2057 C C . MET A 1 251 ? -24.676 -6.126 33.704 1.00 94.31 251 MET A C 1
ATOM 2059 O O . MET A 1 251 ? -23.618 -5.495 33.703 1.00 94.31 251 MET A O 1
ATOM 2063 N N . ARG A 1 252 ? -25.697 -5.833 34.516 1.00 94.62 252 ARG A N 1
ATOM 2064 C CA . ARG A 1 252 ? -25.623 -4.794 35.546 1.00 94.62 252 ARG A CA 1
ATOM 2065 C C . ARG A 1 252 ? -24.541 -5.108 36.574 1.00 94.62 252 ARG A C 1
ATOM 2067 O O . ARG A 1 252 ? -23.631 -4.311 36.768 1.00 94.62 252 ARG A O 1
ATOM 2074 N N . GLU A 1 253 ? -24.608 -6.295 37.171 1.00 91.88 253 GLU A N 1
ATOM 2075 C CA . GLU A 1 253 ? -23.643 -6.741 38.178 1.00 91.88 253 GLU A CA 1
ATOM 2076 C C . GLU A 1 253 ? -22.212 -6.773 37.622 1.00 91.88 253 GLU A C 1
ATOM 2078 O O . GLU A 1 253 ? -21.281 -6.374 38.316 1.00 91.88 253 GLU A O 1
ATOM 2083 N N . ASN A 1 254 ? -22.029 -7.208 36.368 1.00 90.94 254 ASN A N 1
ATOM 2084 C CA . ASN A 1 254 ? -20.726 -7.263 35.698 1.00 90.94 254 ASN A CA 1
ATOM 2085 C C . ASN A 1 254 ? -20.115 -5.871 35.473 1.00 90.94 254 ASN A C 1
ATOM 2087 O O . ASN A 1 254 ? -18.895 -5.709 35.558 1.00 90.94 254 ASN A O 1
ATOM 2091 N N . TRP A 1 255 ? -20.950 -4.871 35.181 1.00 93.81 255 TRP A N 1
ATOM 2092 C CA . TRP A 1 255 ? -20.506 -3.486 35.061 1.00 93.81 255 TRP A CA 1
ATOM 2093 C C . TRP A 1 255 ? -20.153 -2.888 36.425 1.00 93.81 255 TRP A C 1
ATOM 2095 O O . TRP A 1 255 ? -19.038 -2.404 36.608 1.00 93.81 255 TRP A O 1
ATOM 2105 N N . GLU A 1 256 ? -21.069 -2.985 37.393 1.00 92.31 256 GLU A N 1
ATOM 2106 C CA . GLU A 1 256 ? -20.916 -2.420 38.741 1.00 92.31 256 GLU A CA 1
ATOM 2107 C C . GLU A 1 256 ? -19.731 -3.028 39.498 1.00 92.31 256 GLU A C 1
ATOM 2109 O O . GLU A 1 256 ? -19.025 -2.332 40.229 1.00 92.31 256 GLU A O 1
ATOM 2114 N N . SER A 1 257 ? -19.469 -4.325 39.307 1.00 88.12 257 SER A N 1
ATOM 2115 C CA . SER A 1 257 ? -18.311 -4.981 39.909 1.00 88.12 257 SER A CA 1
ATOM 2116 C C . SER A 1 257 ? -16.990 -4.548 39.272 1.00 88.12 257 SER A C 1
ATOM 2118 O O . SER A 1 257 ? -15.950 -4.683 39.916 1.00 88.12 257 SER A O 1
ATOM 2120 N N . GLY A 1 258 ? -17.009 -4.049 38.031 1.00 88.50 258 GLY A N 1
ATOM 2121 C CA . GLY A 1 258 ? -15.830 -3.794 37.204 1.00 88.50 258 GLY A CA 1
ATOM 2122 C C . GLY A 1 258 ? -15.305 -5.025 36.453 1.00 88.50 258 GLY A C 1
ATOM 2123 O O . GLY A 1 258 ? -14.231 -4.954 35.850 1.00 88.50 258 GLY A O 1
ATOM 2124 N N . ASP A 1 259 ? -16.023 -6.154 36.469 1.00 86.06 259 ASP A N 1
ATOM 2125 C CA . ASP A 1 259 ? -15.647 -7.376 35.737 1.00 86.06 259 ASP A CA 1
ATOM 2126 C C . ASP A 1 259 ? -15.712 -7.189 34.217 1.00 86.06 259 ASP A C 1
ATOM 2128 O O . ASP A 1 259 ? -14.970 -7.847 33.486 1.00 86.06 259 ASP A O 1
ATOM 2132 N N . PHE A 1 260 ? -16.506 -6.227 33.739 1.00 90.31 260 PHE A N 1
ATOM 2133 C CA . PHE A 1 260 ? -16.487 -5.800 32.341 1.00 90.31 260 PHE A CA 1
ATOM 2134 C C . PHE A 1 260 ? -15.065 -5.486 31.863 1.00 90.31 260 PHE A C 1
ATOM 2136 O O . PHE A 1 260 ? -14.643 -5.980 30.820 1.00 90.31 260 PHE A O 1
ATOM 2143 N N . TRP A 1 261 ? -14.300 -4.707 32.634 1.00 90.19 261 TRP A N 1
ATOM 2144 C CA . TRP A 1 261 ? -12.950 -4.289 32.244 1.00 90.19 261 TRP A CA 1
ATOM 2145 C C . TRP A 1 261 ? -11.955 -5.443 32.261 1.00 90.19 261 TRP A C 1
ATOM 2147 O O . TRP A 1 261 ? -11.059 -5.492 31.420 1.00 90.19 261 TRP A O 1
ATOM 2157 N N . LEU A 1 262 ? -12.146 -6.396 33.173 1.00 84.62 262 LEU A N 1
ATOM 2158 C CA . LEU A 1 262 ? -11.355 -7.618 33.224 1.00 84.62 262 LEU A CA 1
ATOM 2159 C C . LEU A 1 262 ? -11.590 -8.467 31.962 1.00 84.62 262 LEU A C 1
ATOM 2161 O O . LEU A 1 262 ? -10.632 -8.848 31.289 1.00 84.62 262 LEU A O 1
ATOM 2165 N N . ASN A 1 263 ? -12.856 -8.680 31.589 1.00 81.56 263 ASN A N 1
ATOM 2166 C CA . ASN A 1 263 ? -13.237 -9.399 30.370 1.00 81.56 263 ASN A CA 1
ATOM 2167 C C . ASN A 1 263 ? -12.848 -8.644 29.090 1.00 81.56 263 ASN A C 1
ATOM 2169 O O . ASN A 1 263 ? -12.516 -9.264 28.080 1.00 81.56 263 ASN A O 1
ATOM 2173 N N . TYR A 1 264 ? -12.892 -7.312 29.101 1.00 87.06 264 TYR A N 1
ATOM 2174 C CA . TYR A 1 264 ? -12.473 -6.482 27.972 1.00 87.06 264 TYR A CA 1
ATOM 2175 C C . TYR A 1 264 ? -10.959 -6.591 27.748 1.00 87.06 264 TYR A C 1
ATOM 2177 O O . TYR A 1 264 ? -10.529 -6.905 26.640 1.00 87.06 264 TYR A O 1
ATOM 2185 N N . ALA A 1 265 ? -10.154 -6.444 28.809 1.00 86.19 265 ALA A N 1
ATOM 2186 C CA . ALA A 1 265 ? -8.701 -6.610 28.747 1.00 86.19 265 ALA A CA 1
ATOM 2187 C C . ALA A 1 265 ? -8.294 -8.037 28.347 1.00 86.19 265 ALA A C 1
ATOM 2189 O O . ALA A 1 265 ? -7.385 -8.215 27.539 1.00 86.19 265 ALA A O 1
ATOM 2190 N N . ALA A 1 266 ? -8.993 -9.060 28.853 1.00 79.19 266 ALA A N 1
ATOM 2191 C CA . ALA A 1 266 ? -8.718 -10.453 28.505 1.00 79.19 266 ALA A CA 1
ATOM 2192 C C . ALA A 1 266 ? -8.849 -10.721 26.995 1.00 79.19 266 ALA A C 1
ATOM 2194 O O . ALA A 1 266 ? -8.021 -11.438 26.436 1.00 79.19 266 ALA A O 1
ATOM 2195 N N . ARG A 1 267 ? -9.858 -10.126 26.341 1.00 80.06 267 ARG A N 1
ATOM 2196 C CA . ARG A 1 267 ? -10.206 -10.385 24.933 1.00 80.06 267 ARG A CA 1
ATOM 2197 C C . ARG A 1 267 ? -9.504 -9.457 23.933 1.00 80.06 267 ARG A C 1
ATOM 2199 O O . ARG A 1 267 ? -9.412 -9.800 22.759 1.00 80.06 267 ARG A O 1
ATOM 2206 N N . LYS A 1 268 ? -9.009 -8.291 24.364 1.00 81.00 268 LYS A N 1
ATOM 2207 C CA . LYS A 1 268 ? -8.441 -7.254 23.481 1.00 81.00 268 LYS A CA 1
ATOM 2208 C C . LYS A 1 268 ? -6.957 -7.007 23.784 1.00 81.00 268 LYS A C 1
ATOM 2210 O O . LYS A 1 268 ? -6.610 -6.150 24.594 1.00 81.00 268 LYS A O 1
ATOM 2215 N N . SER A 1 269 ? -6.068 -7.743 23.113 1.00 72.69 269 SER A N 1
ATOM 2216 C CA . SER A 1 269 ? -4.619 -7.724 23.393 1.00 72.69 269 SER A CA 1
ATOM 2217 C C . SER A 1 269 ? -3.925 -6.384 23.136 1.00 72.69 269 SER A C 1
ATOM 2219 O O . SER A 1 269 ? -2.997 -6.046 23.866 1.00 72.69 269 SER A O 1
ATOM 2221 N N . TRP A 1 270 ? -4.374 -5.598 22.151 1.00 75.62 270 TRP A N 1
ATOM 2222 C CA . TRP A 1 270 ? -3.726 -4.329 21.785 1.00 75.62 270 TRP A CA 1
ATOM 2223 C C . TRP A 1 270 ? -4.013 -3.178 22.767 1.00 75.62 270 TRP A C 1
ATOM 2225 O O . TRP A 1 270 ? -3.188 -2.285 22.918 1.00 75.62 270 TRP A O 1
ATOM 2235 N N . VAL A 1 271 ? -5.150 -3.204 23.472 1.00 84.38 271 VAL A N 1
ATOM 2236 C CA . VAL A 1 271 ? -5.544 -2.200 24.494 1.00 84.38 271 VAL A CA 1
ATOM 2237 C C . VAL A 1 271 ? -5.374 -2.700 25.921 1.00 84.38 271 VAL A C 1
ATOM 2239 O O . VAL A 1 271 ? -5.725 -2.001 26.876 1.00 84.38 271 VAL A O 1
ATOM 2242 N N . PHE A 1 272 ? -4.819 -3.904 26.071 1.00 87.81 272 PHE A N 1
ATOM 2243 C CA . PHE A 1 272 ? -4.610 -4.556 27.354 1.00 87.81 272 PHE A CA 1
ATOM 2244 C C . PHE A 1 272 ? -3.939 -3.617 28.359 1.00 87.81 272 PHE A C 1
ATOM 2246 O O . PHE A 1 272 ? -4.449 -3.450 29.460 1.00 87.81 272 PHE A O 1
ATOM 2253 N N . ASP A 1 273 ? -2.851 -2.946 27.973 1.00 89.25 273 ASP A N 1
ATOM 2254 C CA . ASP A 1 273 ? -2.074 -2.098 28.882 1.00 89.25 273 ASP A CA 1
ATOM 2255 C C . ASP A 1 273 ? -2.866 -0.891 29.394 1.00 89.25 273 ASP A C 1
ATOM 2257 O O . ASP A 1 273 ? -2.876 -0.620 30.597 1.00 89.25 273 ASP A O 1
ATOM 2261 N N . MET A 1 274 ? -3.578 -0.198 28.500 1.00 89.75 274 MET A N 1
ATOM 2262 C CA . MET A 1 274 ? -4.415 0.950 28.855 1.00 89.75 274 MET A CA 1
ATOM 2263 C C . MET A 1 274 ? -5.482 0.546 29.878 1.00 89.75 274 MET A C 1
ATOM 2265 O O . MET A 1 274 ? -5.628 1.184 30.921 1.00 89.75 274 MET A O 1
ATOM 2269 N N . VAL A 1 275 ? -6.213 -0.534 29.596 1.00 90.62 275 VAL A N 1
ATOM 2270 C CA . VAL A 1 275 ? -7.325 -0.988 30.439 1.00 90.62 275 VAL A CA 1
ATOM 2271 C C . VAL A 1 275 ? -6.818 -1.603 31.739 1.00 90.62 275 VAL A C 1
ATOM 2273 O O . VAL A 1 275 ? -7.369 -1.315 32.805 1.00 90.62 275 VAL A O 1
ATOM 2276 N N . TYR A 1 276 ? -5.749 -2.400 31.676 1.00 91.31 276 TYR A N 1
ATOM 2277 C CA . TYR A 1 276 ? -5.154 -3.043 32.841 1.00 91.31 276 TYR A CA 1
ATOM 2278 C C . TYR A 1 276 ? -4.750 -1.994 33.876 1.00 91.31 276 TYR A C 1
ATOM 2280 O O . TYR A 1 276 ? -5.236 -2.026 35.006 1.00 91.31 276 TYR A O 1
ATOM 2288 N N . TRP A 1 277 ? -3.934 -1.012 33.484 1.00 91.56 277 TRP A N 1
ATOM 2289 C CA . TRP A 1 277 ? -3.439 -0.002 34.419 1.00 91.56 277 TRP A CA 1
ATOM 2290 C C . TRP A 1 277 ? -4.529 0.968 34.890 1.00 91.56 277 TRP A C 1
ATOM 2292 O O . TRP A 1 277 ? -4.474 1.426 36.031 1.00 91.56 277 TRP A O 1
ATOM 2302 N N . ALA A 1 278 ? -5.519 1.281 34.050 1.00 90.81 278 ALA A N 1
ATOM 2303 C CA . ALA A 1 278 ? -6.554 2.253 34.398 1.00 90.81 278 ALA A CA 1
ATOM 2304 C C . ALA A 1 278 ? -7.709 1.672 35.230 1.00 90.81 278 ALA A C 1
ATOM 2306 O O . ALA A 1 278 ? -8.283 2.391 36.049 1.00 90.81 278 ALA A O 1
ATOM 2307 N N . LYS A 1 279 ? -8.091 0.408 34.999 1.00 91.06 279 LYS A N 1
ATOM 2308 C CA . LYS A 1 279 ? -9.337 -0.174 35.535 1.00 91.06 279 LYS A CA 1
ATOM 2309 C C . LYS A 1 279 ? -9.146 -1.491 36.294 1.00 91.06 279 LYS A C 1
ATOM 2311 O O . LYS A 1 279 ? -9.997 -1.818 37.117 1.00 91.06 279 LYS A O 1
ATOM 2316 N N . VAL A 1 280 ? -8.068 -2.241 36.045 1.00 89.88 280 VAL A N 1
ATOM 2317 C CA . VAL A 1 280 ? -7.871 -3.587 36.622 1.00 89.88 280 VAL A CA 1
ATOM 2318 C C . VAL A 1 280 ? -6.876 -3.573 37.784 1.00 89.88 280 VAL A C 1
ATOM 2320 O O . VAL A 1 280 ? -7.211 -4.039 38.865 1.00 89.88 280 VAL A O 1
ATOM 2323 N N . ASP A 1 281 ? -5.681 -3.009 37.605 1.00 91.81 281 ASP A N 1
ATOM 2324 C CA . ASP A 1 281 ? -4.569 -3.114 38.562 1.00 91.81 281 ASP A CA 1
ATOM 2325 C C . ASP A 1 281 ? -4.952 -2.660 39.980 1.00 91.81 281 ASP A C 1
ATOM 2327 O O . ASP A 1 281 ? -4.908 -3.446 40.929 1.00 91.81 281 ASP A O 1
ATOM 2331 N N . LYS A 1 282 ? -5.417 -1.412 40.121 1.00 89.00 282 LYS A N 1
ATOM 2332 C CA . LYS A 1 282 ? -5.779 -0.838 41.426 1.00 89.00 282 LYS A CA 1
ATOM 2333 C C . LYS A 1 282 ? -6.916 -1.576 42.126 1.00 89.00 282 LYS A C 1
ATOM 2335 O O . LYS A 1 282 ? -6.958 -1.609 43.352 1.00 89.00 282 LYS A O 1
ATOM 2340 N N . ARG A 1 283 ? -7.831 -2.175 41.358 1.00 87.25 283 ARG A N 1
ATOM 2341 C CA . ARG A 1 283 ? -8.982 -2.913 41.895 1.00 87.25 283 ARG A CA 1
ATOM 2342 C C . ARG A 1 283 ? -8.538 -4.137 42.696 1.00 87.25 283 ARG A C 1
ATOM 2344 O O . ARG A 1 283 ? -9.160 -4.445 43.707 1.00 87.25 283 ARG A O 1
ATOM 2351 N N . PHE A 1 284 ? -7.487 -4.820 42.249 1.00 85.06 284 PHE A N 1
ATOM 2352 C CA . PHE A 1 284 ? -7.034 -6.073 42.858 1.00 85.06 284 PHE A CA 1
ATOM 2353 C C . PHE A 1 284 ? -5.793 -5.909 43.737 1.00 85.06 284 PHE A C 1
ATOM 2355 O O . PHE A 1 284 ? -5.648 -6.620 44.726 1.00 85.06 284 PHE A O 1
ATOM 2362 N N . PHE A 1 285 ? -4.920 -4.953 43.418 1.00 87.00 285 PHE A N 1
ATOM 2363 C CA . PHE A 1 285 ? -3.646 -4.762 44.115 1.00 87.00 285 PHE A CA 1
ATOM 2364 C C . PHE A 1 285 ? -3.564 -3.446 44.919 1.00 87.00 285 PHE A C 1
ATOM 2366 O O . PHE A 1 285 ? -2.513 -3.126 45.479 1.00 87.00 285 PHE A O 1
ATOM 2373 N N . GLY A 1 286 ? -4.654 -2.673 44.996 1.00 86.75 286 GLY A N 1
ATOM 2374 C CA . GLY A 1 286 ? -4.749 -1.432 45.777 1.00 86.75 286 GLY A CA 1
ATOM 2375 C C . GLY A 1 286 ? -3.959 -0.254 45.193 1.00 86.75 286 GLY A C 1
ATOM 2376 O O . GLY A 1 286 ? -3.489 -0.304 44.061 1.00 86.75 286 GLY A O 1
ATOM 2377 N N . ASP A 1 287 ? -3.772 0.815 45.968 1.00 88.38 287 ASP A N 1
ATOM 2378 C CA . ASP A 1 287 ? -3.100 2.055 45.523 1.00 88.38 287 ASP A CA 1
ATOM 2379 C C . ASP A 1 287 ? -1.558 2.006 45.550 1.00 88.38 287 ASP A C 1
ATOM 2381 O O . ASP A 1 287 ? -0.904 3.047 45.478 1.00 88.38 287 ASP A O 1
ATOM 2385 N N . GLY A 1 288 ? -0.976 0.807 45.654 1.00 84.31 288 GLY A N 1
ATOM 2386 C CA . GLY A 1 288 ? 0.475 0.608 45.614 1.00 84.31 288 GLY A CA 1
ATOM 2387 C C . GLY A 1 288 ? 1.122 1.108 44.319 1.00 84.31 288 GLY A C 1
ATOM 2388 O O . GLY A 1 288 ? 0.479 1.208 43.269 1.00 84.31 288 GLY A O 1
ATOM 2389 N N . ASP A 1 289 ? 2.409 1.426 44.399 1.00 85.56 289 ASP A N 1
ATOM 2390 C CA . ASP A 1 289 ? 3.194 1.905 43.269 1.00 85.56 289 ASP A CA 1
ATOM 2391 C C . ASP A 1 289 ? 3.772 0.748 42.428 1.00 85.56 289 ASP A C 1
ATOM 2393 O O . ASP A 1 289 ? 3.540 -0.439 42.672 1.00 85.56 289 ASP A O 1
ATOM 2397 N N . PHE A 1 290 ? 4.542 1.080 41.390 1.00 86.62 290 PHE A N 1
ATOM 2398 C CA . PHE A 1 290 ? 5.147 0.064 40.527 1.00 86.62 290 PHE A CA 1
ATOM 2399 C C . PHE A 1 290 ? 6.127 -0.861 41.273 1.00 86.62 290 PHE A C 1
ATOM 2401 O O . PHE A 1 290 ? 6.260 -2.027 40.903 1.00 86.62 290 PHE A O 1
ATOM 2408 N N . LYS A 1 291 ? 6.802 -0.386 42.328 1.00 87.88 291 LYS A N 1
ATOM 2409 C CA . LYS A 1 291 ? 7.713 -1.214 43.131 1.00 87.88 291 LYS A CA 1
ATOM 2410 C C . LYS A 1 291 ? 6.935 -2.243 43.935 1.00 87.88 291 LYS A C 1
ATOM 2412 O O . LYS A 1 291 ? 7.366 -3.391 43.993 1.00 87.88 291 LYS A O 1
ATOM 2417 N N . ASP A 1 292 ? 5.768 -1.872 44.457 1.00 89.50 292 ASP A N 1
ATOM 2418 C CA . ASP A 1 292 ? 4.875 -2.817 45.128 1.00 89.50 292 ASP A CA 1
ATOM 2419 C C . ASP A 1 292 ? 4.459 -3.952 44.179 1.00 89.50 292 ASP A C 1
ATOM 2421 O O . ASP A 1 292 ? 4.436 -5.119 44.568 1.00 89.50 292 ASP A O 1
ATOM 2425 N N . ARG A 1 293 ? 4.220 -3.645 42.895 1.00 91.38 293 ARG A N 1
ATOM 2426 C CA . ARG A 1 293 ? 3.905 -4.657 41.867 1.00 91.38 293 ARG A CA 1
ATOM 2427 C C . ARG A 1 293 ? 5.065 -5.602 41.567 1.00 91.38 293 ARG A C 1
ATOM 2429 O O . ARG A 1 293 ? 4.833 -6.782 41.318 1.00 91.38 293 ARG A O 1
ATOM 2436 N N . LEU A 1 294 ? 6.307 -5.121 41.630 1.00 89.06 294 LEU A N 1
ATOM 2437 C CA . LEU A 1 294 ? 7.493 -5.965 41.441 1.00 89.06 294 LEU A CA 1
ATOM 2438 C C . LEU A 1 294 ? 7.663 -6.998 42.566 1.00 89.06 294 LEU A C 1
ATOM 2440 O O . LEU A 1 294 ? 8.160 -8.102 42.324 1.00 89.06 294 LEU A O 1
ATOM 2444 N N . LEU A 1 295 ? 7.225 -6.672 43.786 1.00 89.12 295 LEU A N 1
ATOM 2445 C CA . LEU A 1 295 ? 7.259 -7.599 44.923 1.00 89.12 295 LEU A CA 1
ATOM 2446 C C . LEU A 1 295 ? 6.265 -8.759 44.768 1.00 89.12 295 LEU A C 1
ATOM 2448 O O . LEU A 1 295 ? 6.476 -9.818 45.352 1.00 89.12 295 LEU A O 1
ATOM 2452 N N . LEU A 1 296 ? 5.223 -8.590 43.947 1.00 88.12 296 LEU A N 1
ATOM 2453 C CA . LEU A 1 296 ? 4.224 -9.626 43.658 1.00 88.12 296 LEU A CA 1
ATOM 2454 C C . LEU A 1 296 ? 4.700 -10.656 42.620 1.00 88.12 296 LEU A C 1
ATOM 2456 O O . LEU A 1 296 ? 4.044 -11.681 42.416 1.00 88.12 296 LEU A O 1
ATOM 2460 N N . LEU A 1 297 ? 5.816 -10.398 41.935 1.00 88.88 297 LEU A N 1
ATOM 2461 C CA . LEU A 1 297 ? 6.435 -11.341 41.002 1.00 88.88 297 LEU A CA 1
ATOM 2462 C C . LEU A 1 297 ? 7.112 -12.496 41.757 1.00 88.88 297 LEU A C 1
ATOM 2464 O O . LEU A 1 297 ? 7.541 -12.352 42.902 1.00 88.88 297 LEU A O 1
ATOM 2468 N N . THR A 1 298 ? 7.221 -13.653 41.115 1.00 86.94 298 THR A N 1
ATOM 2469 C CA . THR A 1 298 ? 8.088 -14.742 41.586 1.00 86.94 298 THR A CA 1
ATOM 2470 C C . THR A 1 298 ? 9.557 -14.380 41.357 1.00 86.94 298 THR A C 1
ATOM 2472 O O . THR A 1 298 ? 9.871 -13.430 40.638 1.00 86.94 298 THR A O 1
ATOM 2475 N N . GLU A 1 299 ? 10.471 -15.113 41.992 1.00 85.69 299 GLU A N 1
ATOM 2476 C CA . GLU A 1 299 ? 11.912 -14.925 41.782 1.00 85.69 299 GLU A CA 1
ATOM 2477 C C . GLU A 1 299 ? 12.291 -15.159 40.313 1.00 85.69 299 GLU A C 1
ATOM 2479 O O . GLU A 1 299 ? 12.853 -14.269 39.686 1.00 85.69 299 GLU A O 1
ATOM 2484 N N . GLU A 1 300 ? 11.812 -16.255 39.718 1.00 82.94 300 GLU A N 1
ATOM 2485 C CA . GLU A 1 300 ? 12.014 -16.572 38.298 1.00 82.94 300 GLU A CA 1
ATOM 2486 C C . GLU A 1 300 ? 11.487 -15.476 37.354 1.00 82.94 300 GLU A C 1
ATOM 2488 O O . GLU A 1 300 ? 12.166 -15.093 36.401 1.00 82.94 300 GLU A O 1
ATOM 2493 N N . GLU A 1 301 ? 10.290 -14.934 37.614 1.00 87.62 301 GLU A N 1
ATOM 2494 C CA . GLU A 1 301 ? 9.710 -13.855 36.801 1.00 87.62 301 GLU A CA 1
ATOM 2495 C C . GLU A 1 301 ? 10.552 -12.574 36.857 1.00 87.62 301 GLU A C 1
ATOM 2497 O O . GLU A 1 301 ? 10.663 -11.883 35.839 1.00 87.62 301 GLU A O 1
ATOM 2502 N N . ARG A 1 302 ? 11.135 -12.253 38.022 1.00 90.06 302 ARG A N 1
ATOM 2503 C CA . ARG A 1 302 ? 12.038 -11.103 38.184 1.00 90.06 302 ARG A CA 1
ATOM 2504 C C . ARG A 1 302 ? 13.370 -11.340 37.487 1.00 90.06 302 ARG A C 1
ATOM 2506 O O . ARG A 1 302 ? 13.824 -10.449 36.774 1.00 90.06 302 ARG A O 1
ATOM 2513 N N . ASP A 1 303 ? 13.942 -12.528 37.635 1.00 87.38 303 ASP A N 1
ATOM 2514 C CA . ASP A 1 303 ? 15.236 -12.878 37.045 1.00 87.38 303 ASP A CA 1
ATOM 2515 C C . ASP A 1 303 ? 15.171 -12.899 35.510 1.00 87.38 303 ASP A C 1
ATOM 2517 O O . ASP A 1 303 ? 16.094 -12.452 34.828 1.00 87.38 303 ASP A O 1
ATOM 2521 N N . CYS A 1 304 ? 14.045 -13.344 34.939 1.00 88.06 304 CYS A N 1
ATOM 2522 C CA . CYS A 1 304 ? 13.833 -13.348 33.488 1.00 88.06 304 CYS A CA 1
ATOM 2523 C C . CYS A 1 304 ? 13.564 -11.953 32.900 1.00 88.06 304 CYS A C 1
ATOM 2525 O O . CYS A 1 304 ? 13.730 -11.754 31.692 1.00 88.06 304 CYS A O 1
ATOM 2527 N N . MET A 1 305 ? 13.130 -10.991 33.720 1.00 91.75 305 MET A N 1
ATOM 2528 C CA . MET A 1 305 ? 12.639 -9.693 33.256 1.00 91.75 305 MET A CA 1
ATOM 2529 C C . MET A 1 305 ? 13.724 -8.900 32.521 1.00 91.75 305 MET A C 1
ATOM 2531 O O . MET A 1 305 ? 13.483 -8.423 31.412 1.00 91.75 305 MET A O 1
ATOM 2535 N N . ASP A 1 306 ? 14.923 -8.780 33.095 1.00 89.62 306 ASP A N 1
ATOM 2536 C CA . ASP A 1 306 ? 15.995 -7.992 32.478 1.00 89.62 306 ASP A CA 1
ATOM 2537 C C . ASP A 1 306 ? 16.441 -8.608 31.142 1.00 89.62 306 ASP A C 1
ATOM 2539 O O . ASP A 1 306 ? 16.582 -7.889 30.153 1.00 89.62 306 ASP A O 1
ATOM 2543 N N . GLY A 1 307 ? 16.552 -9.939 31.061 1.00 88.56 307 GLY A N 1
ATOM 2544 C CA . GLY A 1 307 ? 16.842 -10.639 29.805 1.00 88.56 307 GLY A CA 1
ATOM 2545 C C . GLY A 1 307 ? 15.757 -10.430 28.741 1.00 88.56 307 GLY A C 1
ATOM 2546 O O . GLY A 1 307 ? 16.064 -10.189 27.570 1.00 88.56 307 GLY A O 1
ATOM 2547 N N . PHE A 1 308 ? 14.482 -10.454 29.142 1.00 90.62 308 PHE A N 1
ATOM 2548 C CA . PHE A 1 308 ? 13.356 -10.171 28.252 1.00 90.62 308 PHE A CA 1
ATOM 2549 C C . PHE A 1 308 ? 13.413 -8.745 27.695 1.00 90.62 308 PHE A C 1
ATOM 2551 O O . PHE A 1 308 ? 13.237 -8.543 26.493 1.00 90.62 308 PHE A O 1
ATOM 2558 N N . ILE A 1 309 ? 13.683 -7.763 28.556 1.00 91.12 309 ILE A N 1
ATOM 2559 C CA . ILE A 1 309 ? 13.747 -6.351 28.176 1.00 91.12 309 ILE A CA 1
ATOM 2560 C C . ILE A 1 309 ? 14.921 -6.094 27.237 1.00 91.12 309 ILE A C 1
ATOM 2562 O O . ILE A 1 309 ? 14.733 -5.452 26.207 1.00 91.12 309 ILE A O 1
ATOM 2566 N N . GLN A 1 310 ? 16.106 -6.635 27.537 1.00 90.00 310 GLN A N 1
ATOM 2567 C CA . GLN A 1 310 ? 17.269 -6.499 26.656 1.00 90.00 310 GLN A CA 1
ATOM 2568 C C . GLN A 1 310 ? 16.993 -7.089 25.272 1.00 90.00 310 GLN A C 1
ATOM 2570 O O . GLN A 1 310 ? 17.278 -6.444 24.263 1.00 90.00 310 GLN A O 1
ATOM 2575 N N . ARG A 1 311 ? 16.351 -8.263 25.205 1.00 92.50 311 ARG A N 1
ATOM 2576 C CA . ARG A 1 311 ? 15.917 -8.849 23.931 1.00 92.50 311 ARG A CA 1
ATOM 2577 C C . ARG A 1 311 ? 14.931 -7.944 23.191 1.00 92.50 311 ARG A C 1
ATOM 2579 O O . ARG A 1 311 ? 15.102 -7.732 21.998 1.00 92.50 311 ARG A O 1
ATOM 2586 N N . LYS A 1 312 ? 13.927 -7.382 23.871 1.00 88.56 312 LYS A N 1
ATOM 2587 C CA . LYS A 1 312 ? 12.932 -6.499 23.236 1.00 88.56 312 LYS A CA 1
ATOM 2588 C C . LYS A 1 312 ? 13.518 -5.176 22.757 1.00 88.56 312 LYS A C 1
ATOM 2590 O O . LYS A 1 312 ? 13.149 -4.699 21.689 1.00 88.56 312 LYS A O 1
ATOM 2595 N N . LEU A 1 313 ? 14.445 -4.594 23.513 1.00 86.69 313 LEU A N 1
ATOM 2596 C CA . LEU A 1 313 ? 15.184 -3.403 23.097 1.00 86.69 313 LEU A CA 1
ATOM 2597 C C . LEU A 1 313 ? 16.088 -3.702 21.896 1.00 86.69 313 LEU A C 1
ATOM 2599 O O . LEU A 1 313 ? 16.179 -2.873 20.993 1.00 86.69 313 LEU A O 1
ATOM 2603 N N . ALA A 1 314 ? 16.708 -4.886 21.855 1.00 83.75 314 ALA A N 1
ATOM 2604 C CA . ALA A 1 314 ? 17.478 -5.342 20.703 1.00 83.75 314 ALA A CA 1
ATOM 2605 C C . ALA A 1 314 ? 16.588 -5.554 19.468 1.00 83.75 314 ALA A C 1
ATOM 2607 O O . ALA A 1 314 ? 16.922 -5.029 18.416 1.00 83.75 314 ALA A O 1
ATOM 2608 N N . GLU A 1 315 ? 15.435 -6.222 19.601 1.00 81.56 315 GLU A N 1
ATOM 2609 C CA . GLU A 1 315 ? 14.447 -6.395 18.520 1.00 81.56 315 GLU A CA 1
ATOM 2610 C C . GLU A 1 315 ? 13.921 -5.043 18.012 1.00 81.56 315 GLU A C 1
ATOM 2612 O O . GLU A 1 315 ? 13.816 -4.838 16.807 1.00 81.56 315 GLU A O 1
ATOM 2617 N N . LYS A 1 316 ? 13.650 -4.084 18.911 1.00 77.94 316 LYS A N 1
ATOM 2618 C CA . LYS A 1 316 ? 13.282 -2.713 18.532 1.00 77.94 316 LYS A CA 1
ATOM 2619 C C . LYS A 1 316 ? 14.410 -2.027 17.771 1.00 77.94 316 LYS A C 1
ATOM 2621 O O . LYS A 1 316 ? 14.145 -1.411 16.749 1.00 77.94 316 LYS A O 1
ATOM 2626 N N . LYS A 1 317 ? 15.654 -2.123 18.252 1.00 73.94 317 LYS A N 1
ATOM 2627 C CA . LYS A 1 317 ? 16.821 -1.548 17.574 1.00 73.94 317 LYS A CA 1
ATOM 2628 C C . LYS A 1 317 ? 17.023 -2.191 16.206 1.00 73.94 317 LYS A C 1
ATOM 2630 O O . LYS A 1 317 ? 17.264 -1.469 15.256 1.00 73.94 317 LYS A O 1
ATOM 2635 N N . GLU A 1 318 ? 16.874 -3.508 16.100 1.00 67.75 318 GLU A N 1
ATOM 2636 C CA . GLU A 1 318 ? 16.909 -4.246 14.840 1.00 67.75 318 GLU A CA 1
ATOM 2637 C C . GLU A 1 318 ? 15.792 -3.772 13.914 1.00 67.75 318 GLU A C 1
ATOM 2639 O O . GLU A 1 318 ? 16.092 -3.436 12.787 1.00 67.75 318 GLU A O 1
ATOM 2644 N N . HIS A 1 319 ? 14.549 -3.614 14.377 1.00 54.50 319 HIS A N 1
ATOM 2645 C CA . HIS A 1 319 ? 13.451 -3.044 13.587 1.00 54.50 319 HIS A CA 1
ATOM 2646 C C . HIS A 1 319 ? 13.724 -1.592 13.160 1.00 54.50 319 HIS A C 1
ATOM 2648 O O . HIS A 1 319 ? 13.518 -1.250 12.006 1.00 54.50 319 HIS A O 1
ATOM 2654 N N . THR A 1 320 ? 14.253 -0.745 14.047 1.00 47.31 320 THR A N 1
ATOM 2655 C CA . THR A 1 320 ? 14.706 0.626 13.742 1.00 47.31 320 THR A CA 1
ATOM 2656 C C . THR A 1 320 ? 15.930 0.653 12.821 1.00 47.31 320 THR A C 1
ATOM 2658 O O . THR A 1 320 ? 16.159 1.643 12.148 1.00 47.31 320 THR A O 1
ATOM 2661 N N . SER A 1 321 ? 16.737 -0.403 12.777 1.00 45.34 321 SER A N 1
ATOM 2662 C CA . SER A 1 321 ? 17.843 -0.549 11.827 1.00 45.34 321 SER A CA 1
ATOM 2663 C C . SER A 1 321 ? 17.374 -1.163 10.503 1.00 45.34 321 SER A C 1
ATOM 2665 O O . SER A 1 321 ? 17.930 -0.853 9.457 1.00 45.34 321 SER A O 1
ATOM 2667 N N . ALA A 1 322 ? 16.354 -2.022 10.541 1.00 39.09 322 ALA A N 1
ATOM 2668 C CA . ALA A 1 322 ? 15.872 -2.842 9.438 1.00 39.09 322 ALA A CA 1
ATOM 2669 C C . ALA A 1 322 ? 14.751 -2.158 8.641 1.00 39.09 322 ALA A C 1
ATOM 2671 O O . ALA A 1 322 ? 14.654 -2.327 7.432 1.00 39.09 322 ALA A O 1
ATOM 2672 N N . LEU A 1 323 ? 13.994 -1.257 9.267 1.00 36.25 323 LEU A N 1
ATOM 2673 C CA . LEU A 1 323 ? 13.236 -0.216 8.574 1.00 36.25 323 LEU A CA 1
ATOM 2674 C C . LEU A 1 323 ? 14.159 0.844 7.929 1.00 36.25 323 LEU A C 1
ATOM 2676 O O . LEU A 1 323 ? 13.668 1.804 7.329 1.00 36.25 323 LEU A O 1
ATOM 2680 N N . GLY A 1 324 ? 15.486 0.707 8.091 1.00 32.25 324 GLY A N 1
ATOM 2681 C CA . GLY A 1 324 ? 16.419 1.825 8.236 1.00 32.25 324 GLY A CA 1
ATOM 2682 C C . GLY A 1 324 ? 15.980 2.738 9.392 1.00 32.25 324 GLY A C 1
ATOM 2683 O O . GLY A 1 324 ? 14.888 2.529 9.933 1.00 32.25 324 GLY A O 1
ATOM 2684 N N . PRO A 1 325 ? 16.768 3.755 9.794 1.00 26.50 325 PRO A N 1
ATOM 2685 C CA . PRO A 1 325 ? 16.264 4.732 10.761 1.00 26.50 325 PRO A CA 1
ATOM 2686 C C . PRO A 1 325 ? 14.859 5.148 10.293 1.00 26.50 325 PRO A C 1
ATOM 2688 O O . PRO A 1 325 ? 14.717 5.319 9.074 1.00 26.50 325 PRO A O 1
ATOM 2691 N N . PRO A 1 326 ? 13.818 5.322 11.154 1.00 31.08 326 PRO A N 1
ATOM 2692 C CA . PRO A 1 326 ? 12.715 6.189 10.728 1.00 31.08 326 PRO A CA 1
ATOM 2693 C C . PRO A 1 326 ? 13.439 7.363 10.114 1.00 31.08 326 PRO A C 1
ATOM 2695 O O . PRO A 1 326 ? 14.415 7.776 10.758 1.00 31.08 326 PRO A O 1
ATOM 2698 N N . LEU A 1 327 ? 13.121 7.751 8.862 1.00 33.03 327 LEU A N 1
ATOM 2699 C CA . LEU A 1 327 ? 13.697 8.969 8.294 1.00 33.03 327 LEU A CA 1
ATOM 2700 C C . LEU A 1 327 ? 13.755 9.884 9.499 1.00 33.03 327 LEU A C 1
ATOM 2702 O O . LEU A 1 327 ? 12.705 10.125 10.115 1.00 33.03 327 LEU A O 1
ATOM 2706 N N . GLN A 1 328 ? 14.981 10.215 9.958 1.00 30.88 328 GLN A N 1
ATOM 2707 C CA . GLN A 1 328 ? 15.105 11.246 10.973 1.00 30.88 328 GLN A CA 1
ATOM 2708 C C . GLN A 1 328 ? 14.180 12.324 10.452 1.00 30.88 328 GLN A C 1
ATOM 2710 O O . GLN A 1 328 ? 14.049 12.417 9.229 1.00 30.88 328 GLN A O 1
ATOM 2715 N N . ASP A 1 329 ? 13.485 13.047 11.321 1.00 33.50 329 ASP A N 1
ATOM 2716 C CA . ASP A 1 329 ? 12.929 14.328 10.911 1.00 33.50 329 ASP A CA 1
ATOM 2717 C C . ASP A 1 329 ? 14.060 15.016 10.141 1.00 33.50 329 ASP A C 1
ATOM 2719 O O . ASP A 1 329 ? 15.041 15.490 10.721 1.00 33.50 329 ASP A O 1
ATOM 2723 N N . THR A 1 330 ? 14.059 14.843 8.820 1.00 39.00 330 THR A N 1
ATOM 2724 C CA . THR A 1 330 ? 15.146 15.257 7.974 1.00 39.00 330 THR A CA 1
ATOM 2725 C C . THR A 1 330 ? 14.858 16.715 8.081 1.00 39.00 330 THR A C 1
ATOM 2727 O O . THR A 1 330 ? 13.742 17.124 7.761 1.00 39.00 330 THR A O 1
ATOM 2730 N N . GLY A 1 331 ? 15.800 17.499 8.590 1.00 43.03 331 GLY A N 1
ATOM 2731 C CA . GLY A 1 331 ? 15.619 18.943 8.694 1.00 43.03 331 GLY A CA 1
ATOM 2732 C C . GLY A 1 331 ? 15.174 19.605 7.375 1.00 43.03 331 GLY A C 1
ATOM 2733 O O . GLY A 1 331 ? 14.930 20.801 7.363 1.00 43.03 331 GLY A O 1
ATOM 2734 N N . LEU A 1 332 ? 15.049 18.851 6.273 1.00 53.41 332 LEU A N 1
ATOM 2735 C CA . LEU A 1 332 ? 14.129 19.096 5.170 1.00 53.41 332 LEU A CA 1
ATOM 2736 C C . LEU A 1 332 ? 12.668 19.215 5.610 1.00 53.41 332 LEU A C 1
ATOM 2738 O O . LEU A 1 332 ? 11.853 18.296 5.571 1.00 53.41 332 LEU A O 1
ATOM 2742 N N . THR A 1 333 ? 12.312 20.450 5.872 1.00 62.97 333 THR A N 1
ATOM 2743 C CA . THR A 1 333 ? 10.943 20.941 5.936 1.00 62.97 333 THR A CA 1
ATOM 2744 C C . THR A 1 333 ? 10.317 21.079 4.544 1.00 62.97 333 THR A C 1
ATOM 2746 O O . THR A 1 333 ? 9.156 21.454 4.437 1.00 62.97 333 THR A O 1
ATOM 2749 N N . TYR A 1 334 ? 11.060 20.824 3.456 1.00 76.75 334 TYR A N 1
ATOM 2750 C CA . TYR A 1 334 ? 10.645 21.057 2.061 1.00 76.75 334 TYR A CA 1
ATOM 2751 C C . TYR A 1 334 ? 10.187 22.505 1.783 1.00 76.75 334 TYR A C 1
ATOM 2753 O O . TYR A 1 334 ? 9.417 22.751 0.853 1.00 76.75 334 TYR A O 1
ATOM 2761 N N . GLY A 1 335 ? 10.624 23.470 2.603 1.00 66.69 335 GLY A N 1
ATOM 2762 C CA . GLY A 1 335 ? 10.130 24.854 2.594 1.00 66.69 335 GLY A CA 1
ATOM 2763 C C . GLY A 1 335 ? 8.774 25.054 3.289 1.00 66.69 335 GLY A C 1
ATOM 2764 O O . GLY A 1 335 ? 8.176 26.123 3.175 1.00 66.69 335 GLY A O 1
ATOM 2765 N N . CYS A 1 336 ? 8.266 24.040 3.997 1.00 76.62 336 CYS A N 1
ATOM 2766 C CA . CYS A 1 336 ? 7.010 24.085 4.753 1.00 76.62 336 CYS A CA 1
ATOM 2767 C C . CYS A 1 336 ? 7.135 24.750 6.135 1.00 76.62 336 CYS A C 1
ATOM 2769 O O . CYS A 1 336 ? 6.130 24.959 6.809 1.00 76.62 336 CYS A O 1
ATOM 2771 N N . ASP A 1 337 ? 8.346 25.074 6.578 1.00 71.38 337 ASP A N 1
ATOM 2772 C CA . ASP A 1 337 ? 8.649 25.796 7.819 1.00 71.38 337 ASP A CA 1
ATOM 2773 C C . ASP A 1 337 ? 8.645 27.322 7.663 1.00 71.38 337 ASP A C 1
ATOM 2775 O O . ASP A 1 337 ? 8.825 28.035 8.648 1.00 71.38 337 ASP A O 1
ATOM 2779 N N . GLU A 1 338 ? 8.396 27.828 6.452 1.00 72.31 338 GLU A N 1
ATOM 2780 C CA . GLU A 1 338 ? 8.253 29.251 6.137 1.00 72.31 338 GLU A CA 1
ATOM 2781 C C . GLU A 1 338 ? 6.758 29.636 6.019 1.00 72.31 338 GLU A C 1
ATOM 2783 O O . GLU A 1 338 ? 6.235 29.788 4.908 1.00 72.31 338 GLU A O 1
ATOM 2788 N N . PRO A 1 339 ? 6.015 29.805 7.134 1.00 64.69 339 PRO A N 1
ATOM 2789 C CA . PRO A 1 339 ? 4.565 30.019 7.106 1.00 64.69 339 PRO A CA 1
ATOM 2790 C C . PRO A 1 339 ? 4.141 31.289 6.354 1.00 64.69 339 PRO A C 1
ATOM 2792 O O . PRO A 1 339 ? 3.039 31.330 5.808 1.00 64.69 339 PRO A O 1
ATOM 2795 N N . GLU A 1 340 ? 5.011 32.301 6.284 1.00 69.12 340 GLU A N 1
ATOM 2796 C CA . GLU A 1 340 ? 4.776 33.540 5.529 1.00 69.12 340 GLU A CA 1
ATOM 2797 C C . GLU A 1 340 ? 4.748 33.299 4.008 1.00 69.12 340 GLU A C 1
ATOM 2799 O O . GLU A 1 340 ? 3.950 33.913 3.299 1.00 69.12 340 GLU A O 1
ATOM 2804 N N . ASN A 1 341 ? 5.552 32.352 3.512 1.00 79.12 341 ASN A N 1
ATOM 2805 C CA . ASN A 1 341 ? 5.641 32.016 2.089 1.00 79.12 341 ASN A CA 1
ATOM 2806 C C . ASN A 1 341 ? 4.573 30.994 1.663 1.00 79.12 341 ASN A C 1
ATOM 2808 O O . ASN A 1 341 ? 4.107 31.023 0.520 1.00 79.12 341 ASN A O 1
ATOM 2812 N N . LEU A 1 342 ? 4.112 30.147 2.592 1.00 83.44 342 LEU A N 1
ATOM 2813 C CA . LEU A 1 342 ? 3.073 29.146 2.328 1.00 83.44 342 LEU A CA 1
ATOM 2814 C C . LEU A 1 342 ? 1.748 29.761 1.864 1.00 83.44 342 LEU A C 1
ATOM 2816 O O . LEU A 1 342 ? 1.111 29.210 0.969 1.00 83.44 342 LEU A O 1
ATOM 2820 N N . SER A 1 343 ? 1.347 30.912 2.416 1.00 84.19 343 SER A N 1
ATOM 2821 C CA . SER A 1 343 ? 0.124 31.602 1.977 1.00 84.19 343 SER A CA 1
ATOM 2822 C C . SER A 1 343 ? 0.194 31.980 0.495 1.00 84.19 343 SER A C 1
ATOM 2824 O O . SER A 1 343 ? -0.746 31.713 -0.249 1.00 84.19 343 SER A O 1
ATOM 2826 N N . GLY A 1 344 ? 1.329 32.527 0.042 1.00 86.81 344 GLY A N 1
ATOM 2827 C CA . GLY A 1 344 ? 1.539 32.864 -1.369 1.00 86.81 344 GLY A CA 1
ATOM 2828 C C . GLY A 1 344 ? 1.564 31.629 -2.275 1.00 86.81 344 GLY A C 1
ATOM 2829 O O . GLY A 1 344 ? 1.043 31.657 -3.391 1.00 86.81 344 GLY A O 1
ATOM 2830 N N . THR A 1 345 ? 2.115 30.519 -1.783 1.00 89.50 345 THR A N 1
ATOM 2831 C CA . THR A 1 345 ? 2.106 29.227 -2.484 1.00 89.50 345 THR A CA 1
ATOM 2832 C C . THR A 1 345 ? 0.688 28.676 -2.659 1.00 89.50 345 THR A C 1
ATOM 2834 O O . THR A 1 345 ? 0.331 28.236 -3.755 1.00 89.50 345 THR A O 1
ATOM 2837 N N . ILE A 1 346 ? -0.143 28.751 -1.617 1.00 90.06 346 ILE A N 1
ATOM 2838 C CA . ILE A 1 346 ? -1.555 28.346 -1.664 1.00 90.06 346 ILE A CA 1
ATOM 2839 C C . ILE A 1 346 ? -2.337 29.247 -2.625 1.00 90.06 346 ILE A C 1
ATOM 2841 O O . ILE A 1 346 ? -3.048 28.741 -3.494 1.00 90.06 346 ILE A O 1
ATOM 2845 N N . ASP A 1 347 ? -2.146 30.566 -2.555 1.00 88.75 347 ASP A N 1
ATOM 2846 C CA . ASP A 1 347 ? -2.796 31.517 -3.462 1.00 88.75 347 ASP A CA 1
ATOM 2847 C C . ASP A 1 347 ? -2.440 31.243 -4.929 1.00 88.75 347 ASP A C 1
ATOM 2849 O O . ASP A 1 347 ? -3.310 31.285 -5.806 1.00 88.75 347 ASP A O 1
ATOM 2853 N N . ARG A 1 348 ? -1.176 30.899 -5.206 1.00 91.25 348 ARG A N 1
ATOM 2854 C CA . ARG A 1 348 ? -0.708 30.498 -6.539 1.00 91.25 348 ARG A CA 1
ATOM 2855 C C . ARG A 1 348 ? -1.409 29.230 -7.037 1.00 91.25 348 ARG A C 1
ATOM 2857 O O . ARG A 1 348 ? -1.865 29.213 -8.181 1.00 91.25 348 ARG A O 1
ATOM 2864 N N . LEU A 1 349 ? -1.534 28.199 -6.195 1.00 89.94 349 LEU A N 1
ATOM 2865 C CA . LEU A 1 349 ? -2.247 26.954 -6.524 1.00 89.94 349 LEU A CA 1
ATOM 2866 C C . LEU A 1 349 ? -3.733 27.212 -6.801 1.00 89.94 349 LEU A C 1
ATOM 2868 O O . LEU A 1 349 ? -4.255 26.825 -7.848 1.00 89.94 349 LEU A O 1
ATOM 2872 N N . LEU A 1 350 ? -4.409 27.914 -5.891 1.00 89.19 350 LEU A N 1
ATOM 2873 C CA . LEU A 1 350 ? -5.833 28.218 -6.006 1.00 89.19 350 LEU A CA 1
ATOM 2874 C C . LEU A 1 350 ? -6.132 29.100 -7.223 1.00 89.19 350 LEU A C 1
ATOM 2876 O O . LEU A 1 350 ? -7.150 28.907 -7.889 1.00 89.19 350 LEU A O 1
ATOM 2880 N N . THR A 1 351 ? -5.247 30.043 -7.552 1.00 88.75 351 THR A N 1
ATOM 2881 C CA . THR A 1 351 ? -5.384 30.886 -8.749 1.00 88.75 351 THR A CA 1
ATOM 2882 C C . THR A 1 351 ? -5.296 30.057 -10.029 1.00 88.75 351 THR A C 1
ATOM 2884 O O . THR A 1 351 ? -6.141 30.223 -10.909 1.00 88.75 351 THR A O 1
ATOM 2887 N N . ALA A 1 352 ? -4.340 29.127 -10.122 1.00 85.56 352 ALA A N 1
ATOM 2888 C CA . ALA A 1 352 ? -4.213 28.238 -11.279 1.00 85.56 352 ALA A CA 1
ATOM 2889 C C . ALA A 1 352 ? -5.450 27.335 -11.455 1.00 85.56 352 ALA A C 1
ATOM 2891 O O . ALA A 1 352 ? -5.975 27.198 -12.562 1.00 85.56 352 ALA A O 1
ATOM 2892 N N . LEU A 1 353 ? -5.985 26.788 -10.356 1.00 84.62 353 LEU A N 1
ATOM 2893 C CA . LEU A 1 353 ? -7.213 25.983 -10.379 1.00 84.62 353 LEU A CA 1
ATOM 2894 C C . LEU A 1 353 ? -8.442 26.801 -10.812 1.00 84.62 353 LEU A C 1
ATOM 2896 O O . LEU A 1 353 ? -9.253 26.326 -11.609 1.00 84.62 353 LEU A O 1
ATOM 2900 N N . LYS A 1 354 ? -8.568 28.050 -10.343 1.00 81.25 354 LYS A N 1
ATOM 2901 C CA . LYS A 1 354 ? -9.657 28.964 -10.739 1.00 81.25 354 LYS A CA 1
ATOM 2902 C C . LYS A 1 354 ? -9.584 29.344 -12.219 1.00 81.25 354 LYS A C 1
ATOM 2904 O O . LYS A 1 354 ? -10.617 29.385 -12.886 1.00 81.25 354 LYS A O 1
ATOM 2909 N N . GLN A 1 355 ? -8.384 29.595 -12.746 1.00 75.56 355 GLN A N 1
ATOM 2910 C CA . GLN A 1 355 ? -8.188 29.857 -14.176 1.00 75.56 355 GLN A CA 1
ATOM 2911 C C . GLN A 1 355 ? -8.658 28.669 -15.021 1.00 75.56 355 GLN A C 1
ATOM 2913 O O . GLN A 1 355 ? -9.391 28.859 -15.987 1.00 75.56 355 GLN A O 1
ATOM 2918 N N . HIS A 1 356 ? -8.336 27.441 -14.609 1.00 70.12 356 HIS A N 1
ATOM 2919 C CA . HIS A 1 356 ? -8.823 26.238 -15.279 1.00 70.12 356 HIS A CA 1
ATOM 2920 C C . HIS A 1 356 ? -10.358 26.096 -15.237 1.00 70.12 356 HIS A C 1
ATOM 2922 O O . HIS A 1 356 ? -10.979 25.822 -16.265 1.00 70.12 356 HIS A O 1
ATOM 2928 N N . GLN A 1 357 ? -10.997 26.346 -14.086 1.00 67.69 357 GLN A N 1
ATOM 2929 C CA . GLN A 1 357 ? -12.463 26.301 -13.964 1.00 67.69 357 GLN A CA 1
ATOM 2930 C C . GLN A 1 357 ? -13.170 27.272 -14.923 1.00 67.69 357 GLN A C 1
ATOM 2932 O O . GLN A 1 357 ? -14.218 26.935 -15.475 1.00 67.69 357 GLN A O 1
ATOM 2937 N N . ALA A 1 358 ? -12.586 28.448 -15.180 1.00 63.00 358 ALA A N 1
ATOM 2938 C CA . ALA A 1 358 ? -13.126 29.408 -16.143 1.00 63.00 358 ALA A CA 1
ATOM 2939 C C . ALA A 1 358 ? -13.108 28.884 -17.595 1.00 63.00 358 ALA A C 1
ATOM 2941 O O . ALA A 1 358 ? -13.985 29.237 -18.384 1.00 63.00 358 ALA A O 1
ATOM 2942 N N . HIS A 1 359 ? -12.157 28.010 -17.941 1.00 61.78 359 HIS A N 1
ATOM 2943 C CA . HIS A 1 359 ? -12.063 27.385 -19.265 1.00 61.78 359 HIS A CA 1
ATOM 2944 C C . HIS A 1 359 ? -13.044 26.212 -19.467 1.00 61.78 359 HIS A C 1
ATOM 2946 O O . HIS A 1 359 ? -13.371 25.888 -20.608 1.00 61.78 359 HIS A O 1
ATOM 2952 N N . LEU A 1 360 ? -13.563 25.607 -18.389 1.00 57.31 360 LEU A N 1
ATOM 2953 C CA . LEU A 1 360 ? -14.426 24.414 -18.417 1.00 57.31 360 LEU A CA 1
ATOM 2954 C C . LEU A 1 360 ? -15.904 24.677 -18.073 1.00 57.31 360 LEU A C 1
ATOM 2956 O O . LEU A 1 360 ? -16.600 23.746 -17.674 1.00 57.31 360 LEU A O 1
ATOM 2960 N N . ALA A 1 361 ? -16.417 25.899 -18.269 1.00 48.47 361 ALA A N 1
ATOM 2961 C CA . ALA A 1 361 ? -17.767 26.358 -17.878 1.00 48.47 361 ALA A CA 1
ATOM 2962 C C . ALA A 1 361 ? -18.988 25.511 -18.352 1.00 48.47 361 ALA A C 1
ATOM 2964 O O . ALA A 1 361 ? -20.132 25.890 -18.112 1.00 48.47 361 ALA A O 1
ATOM 2965 N N . TYR A 1 362 ? -18.776 24.369 -19.012 1.00 42.84 362 TYR A N 1
ATOM 2966 C CA . TYR A 1 362 ? -19.789 23.408 -19.448 1.00 42.84 362 TYR A CA 1
ATOM 2967 C C . TYR A 1 362 ? -19.846 22.103 -18.615 1.00 42.84 362 TYR A C 1
ATOM 2969 O O . TYR A 1 362 ? -20.773 21.313 -18.793 1.00 42.84 362 TYR A O 1
ATOM 2977 N N . ILE A 1 363 ? -18.904 21.856 -17.694 1.00 44.88 363 ILE A N 1
ATOM 2978 C CA . ILE A 1 363 ? -18.900 20.676 -16.806 1.00 44.88 363 ILE A CA 1
ATOM 2979 C C . ILE A 1 363 ? -19.321 21.120 -15.397 1.00 44.88 363 ILE A C 1
ATOM 2981 O O . ILE A 1 363 ? -18.802 22.103 -14.875 1.00 44.88 363 ILE A O 1
ATOM 2985 N N . LYS A 1 364 ? -20.310 20.430 -14.803 1.00 45.75 364 LYS A N 1
ATOM 2986 C CA . LYS A 1 364 ? -20.869 20.741 -13.473 1.00 45.75 364 LYS A CA 1
ATOM 2987 C C . LYS A 1 364 ? -19.750 20.933 -12.443 1.00 45.75 364 LYS A C 1
ATOM 2989 O O . LYS A 1 364 ? -18.924 20.045 -12.265 1.00 45.75 364 LYS A O 1
ATOM 2994 N N . SER A 1 365 ? -19.757 22.089 -11.780 1.00 46.28 365 SER A N 1
ATOM 2995 C CA . SER A 1 365 ? -18.806 22.425 -10.728 1.00 46.28 365 SER A CA 1
ATOM 2996 C C . SER A 1 365 ? -19.177 21.688 -9.444 1.00 46.28 365 SER A C 1
ATOM 2998 O O . SER A 1 365 ? -20.198 22.013 -8.840 1.00 46.28 365 SER A O 1
ATOM 3000 N N . ASP A 1 366 ? -18.338 20.770 -8.992 1.00 47.06 366 ASP A N 1
ATOM 3001 C CA . ASP A 1 366 ? -18.317 20.381 -7.585 1.00 47.06 366 ASP A CA 1
ATOM 3002 C C . ASP A 1 366 ? -17.041 20.976 -6.991 1.00 47.06 366 ASP A C 1
ATOM 3004 O O . ASP A 1 366 ? -15.995 20.349 -6.902 1.00 47.06 366 ASP A O 1
ATOM 3008 N N . SER A 1 367 ? -17.094 22.274 -6.676 1.00 49.53 367 SER A N 1
ATOM 3009 C CA . SER A 1 367 ? -16.044 22.929 -5.899 1.00 49.53 367 SER A CA 1
ATOM 3010 C C . SER A 1 367 ? -16.220 22.537 -4.431 1.00 49.53 367 SER A C 1
ATOM 3012 O O . SER A 1 367 ? -16.769 23.307 -3.637 1.00 49.53 367 SER A O 1
ATOM 3014 N N . VAL A 1 368 ? -15.797 21.329 -4.056 1.00 53.38 368 VAL A N 1
ATOM 3015 C CA . VAL A 1 368 ? -15.645 20.976 -2.643 1.00 53.38 368 VAL A CA 1
ATOM 3016 C C . VAL A 1 368 ? -14.491 21.809 -2.094 1.00 53.38 368 VAL A C 1
ATOM 3018 O O . VAL A 1 368 ? -13.332 21.534 -2.372 1.00 53.38 368 VAL A O 1
ATOM 3021 N N . ASN A 1 369 ? -14.843 22.882 -1.378 1.00 68.44 369 ASN A N 1
ATOM 3022 C CA . ASN A 1 369 ? -14.002 23.747 -0.541 1.00 68.44 369 ASN A CA 1
ATOM 3023 C C . ASN A 1 369 ? -12.477 23.626 -0.785 1.00 68.44 369 ASN A C 1
ATOM 3025 O O . ASN A 1 369 ? -11.746 23.103 0.060 1.00 68.44 369 ASN A O 1
ATOM 3029 N N . ALA A 1 370 ? -12.003 24.100 -1.946 1.00 79.56 370 ALA A N 1
ATOM 3030 C CA . ALA A 1 370 ? -10.588 24.047 -2.326 1.00 79.56 370 ALA A CA 1
ATOM 3031 C C . ALA A 1 370 ? -9.692 24.714 -1.269 1.00 79.56 370 ALA A C 1
ATOM 3033 O O . ALA A 1 370 ? -8.602 24.224 -0.987 1.00 79.56 370 ALA A O 1
ATOM 3034 N N . ASP A 1 371 ? -10.193 25.765 -0.616 1.00 81.50 371 ASP A N 1
ATOM 3035 C CA . ASP A 1 371 ? -9.499 26.465 0.467 1.00 81.50 371 ASP A CA 1
ATOM 3036 C C . ASP A 1 371 ? -9.243 25.554 1.686 1.00 81.50 371 ASP A C 1
ATOM 3038 O O . ASP A 1 371 ? -8.211 25.666 2.346 1.00 81.50 371 ASP A O 1
ATOM 3042 N N . ALA A 1 372 ? -10.146 24.608 1.975 1.00 85.06 372 ALA A N 1
ATOM 3043 C CA . ALA A 1 372 ? -9.945 23.625 3.040 1.00 85.06 372 ALA A CA 1
ATOM 3044 C C . ALA A 1 372 ? -8.964 22.517 2.629 1.00 85.06 372 ALA A C 1
ATOM 3046 O O . ALA A 1 372 ? -8.133 22.096 3.439 1.00 85.06 372 ALA A O 1
ATOM 3047 N N . PHE A 1 373 ? -9.044 22.046 1.380 1.00 89.06 373 PHE A N 1
ATOM 3048 C CA . PHE A 1 373 ? -8.174 20.977 0.886 1.00 89.06 373 PHE A CA 1
ATOM 3049 C C . PHE A 1 373 ? -6.719 21.446 0.745 1.00 89.06 373 PHE A C 1
ATOM 3051 O O . PHE A 1 373 ? -5.824 20.789 1.273 1.00 89.06 373 PHE A O 1
ATOM 3058 N N . PHE A 1 374 ? -6.485 22.617 0.147 1.00 90.56 374 PHE A N 1
ATOM 3059 C CA . PHE A 1 374 ? -5.158 23.220 -0.044 1.00 90.56 374 PHE A CA 1
ATOM 3060 C C . PHE A 1 374 ? -4.721 24.110 1.135 1.00 90.56 374 PHE A C 1
ATOM 3062 O O . PHE A 1 374 ? -4.055 25.123 0.944 1.00 90.56 374 PHE A O 1
ATOM 3069 N N . SER A 1 375 ? -5.083 23.747 2.367 1.00 89.62 375 SER A N 1
ATOM 3070 C CA . SER A 1 375 ? -4.641 24.469 3.567 1.00 89.62 375 SER A CA 1
ATOM 3071 C C . SER A 1 375 ? -3.158 24.227 3.874 1.00 89.62 375 SER A C 1
ATOM 3073 O O . SER A 1 375 ? -2.607 23.186 3.512 1.00 89.62 375 SER A O 1
ATOM 3075 N N . SER A 1 376 ? -2.511 25.140 4.610 1.00 86.56 376 SER A N 1
ATOM 3076 C CA . SER A 1 376 ? -1.095 24.999 4.992 1.00 86.56 376 SER A CA 1
ATOM 3077 C C . SER A 1 376 ? -0.818 23.671 5.697 1.00 86.56 376 SER A C 1
ATOM 3079 O O . SER A 1 376 ? 0.164 23.002 5.394 1.00 86.56 376 SER A O 1
ATOM 3081 N N . GLN A 1 377 ? -1.721 23.248 6.587 1.00 85.88 377 GLN A N 1
ATOM 3082 C CA . GLN A 1 377 ? -1.598 21.986 7.315 1.00 85.88 377 GLN A CA 1
ATOM 3083 C C . GLN A 1 377 ? -1.668 20.772 6.380 1.00 85.88 377 GLN A C 1
ATOM 3085 O O . GLN A 1 377 ? -0.871 19.841 6.512 1.00 85.88 377 GLN A O 1
ATOM 3090 N N . ASN A 1 378 ? -2.595 20.787 5.421 1.00 89.31 378 ASN A N 1
ATOM 3091 C CA . ASN A 1 378 ? -2.729 19.709 4.449 1.00 89.31 378 ASN A CA 1
ATOM 3092 C C . ASN A 1 378 ? -1.559 19.673 3.471 1.00 89.31 378 ASN A C 1
ATOM 3094 O O . ASN A 1 378 ? -1.109 18.587 3.131 1.00 89.31 378 ASN A O 1
ATOM 3098 N N . LEU A 1 379 ? -1.032 20.829 3.065 1.00 89.88 379 LEU A N 1
ATOM 3099 C CA . LEU A 1 379 ? 0.119 20.905 2.172 1.00 89.88 379 LEU A CA 1
ATOM 3100 C C . LEU A 1 379 ? 1.343 20.232 2.804 1.00 89.88 379 LEU A C 1
ATOM 3102 O O . LEU A 1 379 ? 1.916 19.339 2.184 1.00 89.88 379 LEU A O 1
ATOM 3106 N N . VAL A 1 380 ? 1.665 20.552 4.065 1.00 87.38 380 VAL A N 1
ATOM 3107 C CA . VAL A 1 380 ? 2.743 19.865 4.802 1.00 87.38 380 VAL A CA 1
ATOM 3108 C C . VAL A 1 380 ? 2.473 18.364 4.871 1.00 87.38 380 VAL A C 1
ATOM 3110 O O . VAL A 1 380 ? 3.326 17.555 4.515 1.00 87.38 380 VAL A O 1
ATOM 3113 N N . ARG A 1 381 ? 1.260 17.974 5.276 1.00 89.75 381 ARG A N 1
ATOM 3114 C CA . ARG A 1 381 ? 0.884 16.565 5.434 1.00 89.75 381 ARG A CA 1
ATOM 3115 C C . ARG A 1 381 ? 1.006 15.778 4.127 1.00 89.75 381 ARG A C 1
ATOM 3117 O O . ARG A 1 381 ? 1.532 14.668 4.140 1.00 89.75 381 ARG A O 1
ATOM 3124 N N . PHE A 1 382 ? 0.521 16.325 3.016 1.00 92.31 382 PHE A N 1
ATOM 3125 C CA . PHE A 1 382 ? 0.503 15.651 1.719 1.00 92.31 382 PHE A CA 1
ATOM 3126 C C . PHE A 1 382 ? 1.890 15.593 1.080 1.00 92.31 382 PHE A C 1
ATOM 3128 O O . PHE A 1 382 ? 2.264 14.530 0.592 1.00 92.31 382 PHE A O 1
ATOM 3135 N N . VAL A 1 383 ? 2.692 16.663 1.150 1.00 89.69 383 VAL A N 1
ATOM 3136 C CA . VAL A 1 383 ? 4.089 16.631 0.676 1.00 89.69 383 VAL A CA 1
ATOM 3137 C C . VAL A 1 383 ? 4.912 15.621 1.477 1.00 89.69 383 VAL A C 1
ATOM 3139 O O . VAL A 1 383 ? 5.599 14.785 0.891 1.00 89.69 383 VAL A O 1
ATOM 3142 N N . THR A 1 384 ? 4.779 15.614 2.805 1.00 86.38 384 THR A N 1
ATOM 3143 C CA . THR A 1 384 ? 5.430 14.607 3.652 1.00 86.38 384 THR A CA 1
ATOM 3144 C C . THR A 1 384 ? 4.956 13.196 3.305 1.00 86.38 384 THR A C 1
ATOM 3146 O O . THR A 1 384 ? 5.774 12.289 3.173 1.00 86.38 384 THR A O 1
ATOM 3149 N N . SER A 1 385 ? 3.652 13.005 3.072 1.00 83.62 385 SER A N 1
ATOM 3150 C CA . SER A 1 385 ? 3.099 11.701 2.683 1.00 83.62 385 SER A CA 1
ATOM 3151 C C . SER A 1 385 ? 3.632 11.221 1.331 1.00 83.62 385 SER A C 1
ATOM 3153 O O . SER A 1 385 ? 3.904 10.031 1.189 1.00 83.62 385 SER A O 1
ATOM 3155 N N . PHE A 1 386 ? 3.835 12.122 0.363 1.00 87.12 386 PHE A N 1
ATOM 3156 C CA . PHE A 1 386 ? 4.470 11.805 -0.917 1.00 87.12 386 PHE A CA 1
ATOM 3157 C C . PHE A 1 386 ? 5.904 11.294 -0.718 1.00 87.12 386 PHE A C 1
ATOM 3159 O O . PHE A 1 386 ? 6.219 10.193 -1.173 1.00 87.12 386 PHE A O 1
ATOM 3166 N N . PHE A 1 387 ? 6.748 12.032 0.013 1.00 80.62 387 PHE A N 1
ATOM 3167 C CA . PHE A 1 387 ? 8.146 11.638 0.231 1.00 80.62 387 PHE A CA 1
ATOM 3168 C C . PHE A 1 387 ? 8.305 10.395 1.116 1.00 80.62 387 PHE A C 1
ATOM 3170 O O . PHE A 1 387 ? 9.262 9.646 0.959 1.00 80.62 387 PHE A O 1
ATOM 3177 N N . GLN A 1 388 ? 7.356 10.127 2.013 1.00 77.00 388 GLN A N 1
ATOM 3178 C CA . GLN A 1 388 ? 7.402 8.948 2.881 1.00 77.00 388 GLN A CA 1
ATOM 3179 C C . GLN A 1 388 ? 6.861 7.676 2.217 1.00 77.00 388 GLN A C 1
ATOM 3181 O O . GLN A 1 388 ? 7.399 6.595 2.453 1.00 77.00 388 GLN A O 1
ATOM 3186 N N . HIS A 1 389 ? 5.796 7.783 1.416 1.00 74.19 389 HIS A N 1
ATOM 3187 C CA . HIS A 1 389 ? 5.045 6.611 0.947 1.00 74.19 389 HIS A CA 1
ATOM 3188 C C . HIS A 1 389 ? 5.119 6.378 -0.564 1.00 74.19 389 HIS A C 1
ATOM 3190 O O . HIS A 1 389 ? 4.989 5.234 -0.994 1.00 74.19 389 HIS A O 1
ATOM 3196 N N . CYS A 1 390 ? 5.317 7.425 -1.369 1.00 71.94 390 CYS A N 1
ATOM 3197 C CA . CYS A 1 390 ? 5.292 7.330 -2.834 1.00 71.94 390 CYS A CA 1
ATOM 3198 C C . CYS A 1 390 ? 6.706 7.364 -3.436 1.00 71.94 390 CYS A C 1
ATOM 3200 O O . CYS A 1 390 ? 7.004 6.623 -4.367 1.00 71.94 390 CYS A O 1
ATOM 3202 N N . TYR A 1 391 ? 7.598 8.171 -2.858 1.00 67.00 391 TYR A N 1
ATOM 3203 C CA . TYR A 1 391 ? 8.933 8.462 -3.390 1.00 67.00 391 TYR A CA 1
ATOM 3204 C C . TYR A 1 391 ? 9.820 7.236 -3.628 1.00 67.00 391 TYR A C 1
ATOM 3206 O O . TYR A 1 391 ? 10.489 7.166 -4.650 1.00 67.00 391 TYR A O 1
ATOM 3214 N N . ASN A 1 392 ? 9.761 6.223 -2.760 1.00 60.38 392 ASN A N 1
ATOM 3215 C CA . ASN A 1 392 ? 10.585 5.012 -2.879 1.00 60.38 392 ASN A CA 1
ATOM 3216 C C . ASN A 1 392 ? 10.337 4.195 -4.172 1.00 60.38 392 ASN A C 1
ATOM 3218 O O . ASN A 1 392 ? 11.123 3.305 -4.494 1.00 60.38 392 ASN A O 1
ATOM 3222 N N . GLY A 1 393 ? 9.235 4.446 -4.892 1.00 54.19 393 GLY A N 1
ATOM 3223 C CA . GLY A 1 393 ? 8.972 3.883 -6.224 1.00 54.19 393 GLY A CA 1
ATOM 3224 C C . GLY A 1 393 ? 9.206 4.857 -7.388 1.00 54.19 393 GLY A C 1
ATOM 3225 O O . GLY A 1 393 ? 9.269 4.413 -8.531 1.00 54.19 393 GLY A O 1
ATOM 3226 N N . ASP A 1 394 ? 9.355 6.155 -7.101 1.00 57.47 394 ASP A N 1
ATOM 3227 C CA . ASP A 1 394 ? 9.236 7.282 -8.036 1.00 57.47 394 ASP A CA 1
ATOM 3228 C C . ASP A 1 394 ? 10.364 8.322 -7.827 1.00 57.47 394 ASP A C 1
ATOM 3230 O O . ASP A 1 394 ? 10.124 9.533 -7.824 1.00 57.47 394 ASP A O 1
ATOM 3234 N N . SER A 1 395 ? 11.613 7.872 -7.648 1.00 67.88 395 SER A N 1
ATOM 3235 C CA . SER A 1 395 ? 12.785 8.733 -7.389 1.00 67.88 395 SER A CA 1
ATOM 3236 C C . SER A 1 395 ? 13.217 9.583 -8.600 1.00 67.88 395 SER A C 1
ATOM 3238 O O . SER A 1 395 ? 14.387 9.633 -8.935 1.00 67.88 395 SER A O 1
ATOM 3240 N N . PHE A 1 396 ? 12.310 10.239 -9.323 1.00 72.31 396 PHE A N 1
ATOM 3241 C CA . PHE A 1 396 ? 12.640 11.192 -10.396 1.00 72.31 396 PHE A CA 1
ATOM 3242 C C . PHE A 1 396 ? 12.344 12.648 -10.003 1.00 72.31 396 PHE A C 1
ATOM 3244 O O . PHE A 1 396 ? 12.681 13.567 -10.748 1.00 72.31 396 PHE A O 1
ATOM 3251 N N . VAL A 1 397 ? 11.739 12.879 -8.832 1.00 77.50 397 VAL A N 1
ATOM 3252 C CA . VAL A 1 397 ? 11.743 14.174 -8.133 1.00 77.50 397 VAL A CA 1
ATOM 3253 C C . VAL A 1 397 ? 12.902 14.131 -7.150 1.00 77.50 397 VAL A C 1
ATOM 3255 O O . VAL A 1 397 ? 12.968 13.202 -6.370 1.00 77.50 397 VAL A O 1
ATOM 3258 N N . HIS A 1 398 ? 13.824 15.088 -7.164 1.00 75.94 398 HIS A N 1
ATOM 3259 C CA . HIS A 1 398 ? 14.984 15.041 -6.269 1.00 75.94 398 HIS A CA 1
ATOM 3260 C C . HIS A 1 398 ? 14.654 15.672 -4.906 1.00 75.94 398 HIS A C 1
ATOM 3262 O O . HIS A 1 398 ? 14.376 16.876 -4.821 1.00 75.94 398 HIS A O 1
ATOM 3268 N N . GLN A 1 399 ? 14.676 14.851 -3.847 1.00 74.19 399 GLN A N 1
ATOM 3269 C CA . GLN A 1 399 ? 14.209 15.213 -2.503 1.00 74.19 399 GLN A CA 1
ATOM 3270 C C . GLN A 1 399 ? 14.946 16.429 -1.928 1.00 74.19 399 GLN A C 1
ATOM 3272 O O . GLN A 1 399 ? 14.305 17.358 -1.436 1.00 74.19 399 GLN A O 1
ATOM 3277 N N . ALA A 1 400 ? 16.278 16.471 -2.041 1.00 68.75 400 ALA A N 1
ATOM 3278 C CA . ALA A 1 400 ? 17.086 17.533 -1.439 1.00 68.75 400 ALA A CA 1
ATOM 3279 C C . ALA A 1 400 ? 16.902 18.907 -2.114 1.00 68.75 400 ALA A C 1
ATOM 3281 O O . ALA A 1 400 ? 17.117 19.938 -1.480 1.00 68.75 400 ALA A O 1
ATOM 3282 N N . SER A 1 401 ? 16.484 18.949 -3.386 1.00 69.81 401 SER A N 1
ATOM 3283 C CA . SER A 1 401 ? 16.224 20.211 -4.103 1.00 69.81 401 SER A CA 1
ATOM 3284 C C . SER A 1 401 ? 14.756 20.641 -4.109 1.00 69.81 401 SER A C 1
ATOM 3286 O O . SER A 1 401 ? 14.440 21.720 -4.617 1.00 69.81 401 SER A O 1
ATOM 3288 N N . PHE A 1 402 ? 13.846 19.803 -3.609 1.00 80.19 402 PHE A N 1
ATOM 3289 C CA . PHE A 1 402 ? 12.420 20.095 -3.645 1.00 80.19 402 PHE A CA 1
ATOM 3290 C C . PHE A 1 402 ? 12.047 21.154 -2.601 1.00 80.19 402 PHE A C 1
ATOM 3292 O O . PHE A 1 402 ? 12.331 21.014 -1.411 1.00 80.19 402 PHE A O 1
ATOM 3299 N N . ASN A 1 403 ? 11.364 22.212 -3.042 1.00 80.56 403 ASN A N 1
ATOM 3300 C CA . ASN A 1 403 ? 10.864 23.259 -2.160 1.00 80.56 403 ASN A CA 1
ATOM 3301 C C . ASN A 1 403 ? 9.505 23.773 -2.653 1.00 80.56 403 ASN A C 1
ATOM 3303 O O . ASN A 1 403 ? 9.388 24.255 -3.784 1.00 80.56 403 ASN A O 1
ATOM 3307 N N . VAL A 1 404 ? 8.493 23.712 -1.783 1.00 88.38 404 VAL A N 1
ATOM 3308 C CA . VAL A 1 404 ? 7.091 24.036 -2.107 1.00 88.38 404 VAL A CA 1
ATOM 3309 C C . VAL A 1 404 ? 6.890 25.477 -2.588 1.00 88.38 404 VAL A C 1
ATOM 3311 O O . VAL A 1 404 ? 6.006 25.739 -3.404 1.00 88.38 404 VAL A O 1
ATOM 3314 N N . ASN A 1 405 ? 7.735 26.409 -2.143 1.00 84.06 405 ASN A N 1
ATOM 3315 C CA . ASN A 1 405 ? 7.626 27.828 -2.477 1.00 84.06 405 ASN A CA 1
ATOM 3316 C C . ASN A 1 405 ? 8.255 28.167 -3.834 1.00 84.06 405 ASN A C 1
ATOM 3318 O O . ASN A 1 405 ? 7.871 29.155 -4.457 1.00 84.06 405 ASN A O 1
ATOM 3322 N N . THR A 1 406 ? 9.196 27.349 -4.316 1.00 82.75 406 THR A N 1
ATOM 3323 C CA . THR A 1 406 ? 9.957 27.636 -5.549 1.00 82.75 406 THR A CA 1
ATOM 3324 C C . THR A 1 406 ? 9.625 26.714 -6.714 1.00 82.75 406 THR A C 1
ATOM 3326 O O . THR A 1 406 ? 9.822 27.104 -7.862 1.00 82.75 406 THR A O 1
ATOM 3329 N N . VAL A 1 407 ? 9.114 25.512 -6.441 1.00 85.56 407 VAL A N 1
ATOM 3330 C CA . VAL A 1 407 ? 8.758 24.544 -7.480 1.00 85.56 407 VAL A CA 1
ATOM 3331 C C . VAL A 1 407 ? 7.540 25.017 -8.284 1.00 85.56 407 VAL A C 1
ATOM 3333 O O . VAL A 1 407 ? 6.631 25.682 -7.757 1.00 85.56 407 VAL A O 1
ATOM 3336 N N . SER A 1 408 ? 7.495 24.672 -9.571 1.00 89.50 408 SER A N 1
ATOM 3337 C CA . SER A 1 408 ? 6.374 24.987 -10.455 1.00 89.50 408 SER A CA 1
ATOM 3338 C C . SER A 1 408 ? 5.033 24.501 -9.902 1.00 89.50 408 SER A C 1
ATOM 3340 O O . SER A 1 408 ? 4.924 23.522 -9.159 1.00 89.50 408 SER A O 1
ATOM 3342 N N . THR A 1 409 ? 3.971 25.219 -10.271 1.00 91.75 409 THR A N 1
ATOM 3343 C CA . THR A 1 409 ? 2.613 24.954 -9.770 1.00 91.75 409 THR A CA 1
ATOM 3344 C C . THR A 1 409 ? 2.132 23.566 -10.194 1.00 91.75 409 THR A C 1
ATOM 3346 O O . THR A 1 409 ? 1.435 22.900 -9.434 1.00 91.75 409 THR A O 1
ATOM 3349 N N . ALA A 1 410 ? 2.544 23.121 -11.383 1.00 91.25 410 ALA A N 1
ATOM 3350 C CA . ALA A 1 410 ? 2.226 21.815 -11.939 1.00 91.25 410 ALA A CA 1
ATOM 3351 C C . ALA A 1 410 ? 2.815 20.667 -11.104 1.00 91.25 410 ALA A C 1
ATOM 3353 O O . ALA A 1 410 ? 2.075 19.772 -10.697 1.00 91.25 410 ALA A O 1
ATOM 3354 N N . VAL A 1 411 ? 4.117 20.717 -10.790 1.00 91.44 411 VAL A N 1
ATOM 3355 C CA . VAL A 1 411 ? 4.767 19.699 -9.947 1.00 91.44 411 VAL A CA 1
ATOM 3356 C C . VAL A 1 411 ? 4.187 19.719 -8.542 1.00 91.44 411 VAL A C 1
ATOM 3358 O O . VAL A 1 411 ? 3.861 18.663 -8.009 1.00 91.44 411 VAL A O 1
ATOM 3361 N N . LEU A 1 412 ? 4.011 20.907 -7.954 1.00 93.75 412 LEU A N 1
ATOM 3362 C CA . LEU A 1 412 ? 3.458 21.027 -6.608 1.00 93.75 412 LEU A CA 1
ATOM 3363 C C . LEU A 1 412 ? 2.063 20.404 -6.514 1.00 93.75 412 LEU A C 1
ATOM 3365 O O . LEU A 1 412 ? 1.799 19.629 -5.598 1.00 93.75 412 LEU A O 1
ATOM 3369 N N . LEU A 1 413 ? 1.182 20.708 -7.472 1.00 94.50 413 LEU A N 1
ATOM 3370 C CA . LEU A 1 413 ? -0.155 20.124 -7.523 1.00 94.50 413 LEU A CA 1
ATOM 3371 C C . LEU A 1 413 ? -0.086 18.601 -7.686 1.00 94.50 413 LEU A C 1
ATOM 3373 O O . LEU A 1 413 ? -0.769 17.885 -6.961 1.00 94.50 413 LEU A O 1
ATOM 3377 N N . ALA A 1 414 ? 0.755 18.099 -8.591 1.00 94.31 414 ALA A N 1
ATOM 3378 C CA . ALA A 1 414 ? 0.907 16.666 -8.827 1.00 94.31 414 ALA A CA 1
ATOM 3379 C C . ALA A 1 414 ? 1.402 15.916 -7.571 1.00 94.31 414 ALA A C 1
ATOM 3381 O O . ALA A 1 414 ? 0.826 14.892 -7.198 1.00 94.31 414 ALA A O 1
ATOM 3382 N N . VAL A 1 415 ? 2.405 16.467 -6.877 1.00 93.31 415 VAL A N 1
ATOM 3383 C CA . VAL A 1 415 ? 2.941 15.945 -5.607 1.00 93.31 415 VAL A CA 1
ATOM 3384 C C . VAL A 1 415 ? 1.878 15.953 -4.508 1.00 93.31 415 VAL A C 1
ATOM 3386 O O . VAL A 1 415 ? 1.707 14.949 -3.819 1.00 93.31 415 VAL A O 1
ATOM 3389 N N . ILE A 1 416 ? 1.121 17.048 -4.364 1.00 94.19 416 ILE A N 1
ATOM 3390 C CA . ILE A 1 416 ? 0.039 17.153 -3.375 1.00 94.19 416 ILE A CA 1
ATOM 3391 C C . ILE A 1 416 ? -1.044 16.103 -3.632 1.00 94.19 416 ILE A C 1
ATOM 3393 O O . ILE A 1 416 ? -1.473 15.436 -2.694 1.00 94.19 416 ILE A O 1
ATOM 3397 N N . LEU A 1 417 ? -1.489 15.937 -4.880 1.00 93.50 417 LEU A N 1
ATOM 3398 C CA . LEU A 1 417 ? -2.558 14.993 -5.211 1.00 93.50 417 LEU A CA 1
ATOM 3399 C C . LEU A 1 417 ? -2.116 13.543 -4.999 1.00 93.50 417 LEU A C 1
ATOM 3401 O O . LEU A 1 417 ? -2.865 12.764 -4.409 1.00 93.50 417 LEU A O 1
ATOM 3405 N N . LEU A 1 418 ? -0.891 13.190 -5.398 1.00 91.06 418 LEU A N 1
ATOM 3406 C CA . LEU A 1 418 ? -0.356 11.851 -5.151 1.00 91.06 418 LEU A CA 1
ATOM 3407 C C . LEU A 1 418 ? -0.119 11.586 -3.659 1.00 91.06 418 LEU A C 1
ATOM 3409 O O . LEU A 1 418 ? -0.443 10.503 -3.175 1.00 91.06 418 LEU A O 1
ATOM 3413 N N . GLY A 1 419 ? 0.364 12.582 -2.915 1.00 89.25 419 GLY A N 1
ATOM 3414 C CA . GLY A 1 419 ? 0.503 12.509 -1.462 1.00 89.25 419 GLY A CA 1
ATOM 3415 C C . GLY A 1 419 ? -0.836 12.405 -0.725 1.00 89.25 419 GLY A C 1
ATOM 3416 O O . GLY A 1 419 ? -0.957 11.666 0.247 1.00 89.25 419 GLY A O 1
ATOM 3417 N N . ALA A 1 420 ? -1.879 13.089 -1.196 1.00 90.25 420 ALA A N 1
ATOM 3418 C CA . ALA A 1 420 ? -3.226 12.977 -0.638 1.00 90.25 420 ALA A CA 1
ATOM 3419 C C . ALA A 1 420 ? -3.832 11.586 -0.873 1.00 90.25 420 ALA A C 1
ATOM 3421 O O . ALA A 1 420 ? -4.471 11.031 0.022 1.00 90.25 420 ALA A O 1
ATOM 3422 N N . MET A 1 421 ? -3.585 10.992 -2.046 1.00 87.19 421 MET A N 1
ATOM 3423 C CA . MET A 1 421 ? -4.032 9.633 -2.356 1.00 87.19 421 MET A CA 1
ATOM 3424 C C . MET A 1 421 ? -3.364 8.560 -1.489 1.00 87.19 421 MET A C 1
ATOM 3426 O O . MET A 1 421 ? -3.985 7.525 -1.241 1.00 87.19 421 MET A O 1
ATOM 3430 N N . SER A 1 422 ? -2.138 8.798 -1.010 1.00 82.25 422 SER A N 1
ATOM 3431 C CA . SER A 1 422 ? -1.445 7.899 -0.079 1.00 82.25 422 SER A CA 1
ATOM 3432 C C . SER A 1 422 ? -1.728 8.196 1.398 1.00 82.25 422 SER A C 1
ATOM 3434 O O . SER A 1 422 ? -1.573 7.301 2.225 1.00 82.25 422 SER A O 1
ATOM 3436 N N . ALA A 1 423 ? -2.189 9.405 1.738 1.00 82.75 423 ALA A N 1
ATOM 3437 C CA . ALA A 1 423 ? -2.443 9.817 3.120 1.00 82.75 423 ALA A CA 1
ATOM 3438 C C . ALA A 1 423 ? -3.688 9.160 3.744 1.00 82.75 423 ALA A C 1
ATOM 3440 O O . ALA A 1 423 ? -3.622 8.643 4.860 1.00 82.75 423 ALA A O 1
ATOM 3441 N N . SER A 1 424 ? -4.843 9.189 3.065 1.00 83.25 424 SER A N 1
ATOM 3442 C CA . SER A 1 424 ? -6.064 8.533 3.555 1.00 83.25 424 SER A CA 1
ATOM 3443 C C . SER A 1 424 ? -7.098 8.285 2.444 1.00 83.25 424 SER A C 1
ATOM 3445 O O . SER A 1 424 ? -7.123 9.018 1.455 1.00 83.25 424 SER A O 1
ATOM 3447 N N . PRO A 1 425 ? -8.027 7.316 2.600 1.00 81.75 425 PRO A N 1
ATOM 3448 C CA . PRO A 1 425 ? -9.110 7.107 1.632 1.00 81.75 425 PRO A CA 1
ATOM 3449 C C . PRO A 1 425 ? -10.037 8.320 1.462 1.00 81.75 425 PRO A C 1
ATOM 3451 O O . PRO A 1 425 ? -10.628 8.493 0.399 1.00 81.75 425 PRO A O 1
ATOM 3454 N N . TYR A 1 426 ? -10.180 9.142 2.507 1.00 82.25 426 TYR A N 1
ATOM 3455 C CA . TYR A 1 426 ? -10.985 10.363 2.471 1.00 82.25 426 TYR A CA 1
ATOM 3456 C C . TYR A 1 426 ? -10.303 11.449 1.632 1.00 82.25 426 TYR A C 1
ATOM 3458 O O . TYR A 1 426 ? -10.915 12.004 0.722 1.00 82.25 426 TYR A O 1
ATOM 3466 N N . ASP A 1 427 ? -9.015 11.694 1.883 1.00 85.88 427 ASP A N 1
ATOM 3467 C CA . ASP A 1 427 ? -8.226 12.666 1.123 1.00 85.88 427 ASP A CA 1
ATOM 3468 C C . ASP A 1 427 ? -8.069 12.231 -0.342 1.00 85.88 427 ASP A C 1
ATOM 3470 O O . ASP A 1 427 ? -8.149 13.065 -1.242 1.00 85.88 427 ASP A O 1
ATOM 3474 N N . ALA A 1 428 ? -7.942 10.923 -0.596 1.00 86.19 428 ALA A N 1
ATOM 3475 C CA . ALA A 1 428 ? -7.905 10.352 -1.940 1.00 86.19 428 ALA A CA 1
ATOM 3476 C C . ALA A 1 428 ? -9.187 10.636 -2.740 1.00 86.19 428 ALA A C 1
ATOM 3478 O O . ALA A 1 428 ? -9.110 10.939 -3.930 1.00 86.19 428 ALA A O 1
ATOM 3479 N N . ALA A 1 429 ? -10.361 10.549 -2.103 1.00 84.94 429 ALA A N 1
ATOM 3480 C CA . ALA A 1 429 ? -11.638 10.831 -2.759 1.00 84.94 429 ALA A CA 1
ATOM 3481 C C . ALA A 1 429 ? -11.745 12.303 -3.183 1.00 84.94 429 ALA A C 1
ATOM 3483 O O . ALA A 1 429 ? -12.188 12.584 -4.292 1.00 84.94 429 ALA A O 1
ATOM 3484 N N . ILE A 1 430 ? -11.277 13.228 -2.341 1.00 85.75 430 ILE A N 1
ATOM 3485 C CA . ILE A 1 430 ? -11.258 14.661 -2.664 1.00 85.75 430 ILE A CA 1
ATOM 3486 C C . ILE A 1 430 ? -10.194 14.962 -3.730 1.00 85.75 430 ILE A C 1
ATOM 3488 O O . ILE A 1 430 ? -10.455 15.701 -4.675 1.00 85.75 430 ILE A O 1
ATOM 3492 N N . ALA A 1 431 ? -9.008 14.351 -3.640 1.00 89.44 431 ALA A N 1
ATOM 3493 C CA . ALA A 1 431 ? -7.940 14.522 -4.626 1.00 89.44 431 ALA A CA 1
ATOM 3494 C C . ALA A 1 431 ? -8.386 14.142 -6.052 1.00 89.44 431 ALA A C 1
ATOM 3496 O O . ALA A 1 431 ? -7.977 14.793 -7.015 1.00 89.44 431 ALA A O 1
ATOM 3497 N N . GLN A 1 432 ? -9.266 13.138 -6.194 1.00 87.12 432 GLN A N 1
ATOM 3498 C CA . GLN A 1 432 ? -9.822 12.723 -7.489 1.00 87.12 432 GLN A CA 1
ATOM 3499 C C . GLN A 1 432 ? -10.564 13.848 -8.223 1.00 87.12 432 GLN A C 1
ATOM 3501 O O . GLN A 1 432 ? -10.517 13.903 -9.453 1.00 87.12 432 GLN A O 1
ATOM 3506 N N . GLU A 1 433 ? -11.190 14.777 -7.497 1.00 86.00 433 GLU A N 1
ATOM 3507 C CA . GLU A 1 433 ? -11.920 15.908 -8.085 1.00 86.00 433 GLU A CA 1
ATOM 3508 C C . GLU A 1 433 ? -10.985 16.880 -8.828 1.00 86.00 433 GLU A C 1
ATOM 3510 O O . GLU A 1 433 ? -11.389 17.534 -9.791 1.00 86.00 433 GLU A O 1
ATOM 3515 N N . TYR A 1 434 ? -9.706 16.924 -8.444 1.00 88.44 434 TYR A N 1
ATOM 3516 C CA . TYR A 1 434 ? -8.707 17.839 -9.000 1.00 88.44 434 TYR A CA 1
ATOM 3517 C C . TYR A 1 434 ? -7.838 17.218 -10.104 1.00 88.44 434 TYR A C 1
ATOM 3519 O O . TYR A 1 434 ? -7.074 17.934 -10.753 1.00 88.44 434 TYR A O 1
ATOM 3527 N N . LEU A 1 435 ? -7.967 15.915 -10.385 1.00 89.06 435 LEU A N 1
ATOM 3528 C CA . LEU A 1 435 ? -7.125 15.223 -11.374 1.00 89.06 435 LEU A CA 1
ATOM 3529 C C . LEU A 1 435 ? -7.312 15.752 -12.799 1.00 89.06 435 LEU A C 1
ATOM 3531 O O . LEU A 1 435 ? -6.346 15.864 -13.554 1.00 89.06 435 LEU A O 1
ATOM 3535 N N . THR A 1 436 ? -8.541 16.119 -13.172 1.00 87.25 436 THR A N 1
ATOM 3536 C CA . THR A 1 436 ? -8.819 16.721 -14.489 1.00 87.25 436 THR A CA 1
ATOM 3537 C C . THR A 1 436 ? -8.137 18.083 -14.628 1.00 87.25 436 THR A C 1
ATOM 3539 O O . THR A 1 436 ? -7.568 18.383 -15.677 1.00 87.25 436 THR A O 1
ATOM 3542 N N . ALA A 1 437 ? -8.133 18.876 -13.552 1.00 86.69 437 ALA A N 1
ATOM 3543 C CA . ALA A 1 437 ? -7.446 20.160 -13.524 1.00 86.69 437 ALA A CA 1
ATOM 3544 C C . ALA A 1 437 ? -5.928 19.992 -13.612 1.00 86.69 437 ALA A C 1
ATOM 3546 O O . ALA A 1 437 ? -5.282 20.702 -14.378 1.00 86.69 437 ALA A O 1
ATOM 3547 N N . ALA A 1 438 ? -5.368 19.017 -12.893 1.00 90.88 438 ALA A N 1
ATOM 3548 C CA . ALA A 1 438 ? -3.950 18.691 -12.976 1.00 90.88 438 ALA A CA 1
ATOM 3549 C C . ALA A 1 438 ? -3.545 18.220 -14.386 1.00 90.88 438 ALA A C 1
ATOM 3551 O O . ALA A 1 438 ? -2.530 18.675 -14.904 1.00 90.88 438 ALA A O 1
ATOM 3552 N N . GLU A 1 439 ? -4.355 17.376 -15.043 1.00 91.19 439 GLU A N 1
ATOM 3553 C CA . GLU A 1 439 ? -4.117 16.956 -16.437 1.00 91.19 439 GLU A CA 1
ATOM 3554 C C . GLU A 1 439 ? -4.081 18.156 -17.385 1.00 91.19 439 GLU A C 1
ATOM 3556 O O . GLU A 1 439 ? -3.164 18.267 -18.196 1.00 91.19 439 GLU A O 1
ATOM 3561 N N . TYR A 1 440 ? -5.031 19.081 -17.258 1.00 88.38 440 TYR A N 1
ATOM 3562 C CA . TYR A 1 440 ? -5.069 20.275 -18.096 1.00 88.38 440 TYR A CA 1
ATOM 3563 C C . TYR A 1 440 ? -3.878 21.205 -17.851 1.00 88.38 440 TYR A C 1
ATOM 3565 O O . TYR A 1 440 ? -3.237 21.633 -18.805 1.00 88.38 440 TYR A O 1
ATOM 3573 N N . LEU A 1 441 ? -3.563 21.498 -16.584 1.00 88.44 441 LEU A N 1
ATOM 3574 C CA . LEU A 1 441 ? -2.469 22.404 -16.214 1.00 88.44 441 LEU A CA 1
ATOM 3575 C C . LEU A 1 441 ? -1.097 21.918 -16.687 1.00 88.44 441 LEU A C 1
ATOM 3577 O O . LEU A 1 441 ? -0.174 22.721 -16.741 1.00 88.44 441 LEU A O 1
ATOM 3581 N N . VAL A 1 442 ? -0.959 20.630 -17.002 1.00 92.19 442 VAL A N 1
ATOM 3582 C CA . VAL A 1 442 ? 0.280 20.063 -17.529 1.00 92.19 442 VAL A CA 1
ATOM 3583 C C . VAL A 1 442 ? 0.238 19.912 -19.046 1.00 92.19 442 VAL A C 1
ATOM 3585 O O . VAL A 1 442 ? 1.121 20.410 -19.735 1.00 92.19 442 VAL A O 1
ATOM 3588 N N . PHE A 1 443 ? -0.765 19.218 -19.589 1.00 91.25 443 PHE A N 1
ATOM 3589 C CA . PHE A 1 443 ? -0.765 18.836 -21.006 1.00 91.25 443 PHE A CA 1
ATOM 3590 C C . PHE A 1 443 ? -1.280 19.929 -21.945 1.00 91.25 443 PHE A C 1
ATOM 3592 O O . PHE A 1 443 ? -0.970 19.887 -23.133 1.00 91.25 443 PHE A O 1
ATOM 3599 N N . GLU A 1 444 ? -2.044 20.893 -21.431 1.00 89.19 444 GLU A N 1
ATOM 3600 C CA . GLU A 1 444 ? -2.486 22.077 -22.180 1.00 89.19 444 GLU A CA 1
ATOM 3601 C C . GLU A 1 444 ? -1.646 23.316 -21.815 1.00 89.19 444 GLU A C 1
ATOM 3603 O O . GLU A 1 444 ? -1.972 24.441 -22.202 1.00 89.19 444 GLU A O 1
ATOM 3608 N N . ASP A 1 445 ? -0.552 23.121 -21.069 1.00 88.06 445 ASP A N 1
ATOM 3609 C CA . ASP A 1 445 ? 0.405 24.178 -20.776 1.00 88.06 445 ASP A CA 1
ATOM 3610 C C . ASP A 1 445 ? 1.052 24.705 -22.066 1.00 88.06 445 ASP A C 1
ATOM 3612 O O . ASP A 1 445 ? 1.315 23.967 -23.023 1.00 88.06 445 ASP A O 1
ATOM 3616 N N . THR A 1 446 ? 1.316 26.012 -22.095 1.00 87.94 446 THR A N 1
ATOM 3617 C CA . THR A 1 446 ? 1.864 26.668 -23.287 1.00 87.94 446 THR A CA 1
ATOM 3618 C C . THR A 1 446 ? 3.283 26.188 -23.589 1.00 87.94 446 THR A C 1
ATOM 3620 O O . THR A 1 446 ? 3.607 25.978 -24.757 1.00 87.94 446 THR A O 1
ATOM 3623 N N . GLU A 1 447 ? 4.117 25.983 -22.568 1.00 86.19 447 GLU A N 1
ATOM 3624 C CA . GLU A 1 447 ? 5.479 25.472 -22.725 1.00 86.19 447 GLU A CA 1
ATOM 3625 C C . GLU A 1 447 ? 5.450 23.992 -23.133 1.00 86.19 447 GLU A C 1
ATOM 3627 O O . GLU A 1 447 ? 6.149 23.613 -24.073 1.00 86.19 447 GLU A O 1
ATOM 3632 N N . PHE A 1 448 ? 4.571 23.171 -22.539 1.00 89.56 448 PHE A N 1
ATOM 3633 C CA . PHE A 1 448 ? 4.382 21.775 -22.970 1.00 89.56 448 PHE A CA 1
ATOM 3634 C C . PHE A 1 448 ? 3.991 21.679 -24.452 1.00 89.56 448 PHE A C 1
ATOM 3636 O O . PHE A 1 448 ? 4.604 20.933 -25.220 1.00 89.56 448 PHE A O 1
ATOM 3643 N N . CYS A 1 449 ? 3.006 22.474 -24.883 1.00 88.62 449 CYS A N 1
ATOM 3644 C CA . CYS A 1 449 ? 2.573 22.519 -26.278 1.00 88.62 449 CYS A CA 1
ATOM 3645 C C . CYS A 1 449 ? 3.690 23.016 -27.206 1.00 88.62 449 CYS A C 1
ATOM 3647 O O . CYS A 1 449 ? 3.862 22.485 -28.302 1.00 88.62 449 CYS A O 1
ATOM 3649 N N . GLN A 1 450 ? 4.480 24.005 -26.779 1.00 87.44 450 GLN A N 1
ATOM 3650 C CA . GLN A 1 450 ? 5.640 24.456 -27.547 1.00 87.44 450 GLN A CA 1
ATOM 3651 C C . GLN A 1 450 ? 6.664 23.333 -27.721 1.00 87.44 450 GLN A C 1
ATOM 3653 O O . GLN A 1 450 ? 7.104 23.104 -28.841 1.00 87.44 450 GLN A O 1
ATOM 3658 N N . LEU A 1 451 ? 7.007 22.588 -26.669 1.00 87.62 451 LEU A N 1
ATOM 3659 C CA . LEU A 1 451 ? 7.936 21.455 -26.777 1.00 87.62 451 LEU A CA 1
ATOM 3660 C C . LEU A 1 451 ? 7.402 20.330 -27.678 1.00 87.62 451 LEU A C 1
ATOM 3662 O O . LEU A 1 451 ? 8.185 19.650 -28.345 1.00 87.62 451 LEU A O 1
ATOM 3666 N N . LEU A 1 452 ? 6.081 20.138 -27.699 1.00 87.06 452 LEU A N 1
ATOM 3667 C CA . LEU A 1 452 ? 5.419 19.112 -28.501 1.00 87.06 452 LEU A CA 1
ATOM 3668 C C . LEU A 1 452 ? 5.411 19.439 -30.004 1.00 87.06 452 LEU A C 1
ATOM 3670 O O . LEU A 1 452 ? 5.519 18.525 -30.819 1.00 87.06 452 LEU A O 1
ATOM 3674 N N . TYR A 1 453 ? 5.269 20.718 -30.371 1.00 83.00 453 TYR A N 1
ATOM 3675 C CA . TYR A 1 453 ? 5.099 21.152 -31.767 1.00 83.00 453 TYR A CA 1
ATOM 3676 C C . TYR A 1 453 ? 6.286 21.941 -32.348 1.00 83.00 453 TYR A C 1
ATOM 3678 O O . TYR A 1 453 ? 6.261 22.278 -33.531 1.00 83.00 453 TYR A O 1
ATOM 3686 N N . SER A 1 454 ? 7.305 22.279 -31.555 1.00 73.31 454 SER A N 1
ATOM 3687 C CA . SER A 1 454 ? 8.460 23.059 -32.021 1.00 73.31 454 SER A CA 1
ATOM 3688 C C . SER A 1 454 ? 9.445 22.207 -32.827 1.00 73.31 454 SER A C 1
ATOM 3690 O O . SER A 1 454 ? 9.778 21.091 -32.444 1.00 73.31 454 SER A O 1
ATOM 3692 N N . GLU A 1 455 ? 9.965 22.763 -33.926 1.00 58.59 455 GLU A N 1
ATOM 3693 C CA . GLU A 1 455 ? 10.942 22.113 -34.822 1.00 58.59 455 GLU A CA 1
ATOM 3694 C C . GLU A 1 455 ? 12.413 22.276 -34.363 1.00 58.59 455 GLU A C 1
ATOM 3696 O O . GLU A 1 455 ? 13.347 21.987 -35.112 1.00 58.59 455 GLU A O 1
ATOM 3701 N N . GLY A 1 456 ? 12.651 22.763 -33.140 1.00 63.97 456 GLY A N 1
ATOM 3702 C CA . GLY A 1 456 ? 13.992 22.990 -32.584 1.00 63.97 456 GLY A CA 1
ATOM 3703 C C . GLY A 1 456 ? 14.439 21.929 -31.574 1.00 63.97 456 GLY A C 1
ATOM 3704 O O . GLY A 1 456 ? 13.629 21.166 -31.067 1.00 63.97 456 GLY A O 1
ATOM 3705 N N . ASN A 1 457 ? 15.733 21.936 -31.227 1.00 68.19 457 ASN A N 1
ATOM 3706 C CA . ASN A 1 457 ? 16.264 21.225 -30.056 1.00 68.19 457 ASN A CA 1
ATOM 3707 C C . ASN A 1 457 ? 16.310 22.208 -28.871 1.00 68.19 457 ASN A C 1
ATOM 3709 O O . ASN A 1 457 ? 17.315 22.916 -28.732 1.00 68.19 457 ASN A O 1
ATOM 3713 N N . PRO A 1 458 ? 15.234 22.343 -28.073 1.00 75.38 458 PRO A N 1
ATOM 3714 C CA . PRO A 1 458 ? 15.215 23.248 -26.931 1.00 75.38 458 PRO A CA 1
ATOM 3715 C C . PRO A 1 458 ? 16.287 22.861 -25.898 1.00 75.38 458 PRO A C 1
ATOM 3717 O O . PRO A 1 458 ? 16.594 21.676 -25.737 1.00 75.38 458 PRO A O 1
ATOM 3720 N N . PRO A 1 459 ? 16.874 23.842 -25.187 1.00 69.50 459 PRO A N 1
ATOM 3721 C CA . PRO A 1 459 ? 17.777 23.548 -24.084 1.00 69.50 459 PRO A CA 1
ATOM 3722 C C . PRO A 1 459 ? 17.022 22.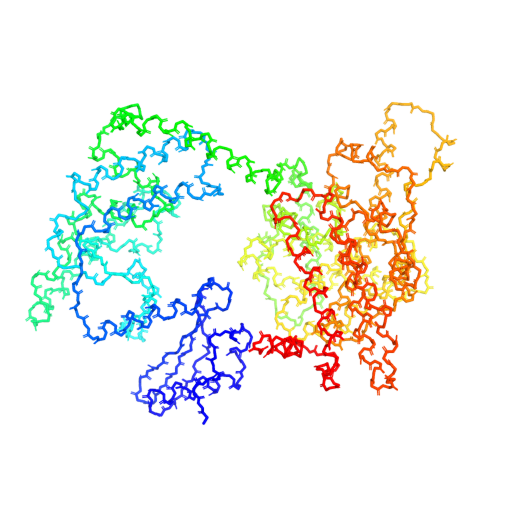816 -22.970 1.00 69.50 459 PRO A C 1
ATOM 3724 O O . PRO A 1 459 ? 15.850 23.084 -22.719 1.00 69.50 459 PRO A O 1
ATOM 3727 N N . ARG A 1 460 ? 17.713 21.917 -22.266 1.00 76.44 460 ARG A N 1
ATOM 3728 C CA . ARG A 1 460 ? 17.166 21.224 -21.094 1.00 76.44 460 ARG A CA 1
ATOM 3729 C C . ARG A 1 460 ? 17.159 22.193 -19.910 1.00 76.44 460 ARG A C 1
ATOM 3731 O O . ARG A 1 460 ? 18.157 22.315 -19.207 1.00 76.44 460 ARG A O 1
ATOM 3738 N N . SER A 1 461 ? 16.074 22.947 -19.740 1.00 75.75 461 SER A N 1
ATOM 3739 C CA . SER A 1 461 ? 15.926 23.869 -18.609 1.00 75.75 461 SER A CA 1
ATOM 3740 C C . SER A 1 461 ? 15.243 23.197 -17.418 1.00 75.75 461 SER A C 1
ATOM 3742 O O . SER A 1 461 ? 14.514 22.216 -17.570 1.00 75.75 461 SER A O 1
ATOM 3744 N N . ARG A 1 462 ? 15.413 23.779 -16.226 1.00 74.19 462 ARG A N 1
ATOM 3745 C CA . ARG A 1 462 ? 14.691 23.363 -15.016 1.00 74.19 462 ARG A CA 1
ATOM 3746 C C . ARG A 1 462 ? 13.168 23.377 -15.207 1.00 74.19 462 ARG A C 1
ATOM 3748 O O . ARG A 1 462 ? 12.507 22.460 -14.738 1.00 74.19 462 ARG A O 1
ATOM 3755 N N . SER A 1 463 ? 12.628 24.360 -15.937 1.00 79.62 463 SER A N 1
ATOM 3756 C CA . SER A 1 463 ? 11.187 24.434 -16.235 1.00 79.62 463 SER A CA 1
ATOM 3757 C C . SER A 1 463 ? 10.720 23.197 -17.002 1.00 79.62 463 SER A C 1
ATOM 3759 O O . SER A 1 463 ? 9.730 22.570 -16.638 1.00 79.62 463 SER A O 1
ATOM 3761 N N . ASN A 1 464 ? 11.491 22.772 -18.011 1.00 83.31 464 ASN A N 1
ATOM 3762 C CA . ASN A 1 464 ? 11.152 21.601 -18.824 1.00 83.31 464 ASN A CA 1
ATOM 3763 C C . ASN A 1 464 ? 11.213 20.300 -18.015 1.00 83.31 464 ASN A C 1
ATOM 3765 O O . ASN A 1 464 ? 10.367 19.430 -18.200 1.00 83.31 464 ASN A O 1
ATOM 3769 N N . ILE A 1 465 ? 12.185 20.181 -17.107 1.00 83.19 465 ILE A N 1
ATOM 3770 C CA . ILE A 1 465 ? 12.310 19.032 -16.200 1.00 83.19 465 ILE A CA 1
ATOM 3771 C C . ILE A 1 465 ? 11.102 18.958 -15.266 1.00 83.19 465 ILE A C 1
ATOM 3773 O O . ILE A 1 465 ? 10.465 17.912 -15.176 1.00 83.19 465 ILE A O 1
ATOM 3777 N N . GLU A 1 466 ? 10.751 20.068 -14.618 1.00 87.25 466 GLU A N 1
ATOM 3778 C CA . GLU A 1 466 ? 9.592 20.132 -13.726 1.00 87.25 466 GLU A CA 1
ATOM 3779 C C . GLU A 1 466 ? 8.285 19.814 -14.481 1.00 87.25 466 GLU A C 1
ATOM 3781 O O . GLU A 1 466 ? 7.455 19.040 -14.005 1.00 87.25 466 GLU A O 1
ATOM 3786 N N . LEU A 1 467 ? 8.125 20.304 -15.712 1.00 88.69 467 LEU A N 1
ATOM 3787 C CA . LEU A 1 467 ? 6.996 19.943 -16.577 1.00 88.69 467 LEU A CA 1
ATOM 3788 C C . LEU A 1 467 ? 6.918 18.436 -16.870 1.00 88.69 467 LEU A C 1
ATOM 3790 O O . LEU A 1 467 ? 5.834 17.854 -16.790 1.00 88.69 467 LEU A O 1
ATOM 3794 N N . LEU A 1 468 ? 8.047 17.787 -17.176 1.00 90.06 468 LEU A N 1
ATOM 3795 C CA . LEU A 1 468 ? 8.100 16.337 -17.387 1.00 90.06 468 LEU A CA 1
ATOM 3796 C C . LEU A 1 468 ? 7.762 15.556 -16.112 1.00 90.06 468 LEU A C 1
ATOM 3798 O O . LEU A 1 468 ? 6.981 14.607 -16.177 1.00 90.06 468 LEU A O 1
ATOM 3802 N N . GLN A 1 469 ? 8.291 15.971 -14.956 1.00 90.38 469 GLN A N 1
ATOM 3803 C CA . GLN A 1 469 ? 7.975 15.367 -13.656 1.00 90.38 469 GLN A CA 1
ATOM 3804 C C . GLN A 1 469 ? 6.472 15.452 -13.363 1.00 90.38 469 GLN A C 1
ATOM 3806 O O . GLN A 1 469 ? 5.849 14.453 -13.001 1.00 90.38 469 GLN A O 1
ATOM 3811 N N . ALA A 1 470 ? 5.864 16.624 -13.577 1.00 92.88 470 ALA A N 1
ATOM 3812 C CA . ALA A 1 470 ? 4.427 16.806 -13.407 1.00 92.88 470 ALA A CA 1
ATOM 3813 C C . ALA A 1 470 ? 3.621 15.927 -14.377 1.00 92.88 470 ALA A C 1
ATOM 3815 O O . ALA A 1 470 ? 2.654 15.289 -13.964 1.00 92.88 470 ALA A O 1
ATOM 3816 N N . ALA A 1 471 ? 4.031 15.840 -15.647 1.00 93.69 471 ALA A N 1
ATOM 3817 C CA . ALA A 1 471 ? 3.354 15.026 -16.660 1.00 93.69 471 ALA A CA 1
ATOM 3818 C C . ALA A 1 471 ? 3.383 13.535 -16.326 1.00 93.69 471 ALA A C 1
ATOM 3820 O O . ALA A 1 471 ? 2.367 12.856 -16.476 1.00 93.69 471 ALA A O 1
ATOM 3821 N N . ILE A 1 472 ? 4.519 13.045 -15.830 1.00 91.00 472 ILE A N 1
ATOM 3822 C CA . ILE A 1 472 ? 4.694 11.673 -15.354 1.00 91.00 472 ILE A CA 1
ATOM 3823 C C . ILE A 1 472 ? 3.738 11.377 -14.192 1.00 91.00 472 ILE A C 1
ATOM 3825 O O . ILE A 1 472 ? 2.927 10.451 -14.282 1.00 91.00 472 ILE A O 1
ATOM 3829 N N . ILE A 1 473 ? 3.775 12.197 -13.134 1.00 91.25 473 ILE A N 1
ATOM 3830 C CA . ILE A 1 473 ? 2.955 11.989 -11.932 1.00 91.25 473 ILE A CA 1
ATOM 3831 C C . ILE A 1 473 ? 1.465 12.062 -12.282 1.00 91.25 473 ILE A C 1
ATOM 3833 O O . ILE A 1 473 ? 0.679 11.215 -11.862 1.00 91.25 473 ILE A O 1
ATOM 3837 N N . VAL A 1 474 ? 1.055 13.041 -13.090 1.00 92.12 474 VAL A N 1
ATOM 3838 C CA . VAL A 1 474 ? -0.350 13.201 -13.485 1.00 92.12 474 VAL A CA 1
ATOM 3839 C C . VAL A 1 474 ? -0.820 12.071 -14.400 1.00 92.12 474 VAL A C 1
ATOM 3841 O O . VAL A 1 474 ? -1.942 11.591 -14.235 1.00 92.12 474 VAL A O 1
ATOM 3844 N N . ALA A 1 475 ? 0.020 11.597 -15.326 1.00 90.19 475 ALA A N 1
ATOM 3845 C CA . ALA A 1 475 ? -0.303 10.430 -16.141 1.00 90.19 475 ALA A CA 1
ATOM 3846 C C . ALA A 1 475 ? -0.504 9.182 -15.271 1.00 90.19 475 ALA A C 1
ATOM 3848 O O . ALA A 1 475 ? -1.458 8.438 -15.501 1.00 90.19 475 ALA A O 1
ATOM 3849 N N . TYR A 1 476 ? 0.335 8.988 -14.249 1.00 87.62 476 TYR A N 1
ATOM 3850 C CA . TYR A 1 476 ? 0.187 7.909 -13.273 1.00 87.62 476 TYR A CA 1
ATOM 3851 C C . TYR A 1 476 ? -1.116 8.030 -12.467 1.00 87.62 476 TYR A C 1
ATOM 3853 O O . TYR A 1 476 ? -1.900 7.079 -12.415 1.00 87.62 476 TYR A O 1
ATOM 3861 N N . LEU A 1 477 ? -1.398 9.214 -11.914 1.00 88.94 477 LEU A N 1
ATOM 3862 C CA . LEU A 1 477 ? -2.622 9.496 -11.158 1.00 88.94 477 LEU A CA 1
ATOM 3863 C C . LEU A 1 477 ? -3.888 9.221 -11.980 1.00 88.94 477 LEU A C 1
ATOM 3865 O O . LEU A 1 477 ? -4.800 8.541 -11.516 1.00 88.94 477 LEU A O 1
ATOM 3869 N N . GLN A 1 478 ? -3.931 9.710 -13.221 1.00 87.56 478 GLN A N 1
ATOM 3870 C CA . GLN A 1 478 ? -5.064 9.497 -14.123 1.00 87.56 478 GLN A CA 1
ATOM 3871 C C . GLN A 1 478 ? -5.173 8.043 -14.587 1.00 87.56 478 GLN A C 1
ATOM 3873 O O . GLN A 1 478 ? -6.272 7.517 -14.753 1.00 87.56 478 GLN A O 1
ATOM 3878 N N . TYR A 1 479 ? -4.049 7.357 -14.776 1.00 81.12 479 TYR A N 1
ATOM 3879 C CA . TYR A 1 479 ? -4.043 5.938 -15.111 1.00 81.12 479 TYR A CA 1
ATOM 3880 C C . TYR A 1 479 ? -4.569 5.062 -13.956 1.00 81.12 479 TYR A C 1
ATOM 3882 O O . TYR A 1 479 ? -5.209 4.034 -14.204 1.00 81.12 479 TYR A O 1
ATOM 3890 N N . ALA A 1 480 ? -4.366 5.481 -12.704 1.00 78.12 480 ALA A N 1
ATOM 3891 C CA . ALA A 1 480 ? -4.926 4.821 -11.528 1.00 78.12 480 ALA A CA 1
ATOM 3892 C C . ALA A 1 480 ? -6.459 4.982 -11.400 1.00 78.12 480 ALA A C 1
ATOM 3894 O O . ALA A 1 480 ? -7.086 4.221 -10.662 1.00 78.12 480 ALA A O 1
ATOM 3895 N N . CYS A 1 481 ? -7.089 5.912 -12.131 1.00 76.25 481 CYS A N 1
ATOM 3896 C CA . CYS A 1 481 ? -8.544 6.098 -12.138 1.00 76.25 481 CYS A CA 1
ATOM 3897 C C . CYS A 1 481 ? -9.276 4.924 -12.804 1.00 76.25 481 CYS A C 1
ATOM 3899 O O . CYS A 1 481 ? -8.903 4.486 -13.884 1.00 76.25 481 CYS A O 1
ATOM 3901 N N . ASP A 1 482 ? -10.401 4.473 -12.242 1.00 69.81 482 ASP A N 1
ATOM 3902 C CA . ASP A 1 482 ? -11.149 3.291 -12.719 1.00 69.81 482 ASP A CA 1
ATOM 3903 C C . ASP A 1 482 ? -11.920 3.491 -14.046 1.00 69.81 482 ASP A C 1
ATOM 3905 O O . ASP A 1 482 ? -12.570 2.566 -14.534 1.00 69.81 482 ASP A O 1
ATOM 3909 N N . GLN A 1 483 ? -11.835 4.671 -14.667 1.00 80.81 483 GLN A N 1
ATOM 3910 C CA . GLN A 1 483 ? -12.545 4.993 -15.908 1.00 80.81 483 GLN A CA 1
ATOM 3911 C C . GLN A 1 483 ? -11.739 4.576 -17.143 1.00 80.81 483 GLN A C 1
ATOM 3913 O O . GLN A 1 483 ? -10.617 5.038 -17.368 1.00 80.81 483 GLN A O 1
ATOM 3918 N N . VAL A 1 484 ? -12.333 3.723 -17.980 1.00 85.25 484 VAL A N 1
ATOM 3919 C CA . VAL A 1 484 ? -11.683 3.171 -19.179 1.00 85.25 484 VAL A CA 1
ATOM 3920 C C . VAL A 1 484 ? -11.314 4.274 -20.171 1.00 85.25 484 VAL A C 1
ATOM 3922 O O . VAL A 1 484 ? -10.246 4.225 -20.775 1.00 85.25 484 VAL A O 1
ATOM 3925 N N . GLU A 1 485 ? -12.156 5.295 -20.309 1.00 87.00 485 GLU A N 1
ATOM 3926 C CA . GLU A 1 485 ? -11.944 6.436 -21.199 1.00 87.00 485 GLU A CA 1
ATOM 3927 C C . GLU A 1 485 ? -10.692 7.224 -20.810 1.00 87.00 485 GLU A C 1
ATOM 3929 O O . GLU A 1 485 ? -9.923 7.625 -21.685 1.00 87.00 485 GLU A O 1
ATOM 3934 N N . ILE A 1 486 ? -10.464 7.406 -19.504 1.00 86.31 486 ILE A N 1
ATOM 3935 C CA . ILE A 1 486 ? -9.279 8.083 -18.970 1.00 86.31 486 ILE A CA 1
ATOM 3936 C C . ILE A 1 486 ? -8.042 7.224 -19.222 1.00 86.31 486 ILE A C 1
ATOM 3938 O O . ILE A 1 486 ? -7.094 7.704 -19.839 1.00 86.31 486 ILE A O 1
ATOM 3942 N N . LYS A 1 487 ? -8.062 5.938 -18.843 1.00 85.31 487 LYS A N 1
ATOM 3943 C CA . LYS A 1 487 ? -6.928 5.026 -19.086 1.00 85.31 487 LYS A CA 1
ATOM 3944 C C . LYS A 1 487 ? -6.562 4.964 -20.567 1.00 85.31 487 LYS A C 1
ATOM 3946 O O . LYS A 1 487 ? -5.385 5.025 -20.916 1.00 85.31 487 LYS A O 1
ATOM 3951 N N . ARG A 1 488 ? -7.565 4.893 -21.448 1.00 87.06 488 ARG A N 1
ATOM 3952 C CA . ARG A 1 488 ? -7.363 4.911 -22.898 1.00 87.06 488 ARG A CA 1
ATOM 3953 C C . ARG A 1 488 ? -6.760 6.241 -23.348 1.00 87.06 488 ARG A C 1
ATOM 3955 O O . ARG A 1 488 ? -5.748 6.210 -24.035 1.00 87.06 488 ARG A O 1
ATOM 3962 N N . ARG A 1 489 ? -7.301 7.388 -22.912 1.00 90.19 489 ARG A N 1
ATOM 3963 C CA . ARG A 1 489 ? -6.760 8.726 -23.223 1.00 90.19 489 ARG A CA 1
ATOM 3964 C C . ARG A 1 489 ? -5.302 8.874 -22.783 1.00 90.19 489 ARG A C 1
ATOM 3966 O O . ARG A 1 489 ? -4.494 9.379 -23.563 1.00 90.19 489 ARG A O 1
ATOM 3973 N N . ILE A 1 490 ? -4.948 8.395 -21.589 1.00 90.12 490 ILE A N 1
ATOM 3974 C CA . ILE A 1 490 ? -3.559 8.393 -21.120 1.00 90.12 490 ILE A CA 1
ATOM 3975 C C . ILE A 1 490 ? -2.677 7.575 -22.064 1.00 90.12 490 ILE A C 1
ATOM 3977 O O . ILE A 1 490 ? -1.693 8.109 -22.568 1.00 90.12 490 ILE A O 1
ATOM 3981 N N . ARG A 1 491 ? -3.055 6.333 -22.394 1.00 88.69 491 ARG A N 1
ATOM 3982 C CA . ARG A 1 491 ? -2.251 5.468 -23.277 1.00 88.69 491 ARG A CA 1
ATOM 3983 C C . ARG A 1 491 ? -2.155 5.969 -24.721 1.00 88.69 491 ARG A C 1
ATOM 3985 O O . ARG A 1 491 ? -1.115 5.801 -25.343 1.00 88.69 491 ARG A O 1
ATOM 3992 N N . THR A 1 492 ? -3.225 6.534 -25.283 1.00 88.12 492 THR A N 1
ATOM 3993 C CA . THR A 1 492 ? -3.300 6.834 -26.727 1.00 88.12 492 THR A CA 1
ATOM 3994 C C . THR A 1 492 ? -3.034 8.291 -27.083 1.00 88.12 492 THR A C 1
ATOM 3996 O O . THR A 1 492 ? -2.801 8.579 -28.251 1.00 88.12 492 THR A O 1
ATOM 3999 N N . GLN A 1 493 ? -3.131 9.218 -26.126 1.00 90.75 493 GLN A N 1
ATOM 4000 C CA . GLN A 1 493 ? -2.945 10.653 -26.372 1.00 90.75 493 GLN A CA 1
ATOM 4001 C C . GLN A 1 493 ? -1.845 11.227 -25.480 1.00 90.75 493 GLN A C 1
ATOM 4003 O O . GLN A 1 493 ? -0.834 11.691 -25.994 1.00 90.75 493 GLN A O 1
ATOM 4008 N N . ARG A 1 494 ? -2.000 11.156 -24.151 1.00 92.81 494 ARG A N 1
ATOM 4009 C CA . ARG A 1 494 ? -1.104 11.871 -23.223 1.00 92.81 494 ARG A CA 1
ATOM 4010 C C . ARG A 1 494 ? 0.294 11.263 -23.143 1.00 92.81 494 ARG A C 1
ATOM 4012 O O . ARG A 1 494 ? 1.277 11.992 -23.219 1.00 92.81 494 ARG A O 1
ATOM 4019 N N . PHE A 1 495 ? 0.394 9.940 -23.049 1.00 92.81 495 PHE A N 1
ATOM 4020 C CA . PHE A 1 495 ? 1.680 9.253 -22.999 1.00 92.81 495 PHE A CA 1
ATOM 4021 C C . PHE A 1 495 ? 2.480 9.400 -24.309 1.00 92.81 495 PHE A C 1
ATOM 4023 O O . PHE A 1 495 ? 3.642 9.790 -24.233 1.00 92.81 495 PHE A O 1
ATOM 4030 N N . PRO A 1 496 ? 1.893 9.233 -25.513 1.00 93.62 496 PRO A N 1
ATOM 4031 C CA . PRO A 1 496 ? 2.586 9.566 -26.759 1.00 93.62 496 PRO A CA 1
ATOM 4032 C C . PRO A 1 496 ? 3.050 11.027 -26.836 1.00 93.62 496 PRO A C 1
ATOM 4034 O O . PRO A 1 496 ? 4.161 11.282 -27.294 1.00 93.62 496 PRO A O 1
ATOM 4037 N N . SER A 1 497 ? 2.252 11.990 -26.354 1.00 93.94 497 SER A N 1
ATOM 4038 C CA . SER A 1 497 ? 2.690 13.391 -26.262 1.00 93.94 497 SER A CA 1
ATOM 4039 C C . SER A 1 497 ? 3.906 13.555 -25.346 1.00 93.94 497 SER A C 1
ATOM 4041 O O . SER A 1 497 ? 4.852 14.244 -25.718 1.00 93.94 497 SER A O 1
ATOM 4043 N N . LEU A 1 498 ? 3.918 12.888 -24.188 1.00 93.88 498 LEU A N 1
ATOM 4044 C CA . LEU A 1 498 ? 5.063 12.877 -23.274 1.00 93.88 498 LEU A CA 1
ATOM 4045 C C . LEU A 1 498 ? 6.317 12.297 -23.945 1.00 93.88 498 LEU A C 1
ATOM 4047 O O . LEU A 1 498 ? 7.383 12.905 -23.876 1.00 93.88 498 LEU A O 1
ATOM 4051 N N . VAL A 1 499 ? 6.187 11.171 -24.652 1.00 93.12 499 VAL A N 1
ATOM 4052 C CA . VAL A 1 499 ? 7.289 10.555 -25.411 1.00 93.12 499 VAL A CA 1
ATOM 4053 C C . VAL A 1 499 ? 7.823 11.501 -26.495 1.00 93.12 499 VAL A C 1
ATOM 4055 O O . VAL A 1 499 ? 9.036 11.608 -26.677 1.00 93.12 499 VAL A O 1
ATOM 4058 N N . SER A 1 500 ? 6.952 12.226 -27.200 1.00 91.88 500 SER A N 1
ATOM 4059 C CA . SER A 1 500 ? 7.381 13.227 -28.184 1.00 91.88 500 SER A CA 1
ATOM 4060 C C . SER A 1 500 ? 8.180 14.362 -27.542 1.00 91.88 500 SER A C 1
ATOM 4062 O O . SER A 1 500 ? 9.239 14.708 -28.055 1.00 91.88 500 SER A O 1
ATOM 4064 N N . VAL A 1 501 ? 7.742 14.891 -26.395 1.00 91.00 501 VAL A N 1
ATOM 4065 C CA . VAL A 1 501 ? 8.483 15.937 -25.664 1.00 91.00 501 VAL A CA 1
ATOM 4066 C C . VAL A 1 501 ? 9.848 15.424 -25.188 1.00 91.00 501 VAL A C 1
ATOM 4068 O O . VAL A 1 501 ? 10.859 16.109 -25.337 1.00 91.00 501 VAL A O 1
ATOM 4071 N N . VAL A 1 502 ? 9.899 14.192 -24.677 1.00 90.94 502 VAL A N 1
ATOM 4072 C CA . VAL A 1 502 ? 11.137 13.497 -24.289 1.00 90.94 502 VAL A CA 1
ATOM 4073 C C . VAL A 1 502 ? 12.135 13.415 -25.455 1.00 90.94 502 VAL A C 1
ATOM 4075 O O . VAL A 1 502 ? 13.329 13.669 -25.269 1.00 90.94 502 VAL A O 1
ATOM 4078 N N . ARG A 1 503 ? 11.651 13.117 -26.669 1.00 89.75 503 ARG A N 1
ATOM 4079 C CA . ARG A 1 503 ? 12.461 13.108 -27.899 1.00 89.75 503 ARG A CA 1
ATOM 4080 C C . ARG A 1 503 ? 12.906 14.509 -28.312 1.00 89.75 503 ARG A C 1
ATOM 4082 O O . ARG A 1 503 ? 14.080 14.683 -28.628 1.00 89.75 503 ARG A O 1
ATOM 4089 N N . SER A 1 504 ? 12.023 15.509 -28.253 1.00 88.69 504 SER A N 1
ATOM 4090 C CA . SER A 1 504 ? 12.364 16.911 -28.546 1.00 88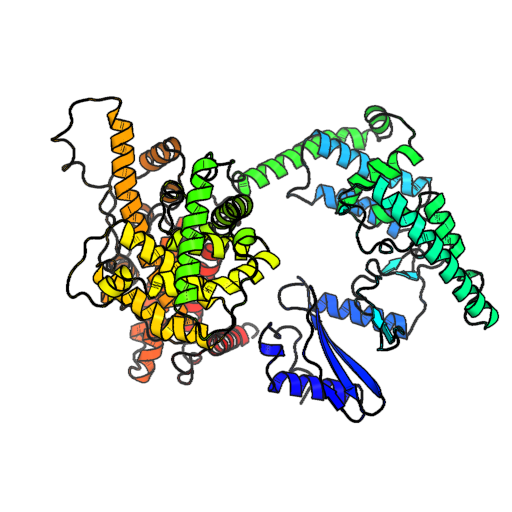.69 504 SER A CA 1
ATOM 4091 C C . SER A 1 504 ? 13.489 17.430 -27.641 1.00 88.69 504 SER A C 1
ATOM 4093 O O . SER A 1 504 ? 14.367 18.163 -28.087 1.00 88.69 504 SER A O 1
ATOM 4095 N N . LEU A 1 505 ? 13.513 16.996 -26.376 1.00 86.38 505 LEU A N 1
ATOM 4096 C CA . LEU A 1 505 ? 14.559 17.327 -25.397 1.00 86.38 505 LEU A CA 1
ATOM 4097 C C . LEU A 1 505 ? 15.817 16.442 -25.505 1.00 86.38 505 LEU A C 1
ATOM 4099 O O . LEU A 1 505 ? 16.765 16.604 -24.724 1.00 86.38 505 LEU A O 1
ATOM 4103 N N . LYS A 1 506 ? 15.840 15.504 -26.463 1.00 86.75 506 LYS A N 1
ATOM 4104 C CA . LYS A 1 506 ? 16.910 14.519 -26.677 1.00 86.75 506 LYS A CA 1
ATOM 4105 C C . LYS A 1 506 ? 17.277 13.750 -25.413 1.00 86.75 506 LYS A C 1
ATOM 4107 O O . LYS A 1 506 ? 18.458 13.529 -25.144 1.00 86.75 506 LYS A O 1
ATOM 4112 N N . LEU A 1 507 ? 16.291 13.385 -24.596 1.00 86.75 507 LEU A N 1
ATOM 4113 C CA . LEU A 1 507 ? 16.563 12.606 -23.384 1.00 86.75 507 LEU A CA 1
ATOM 4114 C C . LEU A 1 507 ? 16.877 11.142 -23.698 1.00 86.75 507 LEU A C 1
ATOM 4116 O O . LEU A 1 507 ? 17.522 10.478 -22.904 1.00 86.75 507 LEU A O 1
ATOM 4120 N N . THR A 1 508 ? 16.513 10.666 -24.890 1.00 87.94 508 THR A N 1
ATOM 4121 C CA . THR A 1 508 ? 16.879 9.343 -25.420 1.00 87.94 508 THR A CA 1
ATOM 4122 C C . THR A 1 508 ? 18.386 9.160 -25.630 1.00 87.94 508 THR A C 1
ATOM 4124 O O . THR A 1 508 ? 18.849 8.034 -25.753 1.00 87.94 508 THR A O 1
ATOM 4127 N N . GLU A 1 509 ? 19.148 10.256 -25.661 1.00 85.25 509 GLU A N 1
ATOM 4128 C CA . GLU A 1 509 ? 20.609 10.293 -25.822 1.00 85.25 509 GLU A CA 1
ATOM 4129 C C . GLU A 1 509 ? 21.299 10.938 -24.600 1.00 85.25 509 GLU A C 1
ATOM 4131 O O . GLU A 1 509 ? 22.473 11.299 -24.667 1.00 85.25 509 GLU A O 1
ATOM 4136 N N . ALA A 1 510 ? 20.570 11.180 -23.501 1.00 77.31 510 ALA A N 1
ATOM 4137 C CA . ALA A 1 510 ? 21.135 11.799 -22.303 1.00 77.31 510 ALA A CA 1
ATOM 4138 C C . ALA A 1 510 ? 22.027 10.800 -21.557 1.00 77.31 510 ALA A C 1
ATOM 4140 O O . ALA A 1 510 ? 21.598 9.690 -21.285 1.00 77.31 510 ALA A O 1
ATOM 4141 N N . ILE A 1 511 ? 23.267 11.181 -21.254 1.00 69.88 511 ILE A N 1
ATOM 4142 C CA . ILE A 1 511 ? 24.203 10.354 -20.489 1.00 69.88 511 ILE A CA 1
ATOM 4143 C C . ILE A 1 511 ? 24.791 11.222 -19.377 1.00 69.88 511 ILE A C 1
ATOM 4145 O O . ILE A 1 511 ? 25.233 12.346 -19.636 1.00 69.88 511 ILE A O 1
ATOM 4149 N N . ASN A 1 512 ? 24.806 10.700 -18.150 1.00 65.06 512 ASN A N 1
ATOM 4150 C CA . ASN A 1 512 ? 25.439 11.342 -17.005 1.00 65.06 512 ASN A CA 1
ATOM 4151 C C . ASN A 1 512 ? 26.976 11.353 -17.114 1.00 65.06 512 ASN A C 1
ATOM 4153 O O . ASN A 1 512 ? 27.667 10.444 -16.661 1.00 65.06 512 ASN A O 1
ATOM 4157 N N . ASP A 1 513 ? 27.528 12.400 -17.731 1.00 55.50 513 ASP A N 1
ATOM 4158 C CA . ASP A 1 513 ? 28.979 12.607 -17.893 1.00 55.50 513 ASP A CA 1
ATOM 4159 C C . ASP A 1 513 ? 29.600 13.484 -16.775 1.00 55.50 513 ASP A C 1
ATOM 4161 O O . ASP A 1 513 ? 30.811 13.732 -16.762 1.00 55.50 513 ASP A O 1
ATOM 4165 N N . THR A 1 514 ? 28.792 13.956 -15.819 1.00 49.84 514 THR A N 1
ATOM 4166 C CA . THR A 1 514 ? 29.129 15.046 -14.880 1.00 49.84 514 THR A CA 1
ATOM 4167 C C . THR A 1 514 ? 30.237 14.719 -13.872 1.00 49.84 514 THR A C 1
ATOM 4169 O O . THR A 1 514 ? 30.933 15.620 -13.410 1.00 49.84 514 THR A O 1
ATOM 4172 N N . LEU A 1 515 ? 30.485 13.440 -13.575 1.00 48.72 515 LEU A N 1
ATOM 4173 C CA . LEU A 1 515 ? 31.553 13.014 -12.655 1.00 48.72 515 LEU A CA 1
ATOM 4174 C C . LEU A 1 515 ? 32.965 13.024 -13.283 1.00 48.72 515 LEU A C 1
ATOM 4176 O O . LEU A 1 515 ? 33.937 12.705 -12.602 1.00 48.72 515 LEU A O 1
ATOM 4180 N N . ARG A 1 516 ? 33.113 13.368 -14.573 1.00 48.12 516 ARG A N 1
ATOM 4181 C CA . ARG A 1 516 ? 34.379 13.201 -15.319 1.00 48.12 516 ARG A CA 1
ATOM 4182 C C . ARG A 1 516 ? 35.166 14.480 -15.618 1.00 48.12 516 ARG A C 1
ATOM 4184 O O . ARG A 1 516 ? 36.334 14.378 -15.990 1.00 48.12 516 ARG A O 1
ATOM 4191 N N . SER A 1 517 ? 34.590 15.678 -15.507 1.00 45.00 517 SER A N 1
ATOM 4192 C CA . SER A 1 517 ? 35.274 16.891 -15.984 1.00 45.00 517 SER A CA 1
ATOM 4193 C C . SER A 1 517 ? 36.223 17.499 -14.939 1.00 45.00 517 SER A C 1
ATOM 4195 O O . SER A 1 517 ? 35.970 18.586 -14.422 1.00 45.00 517 SER A O 1
ATOM 4197 N N . GLU A 1 518 ? 37.358 16.851 -14.661 1.00 42.84 518 GLU A N 1
ATOM 4198 C CA . GLU A 1 518 ? 38.464 17.510 -13.937 1.00 42.84 518 GLU A CA 1
ATOM 4199 C C . GLU A 1 518 ? 39.026 18.711 -14.736 1.00 42.84 518 GLU A C 1
ATOM 4201 O O . GLU A 1 518 ? 39.507 19.686 -14.160 1.00 42.84 518 GLU A O 1
ATOM 4206 N N . GLU A 1 519 ? 38.924 18.683 -16.070 1.00 37.97 519 GLU A N 1
ATOM 4207 C CA . GLU A 1 519 ? 39.635 19.610 -16.964 1.00 37.97 519 GLU A CA 1
ATOM 4208 C C . GLU A 1 519 ? 38.916 20.952 -17.217 1.00 37.97 519 GLU A C 1
ATOM 4210 O O . GLU A 1 519 ? 39.572 21.947 -17.521 1.00 37.97 519 GLU A O 1
ATOM 4215 N N . PHE A 1 520 ? 37.588 21.034 -17.051 1.00 35.03 520 PHE A N 1
ATOM 4216 C CA . PHE A 1 520 ? 36.831 22.262 -17.359 1.00 35.03 520 PHE A CA 1
ATOM 4217 C C . PHE A 1 520 ? 36.838 23.300 -16.222 1.00 35.03 520 PHE A C 1
ATOM 4219 O O . PHE A 1 520 ? 36.552 24.472 -16.462 1.00 35.03 520 PHE A O 1
ATOM 4226 N N . VAL A 1 521 ? 37.182 22.916 -14.984 1.00 39.84 521 VAL A N 1
ATOM 4227 C CA . VAL A 1 521 ? 36.880 23.765 -13.812 1.00 39.84 521 VAL A CA 1
ATOM 4228 C C . VAL A 1 521 ? 38.105 24.357 -13.107 1.00 39.84 521 VAL A C 1
ATOM 4230 O O . VAL A 1 521 ? 37.989 25.318 -12.347 1.00 39.84 521 VAL A O 1
ATOM 4233 N N . LEU A 1 522 ? 39.311 23.872 -13.409 1.00 35.81 522 LEU A N 1
ATOM 4234 C CA . LEU A 1 522 ? 40.534 24.310 -12.724 1.00 35.81 522 LEU A CA 1
ATOM 4235 C C . LEU A 1 522 ? 41.054 25.694 -13.145 1.00 35.81 522 LEU A C 1
ATOM 4237 O O . LEU A 1 522 ? 41.934 26.235 -12.476 1.00 35.81 522 LEU A O 1
ATOM 4241 N N . GLN A 1 523 ? 40.540 26.294 -14.222 1.00 34.97 523 GLN A N 1
ATOM 4242 C CA . GLN A 1 523 ? 41.190 27.465 -14.819 1.00 34.97 523 GLN A CA 1
ATOM 4243 C C . GLN A 1 523 ? 40.665 28.829 -14.344 1.00 34.97 523 GLN A C 1
ATOM 4245 O O . GLN A 1 523 ? 41.273 29.835 -14.699 1.00 34.97 523 GLN A O 1
ATOM 4250 N N . ASN A 1 524 ? 39.601 28.893 -13.526 1.00 34.91 524 ASN A N 1
ATOM 4251 C CA . ASN A 1 524 ? 38.922 30.173 -13.266 1.00 34.91 524 ASN A CA 1
ATOM 4252 C C . ASN A 1 524 ? 38.645 30.599 -11.819 1.00 34.91 524 ASN A C 1
ATOM 4254 O O . ASN A 1 524 ? 38.094 31.685 -11.666 1.00 34.91 524 ASN A O 1
ATOM 4258 N N . PHE A 1 525 ? 39.024 29.879 -10.756 1.00 36.34 525 PHE A N 1
ATOM 4259 C CA . PHE A 1 525 ? 38.703 30.372 -9.404 1.00 36.34 525 PHE A CA 1
ATOM 4260 C C . PHE A 1 525 ? 39.813 30.141 -8.372 1.00 36.34 525 PHE A C 1
ATOM 4262 O O . PHE A 1 525 ? 40.122 29.022 -7.972 1.00 36.34 525 PHE A O 1
ATOM 4269 N N . VAL A 1 526 ? 40.411 31.256 -7.940 1.00 35.38 526 VAL A N 1
ATOM 4270 C CA . VAL A 1 526 ? 41.389 31.369 -6.852 1.00 35.38 526 VAL A CA 1
ATOM 4271 C C . VAL A 1 526 ? 40.639 31.848 -5.606 1.00 35.38 526 VAL A C 1
ATOM 4273 O O . VAL A 1 526 ? 40.364 33.034 -5.510 1.00 35.38 526 VAL A O 1
ATOM 4276 N N . ASP A 1 527 ? 40.256 30.932 -4.710 1.00 33.56 527 ASP A N 1
ATOM 4277 C CA . ASP A 1 527 ? 40.216 31.109 -3.240 1.00 33.56 527 ASP A CA 1
ATOM 4278 C C . ASP A 1 527 ? 39.649 29.842 -2.564 1.00 33.56 527 ASP A C 1
ATOM 4280 O O . ASP A 1 527 ? 38.633 29.293 -2.979 1.00 33.56 527 ASP A O 1
ATOM 4284 N N . LYS A 1 528 ? 40.358 29.312 -1.556 1.00 36.56 528 LYS A N 1
ATOM 4285 C CA . LYS A 1 528 ? 40.440 27.857 -1.293 1.00 36.56 528 LYS A CA 1
ATOM 4286 C C . LYS A 1 528 ? 39.555 27.248 -0.191 1.00 36.56 528 LYS A C 1
ATOM 4288 O O . LYS A 1 528 ? 39.662 26.045 0.004 1.00 36.56 528 LYS A O 1
ATOM 4293 N N . GLU A 1 529 ? 38.683 27.981 0.506 1.00 33.25 529 GLU A N 1
ATOM 4294 C CA . GLU A 1 529 ? 37.989 27.394 1.682 1.00 33.25 529 GLU A CA 1
ATOM 4295 C C . GLU A 1 529 ? 36.458 27.555 1.697 1.00 33.25 529 GLU A C 1
ATOM 4297 O O . GLU A 1 529 ? 35.745 26.597 1.985 1.00 33.25 529 GLU A O 1
ATOM 4302 N N . THR A 1 530 ? 35.910 28.697 1.272 1.00 30.39 530 THR A N 1
ATOM 4303 C CA . THR A 1 530 ? 34.445 28.883 1.146 1.00 30.39 530 THR A CA 1
ATOM 4304 C C . THR A 1 530 ? 33.885 28.279 -0.150 1.00 30.39 530 THR A C 1
ATOM 4306 O O . THR A 1 530 ? 32.709 27.934 -0.233 1.00 30.39 530 THR A O 1
ATOM 4309 N N . LEU A 1 531 ? 34.737 28.104 -1.165 1.00 35.53 531 LEU A N 1
ATOM 4310 C CA . LEU A 1 531 ? 34.351 27.626 -2.492 1.00 35.53 531 LEU A CA 1
ATOM 4311 C C . LEU A 1 531 ? 34.240 26.108 -2.592 1.00 35.53 531 LEU A C 1
ATOM 4313 O O . LEU A 1 531 ? 33.479 25.666 -3.429 1.00 35.53 531 LEU A O 1
ATOM 4317 N N . VAL A 1 532 ? 34.897 25.303 -1.749 1.00 37.25 532 VAL A N 1
ATOM 4318 C CA . VAL A 1 532 ? 34.766 23.831 -1.822 1.00 37.25 532 VAL A CA 1
ATOM 4319 C C . VAL A 1 532 ? 33.320 23.400 -1.555 1.00 37.25 532 VAL A C 1
ATOM 4321 O O . VAL A 1 532 ? 32.800 22.545 -2.261 1.00 37.25 532 VAL A O 1
ATOM 4324 N N . ARG A 1 533 ? 32.619 24.068 -0.626 1.00 35.34 533 ARG A N 1
ATOM 4325 C CA . ARG A 1 533 ? 31.188 23.827 -0.374 1.00 35.34 533 ARG A CA 1
ATOM 4326 C C . ARG A 1 533 ? 30.292 24.300 -1.522 1.00 35.34 533 ARG A C 1
ATOM 4328 O O . ARG A 1 533 ? 29.380 23.576 -1.894 1.00 35.34 533 ARG A O 1
ATOM 4335 N N . SER A 1 534 ? 30.567 25.460 -2.122 1.00 36.06 534 SER A N 1
ATOM 4336 C CA . SER A 1 534 ? 29.810 25.955 -3.288 1.00 36.06 534 SER A CA 1
ATOM 4337 C C . SER A 1 534 ? 30.122 25.191 -4.582 1.00 36.06 534 SER A C 1
ATOM 4339 O O . SER A 1 534 ? 29.270 25.081 -5.454 1.00 36.06 534 SER A O 1
ATOM 4341 N N . PHE A 1 535 ? 31.333 24.650 -4.704 1.00 37.56 535 PHE A N 1
ATOM 4342 C CA . PHE A 1 535 ? 31.831 23.851 -5.821 1.00 37.56 535 PHE A CA 1
ATOM 4343 C C . PHE A 1 535 ? 31.266 22.432 -5.773 1.00 37.56 535 PHE A C 1
ATOM 4345 O O . PHE A 1 535 ? 30.739 21.968 -6.777 1.00 37.56 535 PHE A O 1
ATOM 4352 N N . LEU A 1 536 ? 31.269 21.794 -4.596 1.00 43.47 536 LEU A N 1
ATOM 4353 C CA . LEU A 1 536 ? 30.552 20.538 -4.370 1.00 43.47 536 LEU A CA 1
ATOM 4354 C C . LEU A 1 536 ? 29.046 20.728 -4.554 1.00 43.47 536 LEU A C 1
ATOM 4356 O O . LEU A 1 536 ? 28.430 19.898 -5.203 1.00 43.47 536 LEU A O 1
ATOM 4360 N N . ALA A 1 537 ? 28.463 21.836 -4.083 1.00 41.94 537 ALA A N 1
ATOM 4361 C CA . ALA A 1 537 ? 27.051 22.136 -4.313 1.00 41.94 537 ALA A CA 1
ATOM 4362 C C . ALA A 1 537 ? 26.723 22.360 -5.798 1.00 41.94 537 ALA A C 1
ATOM 4364 O O . ALA A 1 537 ? 25.674 21.917 -6.238 1.00 41.94 537 ALA A O 1
ATOM 4365 N N . TYR A 1 538 ? 27.595 23.006 -6.581 1.00 43.03 538 TYR A N 1
ATOM 4366 C CA . TYR A 1 538 ? 27.392 23.206 -8.022 1.00 43.03 538 TYR A CA 1
ATOM 4367 C C . TYR A 1 538 ? 27.578 21.910 -8.822 1.00 43.03 538 TYR A C 1
ATOM 4369 O O . TYR A 1 538 ? 26.735 21.595 -9.654 1.00 43.03 538 TYR A O 1
ATOM 4377 N N . ILE A 1 539 ? 28.631 21.132 -8.540 1.00 47.75 539 ILE A N 1
ATOM 4378 C CA . ILE A 1 539 ? 28.839 19.807 -9.146 1.00 47.75 539 ILE A CA 1
ATOM 4379 C C . ILE A 1 539 ? 27.684 18.878 -8.782 1.00 47.75 539 ILE A C 1
ATOM 4381 O O . ILE A 1 539 ? 27.163 18.195 -9.650 1.00 47.75 539 ILE A O 1
ATOM 4385 N N . TYR A 1 540 ? 27.245 18.885 -7.524 1.00 50.59 540 TYR A N 1
ATOM 4386 C CA . TYR A 1 540 ? 26.083 18.129 -7.080 1.00 50.59 540 TYR A CA 1
ATOM 4387 C C . TYR A 1 540 ? 24.798 18.628 -7.737 1.00 50.59 540 TYR A C 1
ATOM 4389 O O . TYR A 1 540 ? 23.963 17.824 -8.122 1.00 50.59 540 TYR A O 1
ATOM 4397 N N . TYR A 1 541 ? 24.627 19.937 -7.920 1.00 50.25 541 TYR A N 1
ATOM 4398 C CA . TYR A 1 541 ? 23.460 20.490 -8.603 1.00 50.25 541 TYR A CA 1
ATOM 4399 C C . TYR A 1 541 ? 23.407 20.064 -10.076 1.00 50.25 541 TYR A C 1
ATOM 4401 O O . TYR A 1 541 ? 22.354 19.663 -10.549 1.00 50.25 541 TYR A O 1
ATOM 4409 N N . ASP A 1 542 ? 24.535 20.085 -10.787 1.00 51.69 542 ASP A N 1
ATOM 4410 C CA . ASP A 1 542 ? 24.616 19.678 -12.198 1.00 51.69 542 ASP A CA 1
ATOM 4411 C C . ASP A 1 542 ? 24.551 18.142 -12.365 1.00 51.69 542 ASP A C 1
ATOM 4413 O O . ASP A 1 542 ? 23.868 17.621 -13.250 1.00 51.69 542 ASP A O 1
ATOM 4417 N N . ALA A 1 543 ? 25.188 17.393 -11.456 1.00 54.75 543 ALA A N 1
ATOM 4418 C CA . ALA A 1 543 ? 25.147 15.930 -11.422 1.00 54.75 543 ALA A CA 1
ATOM 4419 C C . ALA A 1 543 ? 23.767 15.396 -11.015 1.00 54.75 543 ALA A C 1
ATOM 4421 O O . ALA A 1 543 ? 23.274 14.464 -11.643 1.00 54.75 543 ALA A O 1
ATOM 4422 N N . SER A 1 544 ? 23.112 16.008 -10.020 1.00 58.09 544 SER A N 1
ATOM 4423 C CA . SER A 1 544 ? 21.729 15.681 -9.643 1.00 58.09 544 SER A CA 1
ATOM 4424 C C . SER A 1 544 ? 20.762 16.037 -10.762 1.00 58.09 544 SER A C 1
ATOM 4426 O O . SER A 1 544 ? 19.862 15.259 -11.046 1.00 58.09 544 SER A O 1
ATOM 4428 N N . LEU A 1 545 ? 20.966 17.154 -11.466 1.00 61.22 545 LEU A N 1
ATOM 4429 C CA . LEU A 1 545 ? 20.132 17.517 -12.609 1.00 61.22 545 LEU A CA 1
ATOM 4430 C C . LEU A 1 545 ? 20.271 16.510 -13.756 1.00 61.22 545 LEU A C 1
ATOM 4432 O O . LEU A 1 545 ? 19.273 16.175 -14.389 1.00 61.22 545 LEU A O 1
ATOM 4436 N N . THR A 1 546 ? 21.472 15.980 -13.990 1.00 65.12 546 THR A N 1
ATOM 4437 C CA . THR A 1 546 ? 21.697 14.960 -15.022 1.00 65.12 546 THR A CA 1
ATOM 4438 C C . THR A 1 546 ? 21.187 13.575 -14.601 1.00 65.12 546 THR A C 1
ATOM 4440 O O . THR A 1 546 ? 20.549 12.906 -15.409 1.00 65.12 546 THR A O 1
ATOM 4443 N N . ASP A 1 547 ? 21.343 13.177 -13.335 1.00 70.12 547 ASP A N 1
ATOM 4444 C CA . ASP A 1 547 ? 20.760 11.927 -12.817 1.00 70.12 547 ASP A CA 1
ATOM 4445 C C . ASP A 1 547 ? 19.219 11.982 -12.777 1.00 70.12 547 ASP A C 1
ATOM 4447 O O . ASP A 1 547 ? 18.551 11.012 -13.130 1.00 70.12 547 ASP A O 1
ATOM 4451 N N . VAL A 1 548 ? 18.623 13.146 -12.471 1.00 73.88 548 VAL A N 1
ATOM 4452 C CA . VAL A 1 548 ? 17.171 13.375 -12.613 1.00 73.88 548 VAL A CA 1
ATOM 4453 C C . VAL A 1 548 ? 16.721 13.103 -14.050 1.00 73.88 548 VAL A C 1
ATOM 4455 O O . VAL A 1 548 ? 15.674 12.490 -14.250 1.00 73.88 548 VAL A O 1
ATOM 4458 N N . LEU A 1 549 ? 17.487 13.533 -15.059 1.00 79.38 549 LEU A N 1
ATOM 4459 C CA . LEU A 1 549 ? 17.143 13.286 -16.462 1.00 79.38 549 LEU A CA 1
ATOM 4460 C C . LEU A 1 549 ? 17.182 11.794 -16.802 1.00 79.38 549 LEU A C 1
ATOM 4462 O O . LEU A 1 549 ? 16.214 11.313 -17.395 1.00 79.38 549 LEU A O 1
ATOM 4466 N N . ASP A 1 550 ? 18.234 11.078 -16.392 1.00 78.00 550 ASP A N 1
ATOM 4467 C CA . ASP A 1 550 ? 18.371 9.627 -16.589 1.00 78.00 550 ASP A CA 1
ATOM 4468 C C . ASP A 1 550 ? 17.219 8.869 -15.906 1.00 78.00 550 ASP A C 1
ATOM 4470 O O . ASP A 1 550 ? 16.626 7.954 -16.487 1.00 78.00 550 ASP A O 1
ATOM 4474 N N . ARG A 1 551 ? 16.806 9.298 -14.708 1.00 83.94 551 ARG A N 1
ATOM 4475 C CA . ARG A 1 551 ? 15.662 8.723 -13.983 1.00 83.94 551 ARG A CA 1
ATOM 4476 C C . ARG A 1 551 ? 14.314 9.047 -14.630 1.00 83.94 551 ARG A C 1
ATOM 4478 O O . ARG A 1 551 ? 13.462 8.162 -14.708 1.00 83.94 551 ARG A O 1
ATOM 4485 N N . ILE A 1 552 ? 14.128 10.260 -15.160 1.00 86.38 552 ILE A N 1
ATOM 4486 C CA . ILE A 1 552 ? 12.926 10.651 -15.918 1.00 86.38 552 ILE A CA 1
ATOM 4487 C C . ILE A 1 552 ? 12.765 9.764 -17.155 1.00 86.38 552 ILE A C 1
ATOM 4489 O O . ILE A 1 552 ? 11.714 9.144 -17.320 1.00 86.38 552 ILE A O 1
ATOM 4493 N N . ILE A 1 553 ? 13.787 9.656 -18.014 1.00 88.56 553 ILE A N 1
ATOM 4494 C CA . ILE A 1 553 ? 13.693 8.818 -19.221 1.00 88.56 553 ILE A CA 1
ATOM 4495 C C . ILE A 1 553 ? 13.517 7.339 -18.864 1.00 88.56 553 ILE A C 1
ATOM 4497 O O . ILE A 1 553 ? 12.698 6.661 -19.485 1.00 88.56 553 ILE A O 1
ATOM 4501 N N . SER A 1 554 ? 14.196 6.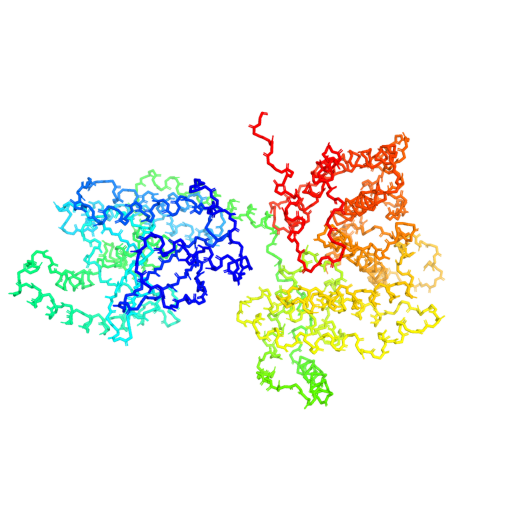860 -17.818 1.00 88.31 554 SER A N 1
ATOM 4502 C CA . SER A 1 554 ? 14.039 5.494 -17.313 1.00 88.31 554 SER A CA 1
ATOM 4503 C C . SER A 1 554 ? 12.598 5.206 -16.889 1.00 88.31 554 SER A C 1
ATOM 4505 O O . SER A 1 554 ? 12.046 4.174 -17.267 1.00 88.31 554 SER A O 1
ATOM 4507 N N . TRP A 1 555 ? 11.945 6.125 -16.170 1.00 88.19 555 TRP A N 1
ATOM 4508 C CA . TRP A 1 555 ? 10.547 5.962 -15.763 1.00 88.19 555 TRP A CA 1
ATOM 4509 C C . TRP A 1 555 ? 9.598 5.972 -16.965 1.00 88.19 555 TRP A C 1
ATOM 4511 O O . TRP A 1 555 ? 8.723 5.114 -17.072 1.00 88.19 555 TRP A O 1
ATOM 4521 N N . VAL A 1 556 ? 9.791 6.894 -17.918 1.00 91.00 556 VAL A N 1
ATOM 4522 C CA . VAL A 1 556 ? 8.968 6.937 -19.140 1.00 91.00 556 VAL A CA 1
ATOM 4523 C C . VAL A 1 556 ? 9.144 5.645 -19.951 1.00 91.00 556 VAL A C 1
ATOM 4525 O O . VAL A 1 556 ? 8.163 5.094 -20.448 1.00 91.00 556 VAL A O 1
ATOM 4528 N N . PHE A 1 557 ? 10.359 5.100 -20.028 1.00 91.88 557 PHE A N 1
ATOM 4529 C CA . PHE A 1 557 ? 10.631 3.817 -20.679 1.00 91.88 557 PHE A CA 1
ATOM 4530 C C . PHE A 1 557 ? 9.978 2.626 -19.947 1.00 91.88 557 PHE A C 1
ATOM 4532 O O . PHE A 1 557 ? 9.419 1.725 -20.583 1.00 91.88 557 PHE A O 1
ATOM 4539 N N . LEU A 1 558 ? 10.000 2.618 -18.609 1.00 90.69 558 LEU A N 1
ATOM 4540 C CA . LEU A 1 558 ? 9.310 1.614 -17.791 1.00 90.69 558 LEU A CA 1
ATOM 4541 C C . LEU A 1 558 ? 7.791 1.666 -17.991 1.00 90.69 558 LEU A C 1
ATOM 4543 O O . LEU A 1 558 ? 7.159 0.620 -18.137 1.00 90.69 558 LEU A O 1
ATOM 4547 N N . ALA A 1 559 ? 7.209 2.864 -18.061 1.00 89.75 559 ALA A N 1
ATOM 4548 C CA . ALA A 1 559 ? 5.790 3.046 -18.349 1.00 89.75 559 ALA A CA 1
ATOM 4549 C C . ALA A 1 559 ? 5.412 2.536 -19.754 1.00 89.75 559 ALA A C 1
ATOM 4551 O O . ALA A 1 559 ? 4.384 1.873 -19.906 1.00 89.75 559 ALA A O 1
ATOM 4552 N N . ASP A 1 560 ? 6.256 2.764 -20.767 1.00 92.38 560 ASP A N 1
ATOM 4553 C CA . ASP A 1 560 ? 6.055 2.203 -22.113 1.00 92.38 560 ASP A CA 1
ATOM 4554 C C . ASP A 1 560 ? 6.065 0.669 -22.074 1.00 92.38 560 ASP A C 1
ATOM 4556 O O . ASP A 1 560 ? 5.139 0.008 -22.547 1.00 92.38 560 ASP A O 1
ATOM 4560 N N . THR A 1 561 ? 7.070 0.097 -21.407 1.00 90.81 561 THR A N 1
ATOM 4561 C CA . THR A 1 561 ? 7.203 -1.352 -21.219 1.00 90.81 561 THR A CA 1
ATOM 4562 C C . THR A 1 561 ? 5.992 -1.948 -20.496 1.00 90.81 561 THR A C 1
ATOM 4564 O O . THR A 1 561 ? 5.487 -3.004 -20.882 1.00 90.81 561 THR A O 1
ATOM 4567 N N . HIS A 1 562 ? 5.468 -1.256 -19.485 1.00 88.75 562 HIS A N 1
ATOM 4568 C CA . HIS A 1 562 ? 4.246 -1.650 -18.788 1.00 88.75 562 HIS A CA 1
ATOM 4569 C C . HIS A 1 562 ? 3.048 -1.725 -19.749 1.00 88.75 562 HIS A C 1
ATOM 4571 O O . HIS A 1 562 ? 2.281 -2.691 -19.729 1.00 88.75 562 HIS A O 1
ATOM 4577 N N . PHE A 1 563 ? 2.893 -0.756 -20.653 1.00 88.69 563 PHE A N 1
ATOM 4578 C CA . PHE A 1 563 ? 1.835 -0.808 -21.665 1.00 88.69 563 PHE A CA 1
ATOM 4579 C C . PHE A 1 563 ? 2.027 -1.940 -22.682 1.00 88.69 563 PHE A C 1
ATOM 4581 O O . PHE A 1 563 ? 1.037 -2.544 -23.106 1.00 88.69 563 PHE A O 1
ATOM 4588 N N . VAL A 1 564 ? 3.268 -2.274 -23.035 1.00 89.00 564 VAL A N 1
ATOM 4589 C CA . VAL A 1 564 ? 3.580 -3.417 -23.906 1.00 89.00 564 VAL A CA 1
ATOM 4590 C C . VAL A 1 564 ? 3.164 -4.734 -23.245 1.00 89.00 564 VAL A C 1
ATOM 4592 O O . VAL A 1 564 ? 2.370 -5.482 -23.817 1.00 89.00 564 VAL A O 1
ATOM 4595 N N . ILE A 1 565 ? 3.638 -4.996 -22.024 1.00 86.62 565 ILE A N 1
ATOM 4596 C CA . ILE A 1 565 ? 3.447 -6.282 -21.335 1.00 86.62 565 ILE A CA 1
ATOM 4597 C C . ILE A 1 565 ? 1.978 -6.497 -20.953 1.00 86.62 565 ILE A C 1
ATOM 4599 O O . ILE A 1 565 ? 1.402 -7.550 -21.229 1.00 86.62 565 ILE A O 1
ATOM 4603 N N . PHE A 1 566 ? 1.357 -5.504 -20.310 1.00 86.25 566 PHE A N 1
ATOM 4604 C CA . PHE A 1 566 ? 0.060 -5.695 -19.656 1.00 86.25 566 PHE A CA 1
ATOM 4605 C C . PHE A 1 566 ? -1.141 -5.357 -20.543 1.00 86.25 566 PHE A C 1
ATOM 4607 O O . PHE A 1 566 ? -2.241 -5.852 -20.290 1.00 86.25 566 PHE A O 1
ATOM 4614 N N . TYR A 1 567 ? -0.947 -4.534 -21.579 1.00 84.25 567 TYR A N 1
ATOM 4615 C CA . TYR A 1 567 ? -2.025 -4.074 -22.463 1.00 84.25 567 TYR A CA 1
ATOM 4616 C C . TYR A 1 567 ? -1.810 -4.422 -23.939 1.00 84.25 567 TYR A C 1
ATOM 4618 O O . TYR A 1 567 ? -2.699 -4.162 -24.752 1.00 84.25 567 TYR A O 1
ATOM 4626 N N . GLY A 1 568 ? -0.671 -5.014 -24.311 1.00 83.06 568 GLY A N 1
ATOM 4627 C CA . GLY A 1 568 ? -0.384 -5.354 -25.706 1.00 83.06 568 GLY A CA 1
ATOM 4628 C C . GLY A 1 568 ? -0.335 -4.119 -26.609 1.00 83.06 568 GLY A C 1
ATOM 4629 O O . GLY A 1 568 ? -0.778 -4.171 -27.759 1.00 83.06 568 GLY A O 1
ATOM 4630 N N . CYS A 1 569 ? 0.113 -2.980 -26.075 1.00 85.94 569 CYS A N 1
ATOM 4631 C CA . CYS A 1 569 ? 0.393 -1.794 -26.876 1.00 85.94 569 CYS A CA 1
ATOM 4632 C C . CYS A 1 569 ? 1.674 -2.004 -27.696 1.00 85.94 569 CYS A C 1
ATOM 4634 O O . CYS A 1 569 ? 2.580 -2.723 -27.281 1.00 85.94 569 CYS A O 1
ATOM 4636 N N . ALA A 1 570 ? 1.773 -1.342 -28.850 1.00 86.69 570 ALA A N 1
ATOM 4637 C CA . ALA A 1 570 ? 3.050 -1.238 -29.545 1.00 86.69 570 ALA A CA 1
ATOM 4638 C C . ALA A 1 570 ? 3.996 -0.346 -28.729 1.00 86.69 570 ALA A C 1
ATOM 4640 O O . ALA A 1 570 ? 3.582 0.735 -28.303 1.00 86.69 570 ALA A O 1
ATOM 4641 N N . ALA A 1 571 ? 5.242 -0.793 -28.553 1.00 89.75 571 ALA A N 1
ATOM 4642 C CA . ALA A 1 571 ? 6.276 -0.013 -27.882 1.00 89.75 571 ALA A CA 1
ATOM 4643 C C . ALA A 1 571 ? 6.439 1.346 -28.576 1.00 89.75 571 ALA A C 1
ATOM 4645 O O . ALA A 1 571 ? 6.640 1.405 -29.798 1.00 89.75 571 ALA A O 1
ATOM 4646 N N . GLN A 1 572 ? 6.319 2.423 -27.802 1.00 91.62 572 GLN A N 1
ATOM 4647 C CA . GLN A 1 572 ? 6.556 3.779 -28.281 1.00 91.62 572 GLN A CA 1
ATOM 4648 C C . GLN A 1 572 ? 8.047 4.013 -28.493 1.00 91.62 572 GLN A C 1
ATOM 4650 O O . GLN A 1 572 ? 8.397 4.670 -29.473 1.00 91.62 572 GLN A O 1
ATOM 4655 N N . PHE A 1 573 ? 8.908 3.460 -27.633 1.00 91.19 573 PHE A N 1
ATOM 4656 C CA . PHE A 1 573 ? 10.355 3.490 -27.817 1.00 91.19 573 PHE A CA 1
ATOM 4657 C C . PHE A 1 573 ? 10.848 2.278 -28.595 1.00 91.19 573 PHE A C 1
ATOM 4659 O O . PHE A 1 573 ? 10.458 1.135 -28.353 1.00 91.19 573 PHE A O 1
ATOM 4666 N N . LYS A 1 574 ? 11.787 2.513 -29.507 1.00 87.94 574 LYS A N 1
ATOM 4667 C CA . LYS A 1 574 ? 12.608 1.450 -30.082 1.00 87.94 574 LYS A CA 1
ATOM 4668 C C . LYS A 1 574 ? 13.890 1.320 -29.282 1.00 87.94 574 LYS A C 1
ATOM 4670 O O . LYS A 1 574 ? 14.555 2.308 -29.017 1.00 87.94 574 LYS A O 1
ATOM 4675 N N . ILE A 1 575 ? 14.328 0.095 -29.005 1.00 86.31 575 ILE A N 1
ATOM 4676 C CA . ILE A 1 575 ? 15.611 -0.143 -28.313 1.00 86.31 575 ILE A CA 1
ATOM 4677 C C . ILE A 1 575 ? 16.795 0.519 -29.032 1.00 86.31 575 ILE A C 1
ATOM 4679 O O . ILE A 1 575 ? 17.779 0.893 -28.401 1.00 86.31 575 ILE A O 1
ATOM 4683 N N . PHE A 1 576 ? 16.699 0.714 -30.352 1.00 84.81 576 PHE A N 1
ATOM 4684 C CA . PHE A 1 576 ? 17.696 1.461 -31.116 1.00 84.81 576 PHE A CA 1
ATOM 4685 C C . PHE A 1 576 ? 17.925 2.890 -30.594 1.00 84.81 576 PHE A C 1
ATOM 4687 O O . PHE A 1 576 ? 19.068 3.344 -30.651 1.00 84.81 576 PHE A O 1
ATOM 4694 N N . GLU A 1 577 ? 16.879 3.561 -30.098 1.00 89.81 577 GLU A N 1
ATOM 4695 C CA . GLU A 1 577 ? 16.926 4.938 -29.587 1.00 89.81 577 GLU A CA 1
ATOM 4696 C C . GLU A 1 577 ? 17.237 5.014 -28.081 1.00 89.81 577 GLU A C 1
ATOM 4698 O O . GLU A 1 577 ? 17.372 6.105 -27.551 1.00 89.81 577 GLU A O 1
ATOM 4703 N N . ALA A 1 578 ? 17.379 3.884 -27.378 1.00 88.81 578 ALA A N 1
ATOM 4704 C CA . ALA A 1 578 ? 17.649 3.838 -25.937 1.00 88.81 578 ALA A CA 1
ATOM 4705 C C . ALA A 1 578 ? 19.139 4.074 -25.595 1.00 88.81 578 ALA A C 1
ATOM 4707 O O . ALA A 1 578 ? 19.772 3.266 -24.913 1.00 88.81 578 ALA A O 1
ATOM 4708 N N . ASP A 1 579 ? 19.719 5.160 -26.110 1.00 88.56 579 ASP A N 1
ATOM 4709 C CA . ASP A 1 579 ? 21.119 5.548 -25.881 1.00 88.56 579 ASP A CA 1
ATOM 4710 C C . ASP A 1 579 ? 21.339 6.314 -24.569 1.00 88.56 579 ASP A C 1
ATOM 4712 O O . ASP A 1 579 ? 22.460 6.734 -24.286 1.00 88.56 579 ASP A O 1
ATOM 4716 N N . PHE A 1 580 ? 20.297 6.444 -23.752 1.00 87.19 580 PHE A N 1
ATOM 4717 C CA . PHE A 1 580 ? 20.355 7.132 -22.475 1.00 87.19 580 PHE A CA 1
ATOM 4718 C C . PHE A 1 580 ? 21.075 6.322 -21.387 1.00 87.19 580 PHE A C 1
ATOM 4720 O O . PHE A 1 580 ? 21.127 5.085 -21.444 1.00 87.19 580 PHE A O 1
ATOM 4727 N N . GLY A 1 581 ? 21.647 7.034 -20.416 1.00 83.38 581 GLY A N 1
ATOM 4728 C CA . GLY A 1 581 ? 22.392 6.489 -19.286 1.00 83.38 581 GLY A CA 1
ATOM 4729 C C . GLY A 1 581 ? 21.521 5.670 -18.337 1.00 83.38 581 GLY A C 1
ATOM 4730 O O . GLY A 1 581 ? 20.316 5.886 -18.213 1.00 83.38 581 GLY A O 1
ATOM 4731 N N . LEU A 1 582 ? 22.133 4.693 -17.671 1.00 81.44 582 LEU A N 1
ATOM 4732 C CA . LEU A 1 582 ? 21.490 3.997 -16.560 1.00 81.44 582 LEU A CA 1
ATOM 4733 C C . LEU A 1 582 ? 21.616 4.843 -15.282 1.00 81.44 582 LEU A C 1
ATOM 4735 O O . LEU A 1 582 ? 22.708 5.348 -15.027 1.00 81.44 582 LEU A O 1
ATOM 4739 N N . PRO A 1 583 ? 20.557 4.955 -14.458 1.00 77.88 583 PRO A N 1
ATOM 4740 C CA . PRO A 1 583 ? 20.634 5.616 -13.156 1.00 77.88 583 PRO A CA 1
ATOM 4741 C C . PRO A 1 583 ? 21.735 5.006 -12.284 1.00 77.88 583 PRO A C 1
ATOM 4743 O O . PRO A 1 583 ? 21.832 3.780 -12.169 1.00 77.88 583 PRO A O 1
ATOM 4746 N N . GLN A 1 584 ? 22.559 5.852 -11.666 1.00 72.19 584 GLN A N 1
ATOM 4747 C CA . GLN A 1 584 ? 23.708 5.415 -10.869 1.00 72.19 584 GLN A CA 1
ATOM 4748 C C . GLN A 1 584 ? 23.481 5.729 -9.386 1.00 72.19 584 GLN A C 1
ATOM 4750 O O . GLN A 1 584 ? 22.917 6.763 -9.049 1.00 72.19 584 GLN A O 1
ATOM 4755 N N . HIS A 1 585 ? 23.934 4.831 -8.503 1.00 69.69 585 HIS A N 1
ATOM 4756 C CA . HIS A 1 585 ? 23.999 5.023 -7.046 1.00 69.69 585 HIS A CA 1
ATOM 4757 C C . HIS A 1 585 ? 22.729 5.627 -6.404 1.00 69.69 585 HIS A C 1
ATOM 4759 O O . HIS A 1 585 ? 22.695 6.810 -6.071 1.00 69.69 585 HIS A O 1
ATOM 4765 N N . ASP A 1 586 ? 21.706 4.800 -6.151 1.00 72.56 586 ASP A N 1
ATOM 4766 C CA . ASP A 1 586 ? 20.436 5.240 -5.532 1.00 72.56 586 ASP A CA 1
ATOM 4767 C C . ASP A 1 586 ? 20.650 5.991 -4.201 1.00 72.56 586 ASP A C 1
ATOM 4769 O O . ASP A 1 586 ? 20.029 7.022 -3.956 1.00 72.56 586 ASP A O 1
ATOM 4773 N N . GLU A 1 587 ? 21.621 5.550 -3.397 1.00 70.69 587 GLU A N 1
ATOM 4774 C CA . GLU A 1 587 ? 21.989 6.197 -2.130 1.00 70.69 587 GLU A CA 1
ATOM 4775 C C . GLU A 1 587 ? 22.509 7.630 -2.298 1.00 70.69 587 GLU A C 1
ATOM 4777 O O . GLU A 1 587 ? 22.308 8.451 -1.409 1.00 70.69 587 GLU A O 1
ATOM 4782 N N . LEU A 1 588 ? 23.184 7.934 -3.413 1.00 68.62 588 LEU A N 1
ATOM 4783 C CA . LEU A 1 588 ? 23.718 9.269 -3.688 1.00 68.62 588 LEU A CA 1
ATOM 4784 C C . LEU A 1 588 ? 22.603 10.233 -4.098 1.00 68.62 588 LEU A C 1
ATOM 4786 O O . LEU A 1 588 ? 22.626 11.391 -3.693 1.00 68.62 588 LEU A O 1
ATOM 4790 N N . PHE A 1 589 ? 21.639 9.756 -4.887 1.00 70.69 589 PHE A N 1
ATOM 4791 C CA . PHE A 1 589 ? 20.485 10.549 -5.309 1.00 70.69 589 PHE A CA 1
ATOM 4792 C C . PHE A 1 589 ? 19.539 10.862 -4.142 1.00 70.69 589 PHE A C 1
ATOM 4794 O O . PHE A 1 589 ? 18.987 11.958 -4.059 1.00 70.69 589 PHE A O 1
ATOM 4801 N N . ASP A 1 590 ? 19.378 9.905 -3.226 1.00 70.25 590 ASP A N 1
ATOM 4802 C CA . ASP A 1 590 ? 18.535 10.048 -2.037 1.00 70.25 590 ASP A CA 1
ATOM 4803 C C . ASP A 1 590 ? 19.258 10.739 -0.867 1.00 70.25 590 ASP A C 1
ATOM 4805 O O . ASP A 1 590 ? 18.651 11.015 0.172 1.00 70.25 590 ASP A O 1
ATOM 4809 N N . ALA A 1 591 ? 20.556 11.030 -1.004 1.00 65.69 591 ALA A N 1
ATOM 4810 C CA . ALA A 1 591 ? 21.325 11.683 0.041 1.00 65.69 591 ALA A CA 1
ATOM 4811 C C . ALA A 1 591 ? 20.880 13.141 0.222 1.00 65.69 591 ALA A C 1
ATOM 4813 O O . ALA A 1 591 ? 20.925 13.976 -0.678 1.00 65.69 591 ALA A O 1
ATOM 4814 N N . VAL A 1 592 ? 20.468 13.455 1.446 1.00 63.38 592 VAL A N 1
ATOM 4815 C CA . VAL A 1 592 ? 19.983 14.783 1.834 1.00 63.38 592 VAL A CA 1
ATOM 4816 C C . VAL A 1 592 ? 21.062 15.598 2.549 1.00 63.38 592 VAL A C 1
ATOM 4818 O O . VAL A 1 592 ? 21.107 16.822 2.414 1.00 63.38 592 VAL A O 1
ATOM 4821 N N . ASP A 1 593 ? 21.924 14.933 3.323 1.00 61.66 593 ASP A N 1
ATOM 4822 C CA . ASP A 1 593 ? 23.005 15.573 4.070 1.00 61.66 593 ASP A CA 1
ATOM 4823 C C . ASP A 1 593 ? 24.268 15.687 3.190 1.00 61.66 593 ASP A C 1
ATOM 4825 O O . ASP A 1 593 ? 24.775 14.667 2.708 1.00 61.66 593 ASP A O 1
ATOM 4829 N N . PRO A 1 594 ? 24.834 16.896 3.009 1.00 57.56 594 PRO A N 1
ATOM 4830 C CA . PRO A 1 594 ? 26.123 17.090 2.346 1.00 57.56 594 PRO A CA 1
ATOM 4831 C C . PRO A 1 594 ? 27.263 16.195 2.862 1.00 57.56 594 PRO A C 1
ATOM 4833 O O . PRO A 1 594 ? 28.152 15.844 2.087 1.00 57.56 594 PRO A O 1
ATOM 4836 N N . LEU A 1 595 ? 27.254 15.813 4.143 1.00 60.31 595 LEU A N 1
ATOM 4837 C CA . LEU A 1 595 ? 28.259 14.916 4.726 1.00 60.31 595 LEU A CA 1
ATOM 4838 C C . LEU A 1 595 ? 28.080 13.459 4.278 1.00 60.31 595 LEU A C 1
ATOM 4840 O O . LEU A 1 595 ? 29.071 12.751 4.083 1.00 60.31 595 LEU A O 1
ATOM 4844 N N . ASP A 1 596 ? 26.837 13.009 4.090 1.00 62.72 596 ASP A N 1
ATOM 4845 C CA . ASP A 1 596 ? 26.555 11.686 3.529 1.00 62.72 596 ASP A CA 1
ATOM 4846 C C . ASP A 1 596 ? 26.956 11.620 2.058 1.00 62.72 596 ASP A C 1
ATOM 4848 O O . ASP A 1 596 ? 27.570 10.640 1.639 1.00 62.72 596 ASP A O 1
ATOM 4852 N N . ILE A 1 597 ? 26.709 12.694 1.305 1.00 62.06 597 ILE A N 1
ATOM 4853 C CA . ILE A 1 597 ? 27.152 12.835 -0.086 1.00 62.06 597 ILE A CA 1
ATOM 4854 C C . ILE A 1 597 ? 28.679 12.703 -0.177 1.00 62.06 597 ILE A C 1
ATOM 4856 O O . ILE A 1 597 ? 29.182 11.900 -0.961 1.00 62.06 597 ILE A O 1
ATOM 4860 N N . GLU A 1 598 ? 29.433 13.437 0.649 1.00 62.09 598 GLU A N 1
ATOM 4861 C CA . GLU A 1 598 ? 30.903 13.374 0.666 1.00 62.09 598 GLU A CA 1
ATOM 4862 C C . GLU A 1 598 ? 31.411 11.965 1.013 1.00 62.09 598 GLU A C 1
ATOM 4864 O O . GLU A 1 598 ? 32.325 11.439 0.368 1.00 62.09 598 GLU A O 1
ATOM 4869 N N . ARG A 1 599 ? 30.771 11.312 1.991 1.00 67.69 599 ARG A N 1
ATOM 4870 C CA . ARG A 1 599 ? 31.076 9.931 2.379 1.00 67.69 599 ARG A CA 1
ATOM 4871 C C . ARG A 1 599 ? 30.838 8.954 1.229 1.00 67.69 599 ARG A C 1
ATOM 4873 O O . ARG A 1 599 ? 31.710 8.123 0.981 1.00 67.69 599 ARG A O 1
ATOM 4880 N N . ILE A 1 600 ? 29.700 9.043 0.542 1.00 65.94 600 ILE A N 1
ATOM 4881 C CA . ILE A 1 600 ? 29.344 8.153 -0.572 1.00 65.94 600 ILE A CA 1
ATOM 4882 C C . ILE A 1 600 ? 30.288 8.385 -1.757 1.00 65.94 600 ILE A C 1
ATOM 4884 O O . ILE A 1 600 ? 30.886 7.433 -2.252 1.00 65.94 600 ILE A O 1
ATOM 4888 N N . LEU A 1 601 ? 30.519 9.643 -2.152 1.00 67.31 601 LEU A N 1
ATOM 4889 C CA . LEU A 1 601 ? 31.430 9.995 -3.250 1.00 67.31 601 LEU A CA 1
ATOM 4890 C C . LEU A 1 601 ? 32.856 9.475 -3.020 1.00 67.31 601 LEU A C 1
ATOM 4892 O O . LEU A 1 601 ? 33.496 9.019 -3.962 1.00 67.31 601 LEU A O 1
ATOM 4896 N N . SER A 1 602 ? 33.346 9.473 -1.774 1.00 66.94 602 SER A N 1
ATOM 4897 C CA . SER A 1 602 ? 34.681 8.945 -1.440 1.00 66.94 602 SER A CA 1
ATOM 4898 C C . SER A 1 602 ? 34.843 7.432 -1.664 1.00 66.94 602 SER A C 1
ATOM 4900 O O . SER A 1 602 ? 35.969 6.933 -1.713 1.00 66.94 602 SER A O 1
ATOM 4902 N N . GLN A 1 603 ? 33.731 6.701 -1.787 1.00 67.69 603 GLN A N 1
ATOM 4903 C CA . GLN A 1 603 ? 33.695 5.251 -1.995 1.00 67.69 603 GLN A CA 1
ATOM 4904 C C . GLN A 1 603 ? 33.515 4.873 -3.471 1.00 67.69 603 GLN A C 1
ATOM 4906 O O . GLN A 1 603 ? 33.748 3.718 -3.831 1.00 67.69 603 GLN A O 1
ATOM 4911 N N . ILE A 1 604 ? 33.131 5.828 -4.326 1.00 65.31 604 ILE A N 1
ATOM 4912 C CA . ILE A 1 604 ? 32.910 5.598 -5.754 1.00 65.31 604 ILE A CA 1
ATOM 4913 C C . ILE A 1 604 ? 34.268 5.626 -6.484 1.00 65.31 604 ILE A C 1
ATOM 4915 O O . ILE A 1 604 ? 35.018 6.597 -6.360 1.00 65.31 604 ILE A O 1
ATOM 4919 N N . PRO A 1 605 ? 34.636 4.578 -7.246 1.00 61.06 605 PRO A N 1
ATOM 4920 C CA . PRO A 1 605 ? 35.896 4.554 -7.986 1.00 61.06 605 PRO A CA 1
ATOM 4921 C C . PRO A 1 605 ? 35.980 5.671 -9.044 1.00 61.06 605 PRO A C 1
ATOM 4923 O O . PRO A 1 605 ? 35.051 5.873 -9.817 1.00 61.06 605 PRO A O 1
ATOM 4926 N N . ASN A 1 606 ? 37.149 6.312 -9.186 1.00 57.66 606 ASN A N 1
ATOM 4927 C CA . ASN A 1 606 ? 37.434 7.377 -10.177 1.00 57.66 606 ASN A CA 1
ATOM 4928 C C . ASN A 1 606 ? 37.348 6.952 -11.666 1.00 57.66 606 ASN A C 1
ATOM 4930 O O . ASN A 1 606 ? 37.777 7.685 -12.559 1.00 57.66 606 ASN A O 1
ATOM 4934 N N . ARG A 1 607 ? 36.865 5.748 -11.974 1.00 52.97 607 ARG A N 1
ATOM 4935 C CA . ARG A 1 607 ? 36.727 5.240 -13.341 1.00 52.97 607 ARG A CA 1
ATOM 4936 C C . ARG A 1 607 ? 35.387 4.534 -13.469 1.00 52.97 607 ARG A C 1
ATOM 4938 O O . ARG A 1 607 ? 35.299 3.389 -13.060 1.00 52.97 607 ARG A O 1
ATOM 4945 N N . SER A 1 608 ? 34.416 5.192 -14.094 1.00 56.22 608 SER A N 1
ATOM 4946 C CA . SER A 1 608 ? 33.201 4.537 -14.587 1.00 56.22 608 SER A CA 1
ATOM 4947 C C . SER A 1 608 ? 33.132 4.683 -16.099 1.00 56.22 608 SER A C 1
ATOM 4949 O O . SER A 1 608 ? 33.339 5.791 -16.605 1.00 56.22 608 SER A O 1
ATOM 4951 N N . LYS A 1 609 ? 32.938 3.590 -16.851 1.00 61.66 609 LYS A N 1
ATOM 4952 C CA . LYS A 1 609 ? 32.495 3.668 -18.250 1.00 61.66 609 LYS A CA 1
ATOM 4953 C C . LYS A 1 609 ? 30.990 3.925 -18.223 1.00 61.66 609 LYS A C 1
ATOM 4955 O O . LYS A 1 609 ? 30.239 3.133 -17.675 1.00 61.66 609 LYS A O 1
ATOM 4960 N N . ASN A 1 610 ? 30.537 4.975 -18.903 1.00 66.31 610 ASN A N 1
ATOM 4961 C CA . ASN A 1 610 ? 29.104 5.208 -19.032 1.00 66.31 610 ASN A CA 1
ATOM 4962 C C . ASN A 1 610 ? 28.485 4.147 -19.946 1.00 66.31 610 ASN A C 1
ATOM 4964 O O . ASN A 1 610 ? 28.751 4.100 -21.152 1.00 66.31 610 ASN A O 1
ATOM 4968 N N . PHE A 1 611 ? 27.678 3.276 -19.347 1.00 76.44 611 PHE A N 1
ATOM 4969 C CA . PHE A 1 611 ? 26.843 2.333 -20.065 1.00 76.44 611 PHE A CA 1
ATOM 4970 C C . PHE A 1 611 ? 25.481 2.973 -20.329 1.00 76.44 611 PHE A C 1
ATOM 4972 O O . PHE A 1 611 ? 24.804 3.429 -19.410 1.00 76.44 611 PHE A O 1
ATOM 4979 N N . SER A 1 612 ? 25.067 2.987 -21.595 1.00 87.69 612 SER A N 1
ATOM 4980 C CA . SER A 1 612 ? 23.675 3.253 -21.929 1.00 87.69 612 SER A CA 1
ATOM 4981 C C . SER A 1 612 ? 22.850 1.987 -21.735 1.00 87.69 612 SER A C 1
ATOM 4983 O O . SER A 1 612 ? 23.383 0.866 -21.731 1.00 87.69 612 SER A O 1
ATOM 4985 N N . LEU A 1 613 ? 21.528 2.135 -21.645 1.00 89.94 613 LEU A N 1
ATOM 4986 C CA . LEU A 1 613 ? 20.629 0.982 -21.653 1.00 89.94 613 LEU A CA 1
ATOM 4987 C C . LEU A 1 613 ? 20.895 0.102 -22.889 1.00 89.94 613 LEU A C 1
ATOM 4989 O O . LEU A 1 613 ? 21.059 -1.115 -22.772 1.00 89.94 613 LEU A O 1
ATOM 4993 N N . LYS A 1 614 ? 21.049 0.711 -24.072 1.00 90.88 614 LYS A N 1
ATOM 4994 C CA . LYS A 1 614 ? 21.356 -0.006 -25.317 1.00 90.88 614 LYS A CA 1
ATOM 4995 C C . LYS A 1 614 ? 22.703 -0.726 -25.296 1.00 90.88 614 LYS A C 1
ATOM 4997 O O . LYS A 1 614 ? 22.775 -1.861 -25.774 1.00 90.88 614 LYS A O 1
ATOM 5002 N N . SER A 1 615 ? 23.778 -0.107 -24.800 1.00 89.12 615 SER A N 1
ATOM 5003 C CA . SER A 1 615 ? 25.091 -0.772 -24.761 1.00 89.12 615 SER A CA 1
ATOM 5004 C C . SER A 1 615 ? 25.114 -1.923 -23.753 1.00 89.12 615 SER A C 1
ATOM 5006 O O . SER A 1 615 ? 25.677 -2.975 -24.058 1.00 89.12 615 SER A O 1
ATOM 5008 N N . THR A 1 616 ? 24.414 -1.776 -22.626 1.00 89.81 616 THR A N 1
ATOM 5009 C CA . THR A 1 616 ? 24.244 -2.831 -21.617 1.00 89.81 616 THR A CA 1
ATOM 5010 C C . THR A 1 616 ? 23.479 -4.024 -22.177 1.00 89.81 616 THR A C 1
ATOM 5012 O O . THR A 1 616 ? 23.939 -5.158 -22.077 1.00 89.81 616 THR A O 1
ATOM 5015 N N . LEU A 1 617 ? 22.343 -3.783 -22.837 1.00 91.88 617 LEU A N 1
ATOM 5016 C CA . LEU A 1 617 ? 21.554 -4.847 -23.461 1.00 91.88 617 LEU A CA 1
ATOM 5017 C C . LEU A 1 617 ? 22.355 -5.592 -24.532 1.00 91.88 617 LEU A C 1
ATOM 5019 O O . LEU A 1 617 ? 22.320 -6.818 -24.571 1.00 91.88 617 LEU A O 1
ATOM 5023 N N . ARG A 1 618 ? 23.122 -4.871 -25.362 1.00 90.75 618 ARG A N 1
ATOM 5024 C CA . ARG A 1 618 ? 24.021 -5.489 -26.350 1.00 90.75 618 ARG A CA 1
ATOM 5025 C C . ARG A 1 618 ? 25.051 -6.392 -25.689 1.00 90.75 618 ARG A C 1
ATOM 5027 O O . ARG A 1 618 ? 25.223 -7.514 -26.141 1.00 90.75 618 ARG A O 1
ATOM 5034 N N . LEU A 1 619 ? 25.689 -5.926 -24.618 1.00 89.88 619 LEU A N 1
ATOM 5035 C CA . LEU A 1 619 ? 26.680 -6.706 -23.882 1.00 89.88 619 LEU A CA 1
ATOM 5036 C C . LEU A 1 619 ? 26.060 -7.975 -23.280 1.00 89.88 619 LEU A C 1
ATOM 5038 O O . LEU A 1 619 ? 26.633 -9.053 -23.392 1.00 89.88 619 LEU A O 1
ATOM 5042 N N . LEU A 1 620 ? 24.859 -7.873 -22.705 1.00 91.25 620 LEU A N 1
ATOM 5043 C CA . LEU A 1 620 ? 24.144 -9.026 -22.157 1.00 91.25 620 LEU A CA 1
ATOM 5044 C C . LEU A 1 620 ? 23.702 -10.022 -23.235 1.00 91.25 620 LEU A C 1
ATOM 5046 O O . LEU A 1 620 ? 23.699 -11.218 -22.962 1.00 91.25 620 LEU A O 1
ATOM 5050 N N . MET A 1 621 ? 23.379 -9.557 -24.442 1.00 91.19 621 MET A N 1
ATOM 5051 C CA . MET A 1 621 ? 22.936 -10.395 -25.564 1.00 91.19 621 MET A CA 1
ATOM 5052 C C . MET A 1 621 ? 24.072 -10.964 -26.433 1.00 91.19 621 MET A C 1
ATOM 5054 O O . MET A 1 621 ? 23.798 -11.823 -27.266 1.00 91.19 621 MET A O 1
ATOM 5058 N N . ASP A 1 622 ? 25.313 -10.488 -26.289 1.00 88.00 622 ASP A N 1
ATOM 5059 C CA . ASP A 1 622 ? 26.460 -10.906 -27.115 1.00 88.00 622 ASP A CA 1
ATOM 5060 C C . ASP A 1 622 ? 26.913 -12.346 -26.807 1.00 88.00 622 ASP A C 1
ATOM 5062 O O . ASP A 1 622 ? 26.813 -12.805 -25.672 1.00 88.00 622 ASP A O 1
ATOM 5066 N N . ASP A 1 623 ? 27.491 -13.060 -27.771 1.00 79.94 623 ASP A N 1
ATOM 5067 C CA . ASP A 1 623 ? 28.025 -14.413 -27.544 1.00 79.94 623 ASP A CA 1
ATOM 5068 C C . ASP A 1 623 ? 29.311 -14.421 -26.686 1.00 79.94 623 ASP A C 1
ATOM 5070 O O . ASP A 1 623 ? 29.707 -15.455 -26.140 1.00 79.94 623 ASP A O 1
ATOM 5074 N N . SER A 1 624 ? 29.964 -13.268 -26.530 1.00 82.12 624 SER A N 1
ATOM 5075 C CA . SER A 1 624 ? 31.205 -13.095 -25.772 1.00 82.12 624 SER A CA 1
ATOM 5076 C C . SER A 1 624 ? 30.985 -13.181 -24.254 1.00 82.12 624 SER A C 1
ATOM 5078 O O . SER A 1 624 ? 29.942 -12.760 -23.750 1.00 82.12 624 SER A O 1
ATOM 5080 N N . PRO A 1 625 ? 31.968 -13.684 -23.480 1.00 75.31 625 PRO A N 1
ATOM 5081 C CA . PRO A 1 625 ? 31.881 -13.683 -22.025 1.00 75.31 625 PRO A CA 1
ATOM 5082 C C . PRO A 1 625 ? 31.846 -12.247 -21.490 1.00 75.31 625 PRO A C 1
ATOM 5084 O O . PRO A 1 625 ? 32.667 -11.409 -21.865 1.00 75.31 625 PRO A O 1
ATOM 5087 N N . VAL A 1 626 ? 30.907 -11.984 -20.585 1.00 76.44 626 VAL A N 1
ATOM 5088 C CA . VAL A 1 626 ? 30.717 -10.680 -19.943 1.00 76.44 626 VAL A CA 1
ATOM 5089 C C . VAL A 1 626 ? 31.388 -10.687 -18.574 1.00 76.44 626 VAL A C 1
ATOM 5091 O O . VAL A 1 626 ? 31.163 -11.604 -17.787 1.00 76.44 626 VAL A O 1
ATOM 5094 N N . GLN A 1 627 ? 32.188 -9.660 -18.276 1.00 76.50 627 GLN A N 1
ATOM 5095 C CA . GLN A 1 627 ? 32.693 -9.419 -16.922 1.00 76.50 627 GLN A CA 1
ATOM 5096 C C . GLN A 1 627 ? 31.596 -8.721 -16.113 1.00 76.50 627 GLN A C 1
ATOM 5098 O O . GLN A 1 627 ? 31.429 -7.505 -16.175 1.00 76.50 627 GLN A O 1
ATOM 5103 N N . ILE A 1 628 ? 30.799 -9.523 -15.408 1.00 73.31 628 ILE A N 1
ATOM 5104 C CA . ILE A 1 628 ? 29.637 -9.097 -14.611 1.00 73.31 628 ILE A CA 1
ATOM 5105 C C . ILE A 1 628 ? 30.059 -8.084 -13.536 1.00 73.31 628 ILE A C 1
ATOM 5107 O O . ILE A 1 628 ? 29.339 -7.125 -13.266 1.00 73.31 628 ILE A O 1
ATOM 5111 N N . GLU A 1 629 ? 31.261 -8.247 -12.984 1.00 73.12 629 GLU A N 1
ATOM 5112 C CA . GLU A 1 629 ? 31.836 -7.362 -11.974 1.00 73.12 629 GLU A CA 1
ATOM 5113 C C . GLU A 1 629 ? 32.122 -5.951 -12.514 1.00 73.12 629 GLU A C 1
ATOM 5115 O O . GLU A 1 629 ? 31.957 -4.990 -11.771 1.00 73.12 629 GLU A O 1
ATOM 5120 N N . GLU A 1 630 ? 32.499 -5.804 -13.792 1.00 71.44 630 GLU A N 1
ATOM 5121 C CA . GLU A 1 630 ? 32.729 -4.490 -14.424 1.00 71.44 630 GLU A CA 1
ATOM 5122 C C . GLU A 1 630 ? 31.401 -3.734 -14.593 1.00 71.44 630 GLU A C 1
ATOM 5124 O O . GLU A 1 630 ? 31.322 -2.543 -14.312 1.00 71.44 630 GLU A O 1
ATOM 5129 N N . ILE A 1 631 ? 30.323 -4.436 -14.969 1.00 74.25 631 ILE A N 1
ATOM 5130 C CA . ILE A 1 631 ? 28.986 -3.831 -15.100 1.00 74.25 631 ILE A CA 1
ATOM 5131 C C . ILE A 1 631 ? 28.446 -3.387 -13.738 1.00 74.25 631 ILE A C 1
ATOM 5133 O O . ILE A 1 631 ? 27.840 -2.323 -13.658 1.00 74.25 631 ILE A O 1
ATOM 5137 N N . LEU A 1 632 ? 28.639 -4.185 -12.681 1.00 73.38 632 LEU A N 1
ATOM 5138 C CA . LEU A 1 632 ? 28.160 -3.856 -11.332 1.00 73.38 632 LEU A CA 1
ATOM 5139 C C . LEU A 1 632 ? 28.948 -2.725 -10.676 1.00 73.38 632 LEU A C 1
ATOM 5141 O O . LEU A 1 632 ? 28.363 -1.960 -9.917 1.00 73.38 632 LEU A O 1
ATOM 5145 N N . GLN A 1 633 ? 30.247 -2.608 -10.966 1.00 70.06 633 GLN A N 1
ATOM 5146 C CA . GLN A 1 633 ? 31.052 -1.472 -10.507 1.00 70.06 633 GLN A CA 1
ATOM 5147 C C . GLN A 1 633 ? 30.518 -0.146 -11.060 1.00 70.06 633 GLN A C 1
ATOM 5149 O O . GLN A 1 633 ? 30.491 0.838 -10.325 1.00 70.06 633 GLN A O 1
ATOM 5154 N N . ASP A 1 634 ? 30.040 -0.147 -12.308 1.00 65.56 634 ASP A N 1
ATOM 5155 C CA . ASP A 1 634 ? 29.566 1.060 -12.993 1.00 65.56 634 ASP A CA 1
ATOM 5156 C C . ASP A 1 634 ? 28.044 1.294 -12.848 1.00 65.56 634 ASP A C 1
ATOM 5158 O O . ASP A 1 634 ? 27.593 2.434 -12.913 1.00 65.56 634 ASP A O 1
ATOM 5162 N N . ASN A 1 635 ? 27.243 0.242 -12.620 1.00 66.38 635 ASN A N 1
ATOM 5163 C CA . ASN A 1 635 ? 25.773 0.292 -12.537 1.00 66.38 635 ASN A CA 1
ATOM 5164 C C . ASN A 1 635 ? 25.247 -0.285 -11.212 1.00 66.38 635 ASN A C 1
ATOM 5166 O O . ASN A 1 635 ? 24.448 -1.227 -11.189 1.00 66.38 635 ASN A O 1
ATOM 5170 N N . ASN A 1 636 ? 25.695 0.284 -10.093 1.00 69.44 636 ASN A N 1
ATOM 5171 C CA . ASN A 1 636 ? 25.302 -0.153 -8.754 1.00 69.44 636 ASN A CA 1
ATOM 5172 C C . ASN A 1 636 ? 23.954 0.453 -8.301 1.00 69.44 636 ASN A C 1
ATOM 5174 O O . ASN A 1 636 ? 23.890 1.185 -7.314 1.00 69.44 636 ASN A O 1
ATOM 5178 N N . SER A 1 637 ? 22.880 0.196 -9.054 1.00 77.81 637 SER A N 1
ATOM 5179 C CA . SER A 1 637 ? 21.521 0.681 -8.760 1.00 77.81 637 SER A CA 1
ATOM 5180 C C . SER A 1 637 ? 20.493 -0.437 -8.925 1.00 77.81 637 SER A C 1
ATOM 5182 O O . SER A 1 637 ? 20.463 -1.146 -9.937 1.00 77.81 637 SER A O 1
ATOM 5184 N N . LEU A 1 638 ? 19.600 -0.565 -7.940 1.00 80.06 638 LEU A N 1
ATOM 5185 C CA . LEU A 1 638 ? 18.481 -1.504 -8.010 1.00 80.06 638 LEU A CA 1
ATOM 5186 C C . LEU A 1 638 ? 17.507 -1.086 -9.121 1.00 80.06 638 LEU A C 1
ATOM 5188 O O . LEU A 1 638 ? 16.947 -1.932 -9.824 1.00 80.06 638 LEU A O 1
ATOM 5192 N N . PHE A 1 639 ? 17.335 0.224 -9.300 1.00 80.44 639 PHE A N 1
ATOM 5193 C CA . PHE A 1 639 ? 16.489 0.794 -10.340 1.00 80.44 639 PHE A CA 1
ATOM 5194 C C . PHE A 1 639 ? 17.043 0.514 -11.746 1.00 80.44 639 PHE A C 1
ATOM 5196 O O . PHE A 1 639 ? 16.284 0.112 -12.631 1.00 80.44 639 PHE A O 1
ATOM 5203 N N . ALA A 1 640 ? 18.363 0.603 -11.940 1.00 85.00 640 ALA A N 1
ATOM 5204 C CA . ALA A 1 640 ? 19.007 0.225 -13.200 1.00 85.00 640 ALA A CA 1
ATOM 5205 C C . ALA A 1 640 ? 18.803 -1.264 -13.538 1.00 85.00 640 ALA A C 1
ATOM 5207 O O . ALA A 1 640 ? 18.465 -1.603 -14.675 1.00 85.00 640 ALA A O 1
ATOM 5208 N N . LEU A 1 641 ? 18.934 -2.167 -12.557 1.00 88.62 641 LEU A N 1
ATOM 5209 C CA . LEU A 1 641 ? 18.671 -3.597 -12.768 1.00 88.62 641 LEU A CA 1
ATOM 5210 C C . LEU A 1 641 ? 17.215 -3.859 -13.172 1.00 88.62 641 LEU A C 1
ATOM 5212 O O . LEU A 1 641 ? 16.978 -4.657 -14.085 1.00 88.62 641 LEU A O 1
ATOM 5216 N N . PHE A 1 642 ? 16.252 -3.174 -12.545 1.00 88.94 642 PHE A N 1
ATOM 5217 C CA . PHE A 1 642 ? 14.838 -3.273 -12.912 1.00 88.94 642 PHE A CA 1
ATOM 5218 C C . PHE A 1 642 ? 14.568 -2.765 -14.336 1.00 88.94 642 PHE A C 1
ATOM 5220 O O . PHE A 1 642 ? 13.856 -3.411 -15.108 1.00 88.94 642 PHE A O 1
ATOM 5227 N N . LEU A 1 643 ? 15.193 -1.652 -14.723 1.00 89.88 643 LEU A N 1
ATOM 5228 C CA . LEU A 1 643 ? 15.099 -1.105 -16.074 1.00 89.88 643 LEU A CA 1
ATOM 5229 C C . LEU A 1 643 ? 15.625 -2.083 -17.135 1.00 89.88 643 LEU A C 1
ATOM 5231 O O . LEU A 1 643 ? 14.987 -2.267 -18.173 1.00 89.88 643 LEU A O 1
ATOM 5235 N N . ILE A 1 644 ? 16.751 -2.753 -16.871 1.00 92.50 644 ILE A N 1
ATOM 5236 C CA . ILE A 1 644 ? 17.329 -3.733 -17.802 1.00 92.50 644 ILE A CA 1
ATOM 5237 C C . ILE A 1 644 ? 16.376 -4.919 -18.009 1.00 92.50 644 ILE A C 1
ATOM 5239 O O . ILE A 1 644 ? 16.126 -5.302 -19.154 1.00 92.50 644 ILE A O 1
ATOM 5243 N N . ILE A 1 645 ? 15.811 -5.497 -16.938 1.00 93.88 645 ILE A N 1
ATOM 5244 C CA . ILE A 1 645 ? 14.892 -6.642 -17.084 1.00 93.88 645 ILE A CA 1
ATOM 5245 C C . ILE A 1 645 ? 13.578 -6.246 -17.760 1.00 93.88 645 ILE A C 1
ATOM 5247 O O . ILE A 1 645 ? 13.049 -7.010 -18.571 1.00 93.88 645 ILE A O 1
ATOM 5251 N N . ALA A 1 646 ? 13.081 -5.038 -17.493 1.00 92.12 646 ALA A N 1
ATOM 5252 C CA . ALA A 1 646 ? 11.930 -4.479 -18.188 1.00 92.12 646 ALA A CA 1
ATOM 5253 C C . ALA A 1 646 ? 12.216 -4.318 -19.694 1.00 92.12 646 ALA A C 1
ATOM 5255 O O . ALA A 1 646 ? 11.424 -4.754 -20.529 1.00 92.12 646 ALA A O 1
ATOM 5256 N N . ALA A 1 647 ? 13.387 -3.799 -20.069 1.00 93.75 647 ALA A N 1
ATOM 5257 C CA . ALA A 1 647 ? 13.773 -3.686 -21.473 1.00 93.75 647 ALA A CA 1
ATOM 5258 C C . ALA A 1 647 ? 13.877 -5.056 -22.170 1.00 93.75 647 ALA A C 1
ATOM 5260 O O . ALA A 1 647 ? 13.375 -5.213 -23.284 1.00 93.75 647 ALA A O 1
ATOM 5261 N N . LEU A 1 648 ? 14.452 -6.071 -21.509 1.00 94.62 648 LEU A N 1
ATOM 5262 C CA . LEU A 1 648 ? 14.484 -7.447 -22.029 1.00 94.62 648 LEU A CA 1
ATOM 5263 C C . LEU A 1 648 ? 13.075 -8.015 -22.252 1.00 94.62 648 LEU A C 1
ATOM 5265 O O . LEU A 1 648 ? 12.833 -8.672 -23.266 1.00 94.62 648 LEU A O 1
ATOM 5269 N N . GLN A 1 649 ? 12.138 -7.730 -21.345 1.00 91.62 649 GLN A N 1
ATOM 5270 C CA . GLN A 1 649 ? 10.729 -8.095 -21.501 1.00 91.62 649 GLN A CA 1
ATOM 5271 C C . GLN A 1 649 ? 10.076 -7.397 -22.697 1.00 91.62 649 GLN A C 1
ATOM 5273 O O . GLN A 1 649 ? 9.418 -8.054 -23.501 1.00 91.62 649 GLN A O 1
ATOM 5278 N N . SER A 1 650 ? 10.295 -6.091 -22.863 1.00 90.38 650 SER A N 1
ATOM 5279 C CA . SER A 1 650 ? 9.769 -5.339 -24.009 1.00 90.38 650 SER A CA 1
ATOM 5280 C C . SER A 1 650 ? 10.227 -5.952 -25.342 1.00 90.38 650 SER A C 1
ATOM 5282 O O . SER A 1 650 ? 9.406 -6.235 -26.218 1.00 90.38 650 SER A O 1
ATOM 5284 N N . ILE A 1 651 ? 11.520 -6.290 -25.454 1.00 90.88 651 ILE A N 1
ATOM 5285 C CA . ILE A 1 651 ? 12.080 -6.971 -26.635 1.00 90.88 651 ILE A CA 1
ATOM 5286 C C . ILE A 1 651 ? 11.429 -8.342 -26.833 1.00 90.88 651 ILE A C 1
ATOM 5288 O O . ILE A 1 651 ? 11.046 -8.691 -27.949 1.00 90.88 651 ILE A O 1
ATOM 5292 N N . LEU A 1 652 ? 11.280 -9.129 -25.765 1.00 90.81 652 LEU A N 1
ATOM 5293 C CA . LEU A 1 652 ? 10.677 -10.458 -25.834 1.00 90.81 652 LEU A CA 1
ATOM 5294 C C . LEU A 1 652 ? 9.239 -10.406 -26.384 1.00 90.81 652 LEU A C 1
ATOM 5296 O O . LEU A 1 652 ? 8.886 -11.201 -27.258 1.00 90.81 652 LEU A O 1
ATOM 5300 N N . PHE A 1 653 ? 8.423 -9.454 -25.924 1.00 87.69 653 PHE A N 1
ATOM 5301 C CA . PHE A 1 653 ? 7.059 -9.245 -26.423 1.00 87.69 653 PHE A CA 1
ATOM 5302 C C . PHE A 1 653 ? 7.026 -8.746 -27.879 1.00 87.69 653 PHE A C 1
ATOM 5304 O O . PHE A 1 653 ? 6.155 -9.162 -28.655 1.00 87.69 653 PHE A O 1
ATOM 5311 N N . GLU A 1 654 ? 7.994 -7.928 -28.301 1.00 85.88 654 GLU A N 1
ATOM 5312 C CA . GLU A 1 654 ? 8.139 -7.529 -29.707 1.00 85.88 654 GLU A CA 1
ATOM 5313 C C . GLU A 1 654 ? 8.505 -8.734 -30.595 1.00 85.88 654 GLU A C 1
ATOM 5315 O O . GLU A 1 654 ? 7.900 -8.929 -31.651 1.00 85.88 654 GLU A O 1
ATOM 5320 N N . ILE A 1 655 ? 9.399 -9.623 -30.143 1.00 86.56 655 ILE A N 1
ATOM 5321 C CA . ILE A 1 655 ? 9.719 -10.872 -30.856 1.00 86.56 655 ILE A CA 1
ATOM 5322 C C . ILE A 1 655 ? 8.499 -11.793 -30.945 1.00 86.56 655 ILE A C 1
ATOM 5324 O O . ILE A 1 655 ? 8.238 -12.360 -32.010 1.00 86.56 655 ILE A O 1
ATOM 5328 N N . PHE A 1 656 ? 7.714 -11.930 -29.871 1.00 84.31 656 PHE A N 1
ATOM 5329 C CA . PHE A 1 656 ? 6.462 -12.692 -29.924 1.00 84.31 656 PHE A CA 1
ATOM 5330 C C . PHE A 1 656 ? 5.480 -12.117 -30.947 1.00 84.31 656 PHE A C 1
ATOM 5332 O O . PHE A 1 656 ? 4.858 -12.883 -31.683 1.00 84.31 656 PHE A O 1
ATOM 5339 N N . SER A 1 657 ? 5.405 -10.790 -31.061 1.00 80.31 657 SER A N 1
ATOM 5340 C CA . SER A 1 657 ? 4.585 -10.118 -32.074 1.00 80.31 657 SER A CA 1
ATOM 5341 C C . SER A 1 657 ? 5.088 -10.412 -33.496 1.00 80.31 657 SER A C 1
ATOM 5343 O O . SER A 1 657 ? 4.302 -10.752 -34.384 1.00 80.31 657 SER A O 1
ATOM 5345 N N . LEU A 1 658 ? 6.409 -10.374 -33.710 1.00 79.81 658 LEU A N 1
ATOM 5346 C CA . LEU A 1 658 ? 7.054 -10.679 -34.996 1.00 79.81 658 LEU A CA 1
ATOM 5347 C C . LEU A 1 658 ? 6.941 -12.152 -35.406 1.00 79.81 658 LEU A C 1
ATOM 5349 O O . LEU A 1 658 ? 7.030 -12.459 -36.596 1.00 79.81 658 LEU A O 1
ATOM 5353 N N . ARG A 1 659 ? 6.696 -13.067 -34.459 1.00 75.31 659 ARG A N 1
ATOM 5354 C CA . ARG A 1 659 ? 6.517 -14.501 -34.738 1.00 75.31 659 ARG A CA 1
ATOM 5355 C C . ARG A 1 659 ? 5.331 -14.795 -35.663 1.00 75.31 659 ARG A C 1
ATOM 5357 O O . ARG A 1 659 ? 5.316 -15.830 -36.325 1.00 75.31 659 ARG A O 1
ATOM 5364 N N . SER A 1 660 ? 4.363 -13.881 -35.742 1.00 68.69 660 SER A N 1
ATOM 5365 C CA . SER A 1 660 ? 3.285 -13.929 -36.742 1.00 68.69 660 SER A CA 1
ATOM 5366 C C . SER A 1 660 ? 3.809 -13.906 -38.189 1.00 68.69 660 SER A C 1
ATOM 5368 O O . SER A 1 660 ? 3.174 -14.469 -39.078 1.00 68.69 660 SER A O 1
ATOM 5370 N N . CYS A 1 661 ? 4.991 -13.323 -38.412 1.00 73.31 661 CYS A N 1
ATOM 5371 C CA . CYS A 1 661 ? 5.630 -13.174 -39.719 1.00 73.31 661 CYS A CA 1
ATOM 5372 C C . CYS A 1 661 ? 6.917 -14.006 -39.873 1.00 73.31 661 CYS A C 1
ATOM 5374 O O . CYS A 1 661 ? 7.269 -14.376 -40.992 1.00 73.31 661 CYS A O 1
ATOM 5376 N N . ILE A 1 662 ? 7.641 -14.284 -38.780 1.00 75.94 662 ILE A N 1
ATOM 5377 C CA . ILE A 1 662 ? 8.972 -14.916 -38.795 1.00 75.94 662 ILE A CA 1
ATOM 5378 C C . ILE A 1 662 ? 8.995 -16.131 -37.858 1.00 75.94 662 ILE A C 1
ATOM 5380 O O . ILE A 1 662 ? 8.778 -16.011 -36.658 1.00 75.94 662 ILE A O 1
ATOM 5384 N N . THR A 1 663 ? 9.314 -17.320 -38.376 1.00 68.00 663 THR A N 1
ATOM 5385 C CA . THR A 1 663 ? 9.265 -18.581 -37.604 1.00 68.00 663 THR A CA 1
ATOM 5386 C C . THR A 1 663 ? 10.602 -19.009 -36.986 1.00 68.00 663 THR A C 1
ATOM 5388 O O . THR A 1 663 ? 10.673 -20.066 -36.359 1.00 68.00 663 THR A O 1
ATOM 5391 N N . GLY A 1 664 ? 11.674 -18.233 -37.175 1.00 73.31 664 GLY A N 1
ATOM 5392 C CA . GLY A 1 664 ? 13.020 -18.571 -36.703 1.00 73.31 664 GLY A CA 1
ATOM 5393 C C . GLY A 1 664 ? 13.135 -18.550 -35.175 1.00 73.31 664 GLY A C 1
ATOM 5394 O O . GLY A 1 664 ? 12.953 -17.510 -34.549 1.00 73.31 664 GLY A O 1
ATOM 5395 N N . LEU A 1 665 ? 13.479 -19.692 -34.569 1.00 71.44 665 LEU A N 1
ATOM 5396 C CA . LEU A 1 665 ? 13.692 -19.810 -33.116 1.00 71.44 665 LEU A CA 1
ATOM 5397 C C . LEU A 1 665 ? 14.996 -19.151 -32.638 1.00 71.44 665 LEU A C 1
ATOM 5399 O O . LEU A 1 665 ? 15.125 -18.882 -31.444 1.00 71.44 665 LEU A O 1
ATOM 5403 N N . GLU A 1 666 ? 15.920 -18.869 -33.561 1.00 79.56 666 GLU A N 1
ATOM 5404 C CA . GLU A 1 666 ? 17.219 -18.225 -33.307 1.00 79.56 666 GLU A CA 1
ATOM 5405 C C . GLU A 1 666 ? 17.077 -16.820 -32.702 1.00 79.56 666 GLU A C 1
ATOM 5407 O O . GLU A 1 666 ? 17.956 -16.371 -31.975 1.00 79.56 666 GLU A O 1
ATOM 5412 N N . LEU A 1 667 ? 15.933 -16.158 -32.917 1.00 80.88 667 LEU A N 1
ATOM 5413 C CA . LEU A 1 667 ? 15.635 -14.828 -32.376 1.00 80.88 667 LEU A CA 1
ATOM 5414 C C . LEU A 1 667 ? 15.575 -14.792 -30.839 1.00 80.88 667 LEU A C 1
ATOM 5416 O O . LEU A 1 667 ? 15.773 -13.740 -30.241 1.00 80.88 667 LEU A O 1
ATOM 5420 N N . PHE A 1 668 ? 15.308 -15.928 -30.189 1.00 86.81 668 PHE A N 1
ATOM 5421 C CA . PHE A 1 668 ? 15.181 -15.999 -28.731 1.00 86.81 668 PHE A CA 1
ATOM 5422 C C . PHE A 1 668 ? 16.513 -16.258 -28.019 1.00 86.81 668 PHE A C 1
ATOM 5424 O O . PHE A 1 668 ? 16.611 -15.993 -26.825 1.00 86.81 668 PHE A O 1
ATOM 5431 N N . THR A 1 669 ? 17.526 -16.779 -28.718 1.00 89.44 669 THR A N 1
ATOM 5432 C CA . THR A 1 669 ? 18.801 -17.189 -28.104 1.00 89.44 669 THR A CA 1
ATOM 5433 C C . THR A 1 669 ? 19.530 -16.028 -27.416 1.00 89.44 669 THR A C 1
ATOM 5435 O O . THR A 1 669 ? 19.905 -16.195 -26.253 1.00 89.44 669 THR A O 1
ATOM 5438 N N . PRO A 1 670 ? 19.667 -14.835 -28.036 1.00 91.81 670 PRO A N 1
ATOM 5439 C CA . PRO A 1 670 ? 20.335 -13.708 -27.383 1.00 91.81 670 PRO A CA 1
ATOM 5440 C C . PRO A 1 670 ? 19.598 -13.234 -26.123 1.00 91.81 670 PRO A C 1
ATOM 5442 O O . PRO A 1 670 ? 20.226 -12.861 -25.136 1.00 91.81 670 PRO A O 1
ATOM 5445 N N . ILE A 1 671 ? 18.259 -13.301 -26.121 1.00 92.44 671 ILE A N 1
ATOM 5446 C CA . ILE A 1 671 ? 17.443 -12.928 -24.957 1.00 92.44 671 ILE A CA 1
ATOM 5447 C C . ILE A 1 671 ? 17.604 -13.939 -23.826 1.00 92.44 671 ILE A C 1
ATOM 5449 O O . ILE A 1 671 ? 17.742 -13.526 -22.679 1.00 92.44 671 ILE A O 1
ATOM 5453 N N . ASP A 1 672 ? 17.617 -15.243 -24.124 1.00 92.06 672 ASP A N 1
ATOM 5454 C CA . ASP A 1 672 ? 17.807 -16.272 -23.091 1.00 92.06 672 ASP A CA 1
ATOM 5455 C C . ASP A 1 672 ? 19.135 -16.063 -22.362 1.00 92.06 672 ASP A C 1
ATOM 5457 O O . ASP A 1 672 ? 19.192 -16.056 -21.132 1.00 92.06 672 ASP A O 1
ATOM 5461 N N . CYS A 1 673 ? 20.186 -15.807 -23.149 1.00 91.81 673 CYS A N 1
ATOM 5462 C CA . CYS A 1 673 ? 21.520 -15.520 -22.648 1.00 91.81 673 CYS A CA 1
ATOM 5463 C C . CYS A 1 673 ? 21.533 -14.256 -21.778 1.00 91.81 673 CYS A C 1
ATOM 5465 O O . CYS A 1 673 ? 22.066 -14.267 -20.666 1.00 91.81 673 CYS A O 1
ATOM 5467 N N . ALA A 1 674 ? 20.883 -13.187 -22.243 1.00 93.94 674 ALA A N 1
ATOM 5468 C CA . ALA A 1 674 ? 20.778 -11.943 -21.495 1.00 93.94 674 ALA A CA 1
ATOM 5469 C C . ALA A 1 674 ? 20.006 -12.104 -20.177 1.00 93.94 674 ALA A C 1
ATOM 5471 O O . ALA A 1 674 ? 20.410 -11.520 -19.175 1.00 93.94 674 ALA A O 1
ATOM 5472 N N . LEU A 1 675 ? 18.941 -12.913 -20.137 1.00 95.38 675 LEU A N 1
ATOM 5473 C CA . LEU A 1 675 ? 18.184 -13.191 -18.909 1.00 95.38 675 LEU A CA 1
ATOM 5474 C C . LEU A 1 675 ? 19.006 -13.980 -17.887 1.00 95.38 675 LEU A C 1
ATOM 5476 O O . LEU A 1 675 ? 18.906 -13.713 -16.689 1.00 95.38 675 LEU A O 1
ATOM 5480 N N . ASP A 1 676 ? 19.813 -14.941 -18.336 1.00 93.12 676 ASP A N 1
ATOM 5481 C CA . ASP A 1 676 ? 20.693 -15.702 -17.445 1.00 93.12 676 ASP A CA 1
ATOM 5482 C C . ASP A 1 676 ? 21.804 -14.807 -16.880 1.00 93.12 676 ASP A C 1
ATOM 5484 O O . ASP A 1 676 ? 22.067 -14.818 -15.678 1.00 93.12 676 ASP A O 1
ATOM 5488 N N . ARG A 1 677 ? 22.400 -13.949 -17.715 1.00 92.69 677 ARG A N 1
ATOM 5489 C CA . ARG A 1 677 ? 23.415 -12.977 -17.278 1.00 92.69 677 ARG A CA 1
ATOM 5490 C C . ARG A 1 677 ? 22.842 -11.885 -16.382 1.00 92.69 677 ARG A C 1
ATOM 5492 O O . ARG A 1 677 ? 23.483 -11.509 -15.406 1.00 92.69 677 ARG A O 1
ATOM 5499 N N . TRP A 1 678 ? 21.627 -11.414 -16.655 1.00 93.62 678 TRP A N 1
ATOM 5500 C CA . TRP A 1 678 ? 20.923 -10.495 -15.763 1.00 93.62 678 TRP A CA 1
ATOM 5501 C C . TRP A 1 678 ? 20.677 -11.131 -14.392 1.00 93.62 678 TRP A C 1
ATOM 5503 O O . TRP A 1 678 ? 20.861 -10.473 -13.373 1.00 93.62 678 TRP A O 1
ATOM 5513 N N . LYS A 1 679 ? 20.334 -12.427 -14.335 1.00 93.00 679 LYS A N 1
ATOM 5514 C CA . LYS A 1 679 ? 20.163 -13.130 -13.056 1.00 93.00 679 LYS A CA 1
ATOM 5515 C C . LYS A 1 679 ? 21.467 -13.210 -12.262 1.00 93.00 679 LYS A C 1
ATOM 5517 O O . LYS A 1 679 ? 21.435 -13.043 -11.047 1.00 93.00 679 LYS A O 1
ATOM 5522 N N . LEU A 1 680 ? 22.598 -13.413 -12.941 1.00 90.44 680 LEU A N 1
ATOM 5523 C CA . LEU A 1 680 ? 23.918 -13.347 -12.309 1.00 90.44 680 LEU A CA 1
ATOM 5524 C C . LEU A 1 680 ? 24.203 -11.946 -11.753 1.00 90.44 680 LEU A C 1
ATOM 5526 O O . LEU A 1 680 ? 24.601 -11.838 -10.598 1.00 90.44 680 LEU A O 1
ATOM 5530 N N . LEU A 1 681 ? 23.935 -10.884 -12.528 1.00 88.88 681 LEU A N 1
ATOM 5531 C CA . LEU A 1 681 ? 24.053 -9.497 -12.053 1.00 88.88 681 LEU A CA 1
ATOM 5532 C C . LEU A 1 681 ? 23.208 -9.262 -10.795 1.00 88.88 681 LEU A C 1
ATOM 5534 O O . LEU A 1 681 ? 23.704 -8.726 -9.807 1.00 88.88 681 LEU A O 1
ATOM 5538 N N . TRP A 1 682 ? 21.949 -9.701 -10.822 1.00 88.69 682 TRP A N 1
ATOM 5539 C CA . TRP A 1 682 ? 21.013 -9.578 -9.708 1.00 88.69 682 TRP A CA 1
ATOM 5540 C C . TRP A 1 682 ? 21.515 -10.267 -8.435 1.00 88.69 682 TRP A C 1
ATOM 5542 O O . TRP A 1 682 ? 21.504 -9.668 -7.357 1.00 88.69 682 TRP A O 1
ATOM 5552 N N . ASP A 1 683 ? 21.972 -11.515 -8.561 1.00 88.38 683 ASP A N 1
ATOM 5553 C CA . ASP A 1 683 ? 22.458 -12.311 -7.434 1.00 88.38 683 ASP A CA 1
ATOM 5554 C C . ASP A 1 683 ? 23.744 -11.725 -6.849 1.00 88.38 683 ASP A C 1
ATOM 5556 O O . ASP A 1 683 ? 23.852 -11.581 -5.632 1.00 88.38 683 ASP A O 1
ATOM 5560 N N . SER A 1 684 ? 24.684 -11.312 -7.702 1.00 85.62 684 SER A N 1
ATOM 5561 C CA . SER A 1 684 ? 25.914 -10.642 -7.278 1.00 85.62 684 SER A CA 1
ATOM 5562 C C . SER A 1 684 ? 25.630 -9.317 -6.564 1.00 85.62 684 SER A C 1
ATOM 5564 O O . SER A 1 684 ? 26.191 -9.068 -5.496 1.00 85.62 684 SER A O 1
ATOM 5566 N N . PHE A 1 685 ? 24.706 -8.501 -7.084 1.00 81.81 685 PHE A N 1
ATOM 5567 C CA . PHE A 1 685 ? 24.265 -7.269 -6.423 1.00 81.81 685 PHE A CA 1
ATOM 5568 C C . PHE A 1 685 ? 23.711 -7.551 -5.017 1.00 81.81 685 PHE A C 1
ATOM 5570 O O . PHE A 1 685 ? 24.086 -6.869 -4.065 1.00 81.81 685 PHE A O 1
ATOM 5577 N N . HIS A 1 686 ? 22.909 -8.612 -4.858 1.00 76.12 686 HIS A N 1
ATOM 5578 C CA . HIS A 1 686 ? 22.358 -9.024 -3.561 1.00 76.12 686 HIS A CA 1
ATOM 5579 C C . HIS A 1 686 ? 23.406 -9.564 -2.588 1.00 76.12 686 HIS A C 1
ATOM 5581 O O . HIS A 1 686 ? 23.263 -9.380 -1.386 1.00 76.12 686 HIS A O 1
ATOM 5587 N N . THR A 1 687 ? 24.458 -10.224 -3.074 1.00 77.06 687 THR A N 1
ATOM 5588 C CA . THR A 1 687 ? 25.545 -10.685 -2.197 1.00 77.06 687 THR A CA 1
ATOM 5589 C C . THR A 1 687 ? 26.433 -9.551 -1.688 1.00 77.06 687 THR A C 1
ATOM 5591 O O . THR A 1 687 ? 27.056 -9.701 -0.641 1.00 77.06 687 THR A O 1
ATOM 5594 N N . CYS A 1 688 ? 26.499 -8.432 -2.416 1.00 67.19 688 CYS A N 1
ATOM 5595 C CA . CYS A 1 688 ? 27.332 -7.280 -2.066 1.00 67.19 688 CYS A CA 1
ATOM 5596 C C . CYS A 1 688 ? 26.622 -6.249 -1.171 1.00 67.19 688 CYS A C 1
ATOM 5598 O O . CYS A 1 688 ? 27.308 -5.424 -0.572 1.00 67.19 688 CYS A O 1
ATOM 5600 N N . HIS A 1 689 ? 25.287 -6.283 -1.070 1.00 65.38 689 HIS A N 1
ATOM 5601 C CA . HIS A 1 689 ? 24.495 -5.301 -0.322 1.00 65.38 689 HIS A CA 1
ATOM 5602 C C . HIS A 1 689 ? 23.678 -5.982 0.780 1.00 65.38 689 HIS A C 1
ATOM 5604 O O . HIS A 1 689 ? 22.805 -6.806 0.506 1.00 65.38 689 HIS A O 1
ATOM 5610 N N . ASP A 1 690 ? 23.922 -5.597 2.034 1.00 53.75 690 ASP A N 1
ATOM 5611 C CA . ASP A 1 690 ? 23.059 -5.960 3.157 1.00 53.75 690 ASP A CA 1
ATOM 5612 C C . ASP A 1 690 ? 21.789 -5.103 3.093 1.00 53.75 690 ASP A C 1
ATOM 5614 O O . ASP A 1 690 ? 21.804 -3.944 3.497 1.00 53.75 690 ASP A O 1
ATOM 5618 N N . PHE A 1 691 ? 20.681 -5.655 2.587 1.00 55.62 691 PHE A N 1
ATOM 5619 C CA . PHE A 1 691 ? 19.375 -4.990 2.636 1.00 55.62 691 PHE A CA 1
ATOM 5620 C C . PHE A 1 691 ? 18.755 -5.174 4.027 1.00 55.62 691 PHE A C 1
ATOM 5622 O O . PHE A 1 691 ? 18.289 -6.276 4.346 1.00 55.62 691 PHE A O 1
ATOM 5629 N N . PRO A 1 692 ? 18.682 -4.128 4.870 1.00 38.66 692 PRO A N 1
ATOM 5630 C CA . PRO A 1 692 ? 17.946 -4.208 6.118 1.00 38.66 692 PRO A CA 1
ATOM 5631 C C . PRO A 1 692 ? 16.460 -4.369 5.751 1.00 38.66 692 PRO A C 1
ATOM 5633 O O . PRO A 1 692 ? 15.931 -3.607 4.948 1.00 38.66 692 PRO A O 1
ATOM 5636 N N . SER A 1 693 ? 15.834 -5.443 6.240 1.00 34.69 693 SER A N 1
ATOM 5637 C CA . SER A 1 693 ? 14.464 -5.914 5.963 1.00 34.69 693 SER A CA 1
ATOM 5638 C C . SER A 1 693 ? 13.590 -5.092 4.990 1.00 34.69 693 SER A C 1
ATOM 5640 O O . SER A 1 693 ? 12.986 -4.111 5.392 1.00 34.69 693 SER A O 1
ATOM 5642 N N . ALA A 1 694 ? 13.416 -5.581 3.757 1.00 37.41 694 ALA A N 1
ATOM 5643 C CA . ALA A 1 694 ? 12.210 -5.550 2.901 1.00 37.41 694 ALA A CA 1
ATOM 5644 C C . ALA A 1 694 ? 11.321 -4.279 2.745 1.00 37.41 694 ALA A C 1
ATOM 5646 O O . ALA A 1 694 ? 10.344 -4.351 1.997 1.00 37.41 694 ALA A O 1
ATOM 5647 N N . SER A 1 695 ? 11.583 -3.140 3.387 1.00 41.97 695 SER A N 1
ATOM 5648 C CA . SER A 1 695 ? 10.606 -2.050 3.522 1.00 41.97 695 SER A CA 1
ATOM 5649 C C . SER A 1 695 ? 10.817 -0.897 2.542 1.00 41.97 695 SER A C 1
ATOM 5651 O O . SER A 1 695 ? 9.837 -0.270 2.153 1.00 41.97 695 SER A O 1
ATOM 5653 N N . ARG A 1 696 ? 12.050 -0.641 2.081 1.00 47.38 696 ARG A N 1
ATOM 5654 C CA . ARG A 1 696 ? 12.346 0.540 1.241 1.00 47.38 696 ARG A CA 1
ATOM 5655 C C . ARG A 1 696 ? 12.295 0.301 -0.266 1.00 47.38 696 ARG A C 1
ATOM 5657 O O . ARG A 1 696 ? 12.019 1.232 -1.002 1.00 47.38 696 ARG A O 1
ATOM 5664 N N . SER A 1 697 ? 12.457 -0.938 -0.733 1.00 51.31 697 SER A N 1
ATOM 5665 C CA . SER A 1 697 ? 12.447 -1.257 -2.177 1.00 51.31 697 SER A CA 1
ATOM 5666 C C . SER A 1 697 ? 11.626 -2.506 -2.512 1.00 51.31 697 SER A C 1
ATOM 5668 O O . SER A 1 697 ? 11.834 -3.150 -3.540 1.00 51.31 697 SER A O 1
ATOM 5670 N N . GLY A 1 698 ? 10.687 -2.877 -1.633 1.00 52.09 698 GLY A N 1
ATOM 5671 C CA . GLY A 1 698 ? 9.971 -4.156 -1.688 1.00 52.09 698 GLY A CA 1
ATOM 5672 C C . GLY A 1 698 ? 9.224 -4.418 -3.002 1.00 52.09 698 GLY A C 1
ATOM 5673 O O . GLY A 1 698 ? 9.161 -5.570 -3.427 1.00 52.09 698 GLY A O 1
ATOM 5674 N N . TYR A 1 699 ? 8.708 -3.376 -3.670 1.00 59.66 699 TYR A N 1
ATOM 5675 C CA . TYR A 1 699 ? 8.095 -3.517 -4.996 1.00 59.66 699 TYR A CA 1
ATOM 5676 C C . TYR A 1 699 ? 9.142 -3.800 -6.074 1.00 59.66 699 TYR A C 1
ATOM 5678 O O . TYR A 1 699 ? 9.066 -4.848 -6.699 1.00 59.66 699 TYR A O 1
ATOM 5686 N N . VAL A 1 700 ? 10.141 -2.929 -6.258 1.00 65.06 700 VAL A N 1
ATOM 5687 C CA . VAL A 1 700 ? 11.174 -3.091 -7.302 1.00 65.06 700 VAL A CA 1
ATOM 5688 C C . VAL A 1 700 ? 11.926 -4.413 -7.127 1.00 65.06 700 VAL A C 1
ATOM 5690 O O . VAL A 1 700 ? 12.177 -5.116 -8.104 1.00 65.06 700 VAL A O 1
ATOM 5693 N N . MET A 1 701 ? 12.199 -4.812 -5.881 1.00 65.81 701 MET A N 1
ATOM 5694 C CA . MET A 1 701 ? 12.858 -6.076 -5.554 1.00 65.81 701 MET A CA 1
ATOM 5695 C C . MET A 1 701 ? 12.039 -7.303 -5.988 1.00 65.81 701 MET A C 1
ATOM 5697 O O . MET A 1 701 ? 12.563 -8.202 -6.645 1.00 65.81 701 MET A O 1
ATOM 5701 N N . ARG A 1 702 ? 10.740 -7.337 -5.657 1.00 69.12 702 ARG A N 1
ATOM 5702 C CA . ARG A 1 702 ? 9.837 -8.439 -6.040 1.00 69.12 702 ARG A CA 1
ATOM 5703 C C . ARG A 1 702 ? 9.496 -8.407 -7.527 1.00 69.12 702 ARG A C 1
ATOM 5705 O O . ARG A 1 702 ? 9.590 -9.427 -8.201 1.00 69.12 702 ARG A O 1
ATOM 5712 N N . ALA A 1 703 ? 9.177 -7.231 -8.052 1.00 75.81 703 ALA A N 1
ATOM 5713 C CA . ALA A 1 703 ? 8.830 -7.038 -9.449 1.00 75.81 703 ALA A CA 1
ATOM 5714 C C . ALA A 1 703 ? 9.984 -7.459 -10.364 1.00 75.81 703 ALA A C 1
ATOM 5716 O O . ALA A 1 703 ? 9.735 -8.157 -11.339 1.00 75.81 703 ALA A O 1
ATOM 5717 N N . SER A 1 704 ? 11.239 -7.121 -10.048 1.00 85.00 704 SER A N 1
ATOM 5718 C CA . SER A 1 704 ? 12.396 -7.504 -10.874 1.00 85.00 704 SER A CA 1
ATOM 5719 C C . SER A 1 704 ? 12.509 -9.020 -11.053 1.00 85.00 704 SER A C 1
ATOM 5721 O O . SER A 1 704 ? 12.643 -9.507 -12.178 1.00 85.00 704 SER A O 1
ATOM 5723 N N . ILE A 1 705 ? 12.395 -9.787 -9.961 1.00 88.44 705 ILE A N 1
ATOM 5724 C CA . ILE A 1 705 ? 12.477 -11.250 -10.035 1.00 88.44 705 ILE A CA 1
ATOM 5725 C C . ILE A 1 705 ? 11.233 -11.869 -10.688 1.00 88.44 705 ILE A C 1
ATOM 5727 O O . ILE A 1 705 ? 11.358 -12.839 -11.433 1.00 88.44 705 ILE A O 1
ATOM 5731 N N . GLU A 1 706 ? 10.048 -11.290 -10.478 1.00 88.88 706 GLU A N 1
ATOM 5732 C CA . GLU A 1 706 ? 8.806 -11.707 -11.140 1.00 88.88 706 GLU A CA 1
ATOM 5733 C C . GLU A 1 706 ? 8.857 -11.456 -12.654 1.00 88.88 706 GLU A C 1
ATOM 5735 O O . GLU A 1 706 ? 8.447 -12.319 -13.432 1.00 88.88 706 GLU A O 1
ATOM 5740 N N . HIS A 1 707 ? 9.431 -10.329 -13.093 1.00 90.31 707 HIS A N 1
ATOM 5741 C CA . HIS A 1 707 ? 9.666 -10.042 -14.509 1.00 90.31 707 HIS A CA 1
ATOM 5742 C C . HIS A 1 707 ? 10.660 -11.042 -15.101 1.00 90.31 707 HIS A C 1
ATOM 5744 O O . HIS A 1 707 ? 10.413 -11.573 -16.182 1.00 90.31 707 HIS A O 1
ATOM 5750 N N . TRP A 1 708 ? 11.745 -11.374 -14.403 1.00 94.44 708 TRP A N 1
ATOM 5751 C CA . TRP A 1 708 ? 12.663 -12.414 -14.870 1.00 94.44 708 TRP A CA 1
ATOM 5752 C C . TRP A 1 708 ? 11.996 -13.790 -14.971 1.00 94.44 708 TRP A C 1
ATOM 5754 O O . TRP A 1 708 ? 12.106 -14.464 -16.000 1.00 94.44 708 TRP A O 1
ATOM 5764 N N . TRP A 1 709 ? 11.247 -14.189 -13.940 1.00 92.25 709 TRP A N 1
ATOM 5765 C CA . TRP A 1 709 ? 10.511 -15.451 -13.928 1.00 92.25 709 TRP A CA 1
ATOM 5766 C C . TRP A 1 709 ? 9.508 -15.525 -15.080 1.00 92.25 709 TRP A C 1
ATOM 5768 O O . TRP A 1 709 ? 9.462 -16.529 -15.796 1.00 92.25 709 TRP A O 1
ATOM 5778 N N . LEU A 1 710 ? 8.745 -14.452 -15.302 1.00 91.25 710 LEU A N 1
ATOM 5779 C CA . LEU A 1 710 ? 7.788 -14.358 -16.395 1.00 91.25 710 LEU A CA 1
ATOM 5780 C C . LEU A 1 710 ? 8.492 -14.525 -17.745 1.00 91.25 710 LEU A C 1
ATOM 5782 O O . LEU A 1 710 ? 8.039 -15.324 -18.561 1.00 91.25 710 LEU A O 1
ATOM 5786 N N . ALA A 1 711 ? 9.618 -13.838 -17.967 1.00 92.25 711 ALA A N 1
ATOM 5787 C CA . ALA A 1 711 ? 10.381 -13.930 -19.211 1.00 92.25 711 ALA A CA 1
ATOM 5788 C C . ALA A 1 711 ? 10.853 -15.368 -19.466 1.00 92.25 711 ALA A C 1
ATOM 5790 O O . ALA A 1 711 ? 10.548 -15.947 -20.510 1.00 92.25 711 ALA A O 1
ATOM 5791 N N . LYS A 1 712 ? 11.519 -15.998 -18.486 1.00 93.38 712 LYS A N 1
ATOM 5792 C CA . LYS A 1 712 ? 11.996 -17.387 -18.609 1.00 93.38 712 LYS A CA 1
ATOM 5793 C C . LYS A 1 712 ? 10.845 -18.373 -18.814 1.00 93.38 712 LYS A C 1
ATOM 5795 O O . LYS A 1 712 ? 10.984 -19.334 -19.571 1.00 93.38 712 LYS A O 1
ATOM 5800 N N . THR A 1 713 ? 9.700 -18.143 -18.178 1.00 90.62 713 THR A N 1
ATOM 5801 C CA . THR A 1 713 ? 8.515 -19.000 -18.319 1.00 90.62 713 THR A CA 1
ATOM 5802 C C . THR A 1 713 ? 7.890 -18.866 -19.708 1.00 90.62 713 THR A C 1
ATOM 5804 O O . THR A 1 713 ? 7.615 -19.878 -20.354 1.00 90.62 713 THR A O 1
ATOM 5807 N N . LEU A 1 714 ? 7.754 -17.641 -20.223 1.00 88.75 714 LEU A N 1
ATOM 5808 C CA . LEU A 1 714 ? 7.308 -17.377 -21.595 1.00 88.75 714 LEU A CA 1
ATOM 5809 C C . LEU A 1 714 ? 8.258 -17.990 -22.630 1.00 88.75 714 LEU A C 1
ATOM 5811 O O . LEU A 1 714 ? 7.817 -18.551 -23.632 1.00 88.75 714 LEU A O 1
ATOM 5815 N N . MET A 1 715 ? 9.566 -17.947 -22.373 1.00 87.25 715 MET A N 1
ATOM 5816 C CA . MET A 1 715 ? 10.566 -18.569 -23.239 1.00 87.25 715 MET A CA 1
ATOM 5817 C C . MET A 1 715 ? 10.499 -20.095 -23.253 1.00 87.25 715 MET A C 1
ATOM 5819 O O . MET A 1 715 ? 10.811 -20.692 -24.285 1.00 87.25 715 MET A O 1
ATOM 5823 N N . LYS A 1 716 ? 10.088 -20.727 -22.149 1.00 86.81 716 LYS A N 1
ATOM 5824 C CA . LYS A 1 716 ? 9.839 -22.175 -22.089 1.00 86.81 716 LYS A CA 1
ATOM 5825 C C . LYS A 1 716 ? 8.534 -22.551 -22.781 1.00 86.81 716 LYS A C 1
ATOM 5827 O O . LYS A 1 716 ? 8.504 -23.533 -23.514 1.00 86.81 716 LYS A O 1
ATOM 5832 N N . ARG A 1 717 ? 7.477 -21.761 -22.578 1.00 84.44 717 ARG A N 1
ATOM 5833 C CA . ARG A 1 717 ? 6.125 -22.057 -23.070 1.00 84.44 717 ARG A CA 1
ATOM 5834 C C . ARG A 1 717 ? 5.648 -21.064 -24.131 1.00 84.44 717 ARG A C 1
ATOM 5836 O O . ARG A 1 717 ? 4.618 -20.401 -23.996 1.00 84.44 717 ARG A O 1
ATOM 5843 N N . ARG A 1 718 ? 6.441 -20.951 -25.200 1.00 83.25 718 ARG A N 1
ATOM 5844 C CA . ARG A 1 718 ? 6.235 -19.994 -26.307 1.00 83.25 718 ARG A CA 1
ATOM 5845 C C . ARG A 1 718 ? 4.928 -20.232 -27.058 1.00 83.25 718 ARG A C 1
ATOM 5847 O O . ARG A 1 718 ? 4.442 -19.350 -27.753 1.00 83.25 718 ARG A O 1
ATOM 5854 N N . ASP A 1 719 ? 4.416 -21.451 -27.011 1.00 76.62 719 ASP A N 1
ATOM 5855 C CA . ASP A 1 719 ? 3.179 -21.911 -27.638 1.00 76.62 719 ASP A CA 1
ATOM 5856 C C . ASP A 1 719 ? 1.913 -21.289 -27.030 1.00 76.62 719 ASP A C 1
ATOM 5858 O O . ASP A 1 719 ? 0.887 -21.244 -27.698 1.00 76.62 719 ASP A O 1
ATOM 5862 N N . LEU A 1 720 ? 1.991 -20.763 -25.804 1.00 76.19 720 LEU A N 1
ATOM 5863 C CA . LEU A 1 720 ? 0.826 -20.275 -25.048 1.00 76.19 720 LEU A CA 1
ATOM 5864 C C . LEU A 1 720 ? 0.641 -18.756 -25.092 1.00 76.19 720 LEU A C 1
ATOM 5866 O O . LEU A 1 720 ? -0.314 -18.216 -24.518 1.00 76.19 720 LEU A O 1
ATOM 5870 N N . VAL A 1 721 ? 1.555 -18.068 -25.775 1.00 72.88 721 VAL A N 1
ATOM 5871 C CA . VAL A 1 721 ? 1.408 -16.658 -26.131 1.00 72.88 721 VAL A CA 1
ATOM 5872 C C . VAL A 1 721 ? 0.487 -16.598 -27.350 1.00 72.88 721 VAL A C 1
ATOM 5874 O O . VAL A 1 721 ? 0.908 -16.895 -28.467 1.00 72.88 721 VAL A O 1
ATOM 5877 N N . ASP A 1 722 ? -0.791 -16.292 -27.114 1.00 62.38 722 ASP A N 1
ATOM 5878 C CA . ASP A 1 722 ? -1.815 -16.272 -28.165 1.00 62.38 722 ASP A CA 1
ATOM 5879 C C . ASP A 1 722 ? -1.529 -15.198 -29.216 1.00 62.38 722 ASP A C 1
ATOM 5881 O O . ASP A 1 722 ? -1.220 -14.056 -28.883 1.00 62.38 722 ASP A O 1
ATOM 5885 N N . GLN A 1 723 ? -1.779 -15.532 -30.484 1.00 55.31 723 GLN A N 1
ATOM 5886 C CA . GLN A 1 723 ? -1.886 -14.547 -31.568 1.00 55.31 723 GLN A CA 1
ATOM 5887 C C . GLN A 1 723 ? -3.219 -13.767 -31.537 1.00 55.31 723 GLN A C 1
ATOM 5889 O O . GLN A 1 723 ? -3.357 -12.770 -32.236 1.00 55.31 723 GLN A O 1
ATOM 5894 N N . GLU A 1 724 ? -4.198 -14.204 -30.731 1.00 49.22 724 GLU A N 1
ATOM 5895 C CA . GLU A 1 724 ? -5.541 -13.603 -30.619 1.00 49.22 724 GLU A CA 1
ATOM 5896 C C . GLU A 1 724 ? -5.678 -12.580 -29.476 1.00 49.22 724 GLU A C 1
ATOM 5898 O O . GLU A 1 724 ? -6.754 -12.015 -29.265 1.00 49.22 724 GLU A O 1
ATOM 5903 N N . ALA A 1 725 ? -4.600 -12.310 -28.733 1.00 57.19 725 ALA A N 1
ATOM 5904 C CA . ALA A 1 725 ? -4.557 -11.207 -27.782 1.00 57.19 725 ALA A CA 1
ATOM 5905 C C . ALA A 1 725 ? -4.747 -9.884 -28.545 1.00 57.19 725 ALA A C 1
ATOM 5907 O O . ALA A 1 725 ? -3.848 -9.433 -29.251 1.00 57.19 725 ALA A O 1
ATOM 5908 N N . GLY A 1 726 ? -5.934 -9.278 -28.442 1.00 59.38 726 GLY A N 1
ATOM 5909 C CA . GLY A 1 726 ? -6.221 -8.007 -29.108 1.00 59.38 726 GLY A CA 1
ATOM 5910 C C . GLY A 1 726 ? -5.169 -6.945 -28.771 1.00 59.38 726 GLY A C 1
ATOM 5911 O O . GLY A 1 726 ? -4.807 -6.779 -27.606 1.00 59.38 726 GLY A O 1
ATOM 5912 N N . CYS A 1 727 ? -4.679 -6.234 -29.789 1.00 68.62 727 CYS A N 1
ATOM 5913 C CA . CYS A 1 727 ? -3.729 -5.139 -29.606 1.00 68.62 727 CYS A CA 1
ATOM 5914 C C . CYS A 1 727 ? -4.378 -3.979 -28.838 1.00 68.62 727 CYS A C 1
ATOM 5916 O O . CYS A 1 727 ? -5.550 -3.668 -29.060 1.00 68.62 727 CYS A O 1
ATOM 5918 N N . ALA A 1 728 ? -3.595 -3.305 -27.991 1.00 73.06 728 ALA A N 1
ATOM 5919 C CA . ALA A 1 728 ? -4.021 -2.135 -27.219 1.00 73.06 728 ALA A CA 1
ATOM 5920 C C . ALA A 1 728 ? -5.303 -2.374 -26.393 1.00 73.06 728 ALA A C 1
ATOM 5922 O O . ALA A 1 728 ? -6.258 -1.594 -26.448 1.00 73.06 728 ALA A O 1
ATOM 5923 N N . ALA A 1 729 ? -5.317 -3.458 -25.616 1.00 79.44 729 ALA A N 1
ATOM 5924 C CA . ALA A 1 729 ? -6.425 -3.803 -24.737 1.00 79.44 729 ALA A CA 1
ATOM 5925 C C . ALA A 1 729 ? -6.717 -2.681 -23.724 1.00 79.44 729 ALA A C 1
ATOM 5927 O O . ALA A 1 729 ? -5.830 -1.949 -23.292 1.00 79.44 729 ALA A O 1
ATOM 5928 N N . ASP A 1 730 ? -7.973 -2.565 -23.290 1.00 78.06 730 ASP A N 1
ATOM 5929 C CA . ASP A 1 730 ? -8.374 -1.597 -22.258 1.00 78.06 730 ASP A CA 1
ATOM 5930 C C . ASP A 1 730 ? -8.251 -2.126 -20.826 1.00 78.06 730 ASP A C 1
ATOM 5932 O O . ASP A 1 730 ? -8.427 -1.374 -19.868 1.00 78.06 730 ASP A O 1
ATOM 5936 N N . SER A 1 731 ? -7.924 -3.409 -20.670 1.00 79.56 731 SER A N 1
ATOM 5937 C CA . SER A 1 731 ? -7.776 -4.077 -19.378 1.00 79.56 731 SER A CA 1
ATOM 5938 C C . SER A 1 731 ? -6.640 -5.093 -19.415 1.00 79.56 731 SER A C 1
ATOM 5940 O O . SER A 1 731 ? -6.318 -5.625 -20.476 1.00 79.56 731 SER A O 1
ATOM 5942 N N . MET A 1 732 ? -6.114 -5.436 -18.241 1.00 83.12 732 MET A N 1
ATOM 5943 C CA . MET A 1 732 ? -5.082 -6.467 -18.081 1.00 83.12 732 MET A CA 1
ATOM 5944 C C . MET A 1 732 ? -5.628 -7.902 -18.178 1.00 83.12 732 MET A C 1
ATOM 5946 O O . MET A 1 732 ? -4.892 -8.856 -17.949 1.00 83.12 732 MET A O 1
ATOM 5950 N N . ASN A 1 733 ? -6.911 -8.097 -18.507 1.00 82.12 733 ASN A N 1
ATOM 5951 C CA . ASN A 1 733 ? -7.539 -9.423 -18.523 1.00 82.12 733 ASN A CA 1
ATOM 5952 C C . ASN A 1 733 ? -6.833 -10.401 -19.468 1.00 82.12 733 ASN A C 1
ATOM 5954 O O . ASN A 1 733 ? -6.672 -11.572 -19.129 1.00 82.12 733 ASN A O 1
ATOM 5958 N N . THR A 1 734 ? -6.378 -9.920 -20.626 1.00 81.56 734 THR A N 1
ATOM 5959 C CA . THR A 1 734 ? -5.606 -10.717 -21.586 1.00 81.56 734 THR A CA 1
ATOM 5960 C C . THR A 1 734 ? -4.322 -11.245 -20.950 1.00 81.56 734 THR A C 1
ATOM 5962 O O . THR A 1 734 ? -4.049 -12.445 -21.001 1.00 81.56 734 THR A O 1
ATOM 5965 N N . PHE A 1 735 ? -3.582 -10.372 -20.266 1.00 84.81 735 PHE A N 1
ATOM 5966 C CA . PHE A 1 735 ? -2.370 -10.741 -19.545 1.00 84.81 735 PHE A CA 1
ATOM 5967 C C . PHE A 1 735 ? -2.662 -11.667 -18.350 1.00 84.81 735 PHE A C 1
ATOM 5969 O O . PHE A 1 735 ? -2.006 -12.692 -18.184 1.00 84.81 735 PHE A O 1
ATOM 5976 N N . HIS A 1 736 ? -3.701 -11.393 -17.555 1.00 85.00 736 HIS A N 1
ATOM 5977 C CA . HIS A 1 736 ? -4.113 -12.269 -16.452 1.00 85.00 736 HIS A CA 1
ATOM 5978 C C . HIS A 1 736 ? -4.462 -13.686 -16.928 1.00 85.00 736 HIS A C 1
ATOM 5980 O O . HIS A 1 736 ? -4.114 -14.666 -16.269 1.00 85.00 736 HIS A O 1
ATOM 5986 N N . ASN A 1 737 ? -5.124 -13.818 -18.079 1.00 83.38 737 ASN A N 1
ATOM 5987 C CA . ASN A 1 737 ? -5.435 -15.119 -18.668 1.00 83.38 737 ASN A CA 1
ATOM 5988 C C . ASN A 1 737 ? -4.178 -15.840 -19.171 1.00 83.38 737 ASN A C 1
ATOM 5990 O O . ASN A 1 737 ? -4.069 -17.056 -19.001 1.00 83.38 737 ASN A O 1
ATOM 5994 N N . LEU A 1 738 ? -3.211 -15.107 -19.735 1.00 84.19 738 LEU A N 1
ATOM 5995 C CA . LEU A 1 738 ? -1.897 -15.651 -20.079 1.00 84.19 738 LEU A CA 1
ATOM 5996 C C . LEU A 1 738 ? -1.206 -16.223 -18.834 1.00 84.19 738 LEU A C 1
ATOM 5998 O O . LEU A 1 738 ? -0.841 -17.396 -18.835 1.00 84.19 738 LEU A O 1
ATOM 6002 N N . VAL A 1 739 ? -1.122 -15.455 -17.742 1.00 85.38 739 VAL A N 1
ATOM 6003 C CA . VAL A 1 739 ? -0.511 -15.914 -16.481 1.00 85.38 739 VAL A CA 1
ATOM 6004 C C . VAL A 1 739 ? -1.241 -17.130 -15.905 1.00 85.38 739 VAL A C 1
ATOM 6006 O O . VAL A 1 739 ? -0.595 -18.111 -15.546 1.00 85.38 739 VAL A O 1
ATOM 6009 N N . LYS A 1 740 ? -2.583 -17.135 -15.876 1.00 84.88 740 LYS A N 1
ATOM 6010 C CA . LYS A 1 740 ? -3.363 -18.303 -15.417 1.00 84.88 740 LYS A CA 1
ATOM 6011 C C . LYS A 1 740 ? -3.010 -19.569 -16.193 1.00 84.88 740 LYS A C 1
ATOM 6013 O O . LYS A 1 740 ? -2.879 -20.627 -15.587 1.00 84.88 740 LYS A O 1
ATOM 6018 N N . ARG A 1 741 ? -2.830 -19.468 -17.514 1.00 84.62 741 ARG A N 1
ATOM 6019 C CA . ARG A 1 741 ? -2.387 -20.602 -18.332 1.00 84.62 741 ARG A CA 1
ATOM 6020 C C . ARG A 1 741 ? -0.967 -21.008 -17.982 1.00 84.62 741 ARG A C 1
ATOM 6022 O O . ARG A 1 741 ? -0.731 -22.207 -17.843 1.00 84.62 741 ARG A O 1
ATOM 6029 N N . LEU A 1 742 ? -0.049 -20.047 -17.823 1.00 83.88 742 LEU A N 1
ATOM 6030 C CA . LEU A 1 742 ? 1.339 -20.302 -17.413 1.00 83.88 742 LEU A CA 1
ATOM 6031 C C . LEU A 1 742 ? 1.430 -21.080 -16.092 1.00 83.88 742 LEU A C 1
ATOM 6033 O O . LEU A 1 742 ? 2.260 -21.974 -15.993 1.00 83.88 742 LEU A O 1
ATOM 6037 N N . MET A 1 743 ? 0.534 -20.821 -15.136 1.00 79.75 743 MET A N 1
ATOM 6038 C CA . MET A 1 743 ? 0.513 -21.503 -13.832 1.00 79.75 743 MET A CA 1
ATOM 6039 C C . MET A 1 743 ? -0.237 -22.847 -13.806 1.00 79.75 743 MET A C 1
ATOM 6041 O O . MET A 1 743 ? -0.144 -23.572 -12.821 1.00 79.75 743 MET A O 1
ATOM 6045 N N . ALA A 1 744 ? -1.016 -23.188 -14.837 1.00 76.19 744 ALA A N 1
ATOM 6046 C CA . ALA A 1 744 ? -1.978 -24.294 -14.773 1.00 76.19 744 ALA A CA 1
ATOM 6047 C C . ALA A 1 744 ? -1.374 -25.718 -14.765 1.00 76.19 744 ALA A C 1
ATOM 6049 O O . ALA A 1 744 ? -2.143 -26.667 -14.640 1.00 76.19 744 ALA A O 1
ATOM 6050 N N . GLU A 1 745 ? -0.053 -25.898 -14.893 1.00 53.84 745 GLU A N 1
ATOM 6051 C CA . GLU A 1 745 ? 0.553 -27.234 -15.073 1.00 53.84 745 GLU A CA 1
ATOM 6052 C C . GLU A 1 745 ? 1.808 -27.536 -14.231 1.00 53.84 745 GLU A C 1
ATOM 6054 O O . GLU A 1 745 ? 2.437 -28.565 -14.452 1.00 53.84 745 GLU A O 1
ATOM 6059 N N . ASP A 1 746 ? 2.119 -26.765 -13.181 1.00 48.06 746 ASP A N 1
ATOM 6060 C CA . ASP A 1 746 ? 3.119 -27.191 -12.170 1.00 48.06 746 ASP A CA 1
ATOM 6061 C C . ASP A 1 746 ? 2.585 -28.305 -11.223 1.00 48.06 746 ASP A C 1
ATOM 6063 O O . ASP A 1 746 ? 3.105 -28.529 -10.130 1.00 48.06 746 ASP A O 1
ATOM 6067 N N . THR A 1 747 ? 1.524 -29.016 -11.623 1.00 37.69 747 THR A N 1
ATOM 6068 C CA . THR A 1 747 ? 0.840 -30.078 -10.861 1.00 37.69 747 THR A CA 1
ATOM 6069 C C . THR A 1 747 ? 0.870 -31.464 -11.519 1.00 37.69 747 THR A C 1
ATOM 6071 O O . THR A 1 747 ? 0.082 -32.323 -11.118 1.00 37.69 747 THR A O 1
ATOM 6074 N N . ASN A 1 748 ? 1.778 -31.721 -12.468 1.00 30.44 748 ASN A N 1
ATOM 6075 C CA . ASN A 1 748 ? 2.025 -33.073 -12.999 1.00 30.44 748 ASN A CA 1
ATOM 6076 C C . ASN A 1 748 ? 3.439 -33.580 -12.721 1.00 30.44 748 ASN A C 1
ATOM 6078 O O . ASN A 1 748 ? 4.404 -32.893 -13.122 1.00 30.44 748 ASN A O 1
#

Organism: Byssochlamys spectabilis (strain No. 5 / NBRC 109023) (NCBI:txid1356009)

pLDDT: mean 75.9, std 16.78, range [21.97, 97.06]

InterPro domains:
  IPR007219 Xylanolytic transcriptional activator, regulatory domain [PF04082] (384-654)
  IPR051059 Transcription factor verF-like [PTHR40626] (369-730)

Secondary structure (DSSP, 8-state):
--S-S--TT---TTGGGSHHHHHHHHHHHHHHH-S-EEEEPPPEE-SSEEEEEEEETTS-EEEEEEEPTTSSTTHHHHHHHHHHHHHHHHH------SSHHHHHHHHHHHHHHHH--SS--SSHHHHHHHHHHHHHHHHHHHHHTS-TTTTSPPEEEETT-SGGGEEE-TT--EEEE--GGGEEEE-GGGTTSPPTTTTSS-GGG-TT-HHHHHHHHHHHHHHHHHHHHHHHHHHHHTTSS-GGG--HHHHHHHHHHTHHHHHHHHH-TTSHHHHIIIIIHHHHHTT--HHHHHHTS-HHHHHHHHHHHHHHHHHHHHHHHHS-S-----S--TTTT-HHHHHHHHHHHHHHHHHHHHHTTTS------HHHHT-HHHHHHHHHHIIIIIGGG-TTS-GGG--TTTS-HHHHHHHHHHHHHHH-HHHHHHHHHHHHHHHHHHHT-HHHHHHHH-SS-----HHHHHHHHHHHHHHHHHHTSS-HHHHHHIIIIIHHHHHHHHHHTTGGG----TT--STTTTTS----SSHHHHHHHHHHHHHHHHHHHHHHHHHHHHHHHHHHHHH-PPPSS-GGG--PBPP--HHHHS--SHHHHHHHHTTS-S-----BHHHHHHHHHSSSPP-HHHHHHH---HHHHHHHHHHHHHHHHHHHHHTTT---GGGGHHHHHHHHHHHHHHHHHHHH----SSSSSHHHHHHHHHHHHHHHHHHH-GGGS-TTS-TT-SSTHHHHHHHHHHHTTTT-

Foldseek 3Di:
DDPPPCDLADDAPPNCQDPVNLVVVVVVQCVVPPAAWDDKDDWDDDQFKIKIKTAHPVRDIDMDMGTHHPRDPCRPLLVVLFVVLVVCVVPDDDFDDQPCQLVVLLVCLVVCLLVPLEPSADDLVRLLLSLLLSQVLSVCCVPPPLAPPSPDGFGKDAPPPDPVQFDADPVRDTPDGGSSSRIDGGRCLLLLAPDQCLVVDHQVPDPVHNVVSLVVVVVSLVVVLVVLVVVQVVCCVVVNDPPVPRNSVSNVCCVVLLSNLSSVLSVDSVCVSVSCVPRNCCSVQNPDDVVSSVVVGDPVSNVCSVVSSVVSVVSHVLVCVLLPHPPPVQVPLLQLVVVVLLVVLLVVLVVLLVVLCVVPVPDDDPPPPSCVCSDSVLLSQLLVQCVNPPCLPQLLPQSQPGHSNPADSLLSLLSSLVSLCRRDPVSVVVSVSCLVSSQCCQCVPPVLVCLLPPPALDEPDPVLLSSLNSLLSSLVSQCPDPDLVSVLCSVPPSLLSSVSSCVSNLLLQQFQPLLQCPPPPPPDDDDPDPVVVVVLVVSLVVNLSSLSSLSSVLSSQLVLLCCCQQFVAQRSDDLVSQNHFQRADPQLSNDNDPVSNVVVVVVQDSDADTDTLSNLLCLQLDPDDDPLVNCCSRHLDLSSLLSNLSVLSSLLSVVLLCCVPDVDPVSCNSSVSSLVSSVVNVVVSVVVDDNSDCNSNVCSNVVSVVSSVVSVLCNVCVVLQDPPSDHRHSGSVSVVVSVCVSPVPPPD